Protein AF-A0A0G1AS20-F1 (afdb_monomer)

Sequence (472 aa):
MAKINHISNPEDIERLLVELFAKKEYNSELDFYETILNISKNLETNEKVGSFSQIKYGVIFNEKITGKGGFLLDSRNRSLLKKYVERYKQLIEESKYFNLNFTHTSAEKVVSQMEEAHYFDTQSKKETKAEQNGFQLYNKQSKERDPKEKEELIEEIRKLRSELLNDLEFSAHLAAIDKVLDAKSTKITKKFKEYIFDPDVVDFLSFLGKSDLSFAKRELIYSYLVDSGDSFTIFINQTAAAYKAIEGLVHRVRADESSVWHKAVDEFNSRFRVPFIVSVSNEEKDKVLLNGLKLQSLEYWFCSICGADANRICEHKKEEMVQVSERNLTGGNENSILSQGERRAFYLLNIIFEIKYRKENKIPTIFVIDDIADSFDYQNKYAIAEYLKEISDTSFFRSIILTHNFDFFRTLKQRLEIKAPEEEGDWYFLAEKRGDQICLVSQKDTNIIDPFEFRGQDSCFFIYQNCNRDLS

Foldseek 3Di:
DVLAPPDPDPVVVLQVQLCLQVVDGCPDVLSSLLSLLVLVVVVVVDPDQPQLQPDRCPLQPDCQQCNDVHQLVDLVSLLLLLLLLVVLCVLQVPDQWFDLLAFLVCLVVVLVCCVVVVVLPPPDPDPDDCVVNGTDCDGPPDDDDDSVCPVVVNVSSVVSSCVCCVPPSNVVSLVVNCVSLVVVDDPSSVSSNVVSRGSSCSVLSNVSSVDDPSVSSVSNVSSNLVVCPPVNVVVSVVSVVVLVVVVVVLVCCVPPVPVLLQVLQVLLQVQDQFQKHKDWDPDQDDDQHPPSRDHTDIKMWGQPVCLVDVPDRPPPDVVRIDTDDPCQCLPPPPHHSDDPQNNLSVVVSVVSSVVSVCLVVVPQEEEEAAASCPPHDPSVLVSVLVVVLVQLPRQSYWYKHKHPDPVSLLVNCVSNVDDDDPPRDAFKWKWWDDPPDTDTHGDNDNDPPDPVVPPPTPIMIIGTDDRPPDPD

Radius of gyration: 39.51 Å; Cα contacts (8 Å, |Δi|>4): 502; chains: 1; bounding box: 95×47×106 Å

Mean predicted aligned error: 16.85 Å

pLDDT: mean 72.6, std 14.42, range [29.77, 92.94]

Structure (mmCIF, N/CA/C/O backbone):
data_AF-A0A0G1AS20-F1
#
_entry.id   AF-A0A0G1AS20-F1
#
loop_
_atom_site.group_PDB
_atom_site.id
_atom_site.type_symbol
_atom_site.label_atom_id
_atom_site.label_alt_id
_atom_site.label_comp_id
_atom_site.label_asym_id
_atom_site.label_entity_id
_atom_site.label_seq_id
_atom_site.pdbx_PDB_ins_code
_atom_site.Cartn_x
_atom_site.Cartn_y
_atom_site.Cartn_z
_atom_site.occupancy
_atom_site.B_iso_or_equiv
_atom_site.auth_seq_id
_atom_site.auth_comp_id
_atom_site.auth_asym_id
_atom_site.auth_atom_id
_atom_site.pdbx_PDB_model_num
ATOM 1 N N . MET A 1 1 ? -18.184 1.866 9.083 1.00 49.81 1 MET A N 1
ATOM 2 C CA . MET A 1 1 ? -18.041 3.332 9.274 1.00 49.81 1 MET A CA 1
ATOM 3 C C . MET A 1 1 ? -19.113 3.938 10.184 1.00 49.81 1 MET A C 1
ATOM 5 O O . MET A 1 1 ? -18.740 4.615 11.127 1.00 49.81 1 MET A O 1
ATOM 9 N N . ALA A 1 2 ? -20.412 3.660 9.997 1.00 53.44 2 ALA A N 1
ATOM 10 C CA . ALA A 1 2 ? -21.498 4.293 10.775 1.00 53.44 2 ALA A CA 1
ATOM 11 C C . ALA A 1 2 ? -21.398 4.173 12.317 1.00 53.44 2 ALA A C 1
ATOM 13 O O . ALA A 1 2 ? -21.903 5.031 13.034 1.00 53.44 2 ALA A O 1
ATOM 14 N N . LYS A 1 3 ? -20.739 3.128 12.839 1.00 64.56 3 LYS A N 1
ATOM 15 C CA . LYS A 1 3 ? -20.592 2.879 14.287 1.00 64.56 3 LYS A CA 1
ATOM 16 C C . LYS A 1 3 ? -19.409 3.618 14.936 1.00 64.56 3 LYS A C 1
ATOM 18 O O . LYS A 1 3 ? -19.367 3.772 16.158 1.00 64.56 3 LYS A O 1
ATOM 23 N N . ILE A 1 4 ? -18.469 4.126 14.133 1.00 66.38 4 ILE A N 1
ATOM 24 C CA . ILE A 1 4 ? -17.298 4.881 14.594 1.00 66.38 4 ILE A CA 1
ATOM 25 C C . ILE A 1 4 ? -17.503 6.353 14.227 1.00 66.38 4 ILE A C 1
ATOM 27 O O . ILE A 1 4 ? -16.985 6.856 13.234 1.00 66.38 4 ILE A O 1
ATOM 31 N N . ASN A 1 5 ? -18.328 7.042 15.020 1.00 58.12 5 ASN A N 1
ATOM 32 C CA . ASN A 1 5 ? -18.563 8.477 14.854 1.00 58.12 5 ASN A CA 1
ATOM 33 C C . ASN A 1 5 ? -17.229 9.244 14.880 1.00 58.12 5 ASN A C 1
ATOM 35 O O . ASN A 1 5 ? -16.426 9.017 15.784 1.00 58.12 5 ASN A O 1
ATOM 39 N N . HIS A 1 6 ? -17.064 10.186 13.944 1.00 56.47 6 HIS A N 1
ATOM 40 C CA . HIS A 1 6 ? -15.891 11.058 13.744 1.00 56.47 6 HIS A CA 1
ATOM 41 C C . HIS A 1 6 ? -14.709 10.494 12.942 1.00 56.47 6 HIS A C 1
ATOM 43 O O . HIS A 1 6 ? -13.699 11.185 12.846 1.00 56.47 6 HIS A O 1
ATOM 49 N N . ILE A 1 7 ? -14.832 9.321 12.313 1.00 60.12 7 ILE A N 1
ATOM 50 C CA . ILE A 1 7 ? -13.884 8.912 11.269 1.00 60.12 7 ILE A CA 1
ATOM 51 C C . ILE A 1 7 ? -14.524 9.109 9.894 1.00 60.12 7 ILE A C 1
ATOM 53 O O . ILE A 1 7 ? -15.484 8.422 9.547 1.00 60.12 7 ILE A O 1
ATOM 57 N N . SER A 1 8 ? -14.004 10.081 9.143 1.00 59.50 8 SER A N 1
ATOM 58 C CA . SER A 1 8 ? -14.497 10.446 7.807 1.00 59.50 8 SER A CA 1
ATOM 59 C C . SER A 1 8 ? -13.632 9.872 6.683 1.00 59.50 8 SER A C 1
ATOM 61 O O . SER A 1 8 ? -14.135 9.671 5.581 1.00 59.50 8 SER A O 1
ATOM 63 N N . ASN A 1 9 ? -12.346 9.623 6.952 1.00 76.25 9 ASN A N 1
ATOM 64 C CA . ASN A 1 9 ? -11.380 9.105 5.988 1.00 76.25 9 ASN A CA 1
ATOM 65 C C . ASN A 1 9 ? -11.167 7.593 6.217 1.00 76.25 9 ASN A C 1
ATOM 67 O O . ASN A 1 9 ? -10.885 7.200 7.353 1.00 76.25 9 ASN A O 1
ATOM 71 N N . PRO A 1 10 ? -11.289 6.740 5.182 1.00 77.88 10 PRO A N 1
ATOM 72 C CA . PRO A 1 10 ? -10.916 5.327 5.257 1.00 77.88 10 PRO A CA 1
ATOM 73 C C . PRO A 1 10 ? -9.537 5.071 5.889 1.00 77.88 10 PRO A C 1
ATOM 75 O O . PRO A 1 10 ? -9.435 4.198 6.749 1.00 77.88 10 PRO A O 1
ATOM 78 N N . GLU A 1 11 ? -8.521 5.883 5.574 1.00 83.50 11 GLU A N 1
ATOM 79 C CA . GLU A 1 11 ? -7.151 5.721 6.101 1.00 83.50 11 GLU A CA 1
ATOM 80 C C . GLU A 1 11 ? -7.072 5.817 7.632 1.00 83.50 11 GLU A C 1
ATOM 82 O O . GLU A 1 11 ? -6.245 5.163 8.267 1.00 83.50 11 GLU A O 1
ATOM 87 N N . ASP A 1 12 ? -7.944 6.604 8.265 1.00 84.38 12 ASP A N 1
ATOM 88 C CA . ASP A 1 12 ? -7.965 6.718 9.726 1.00 84.38 12 ASP A CA 1
ATOM 89 C C . ASP A 1 12 ? -8.469 5.420 10.379 1.00 84.38 12 ASP A C 1
ATOM 91 O O . ASP A 1 12 ? -8.067 5.089 11.497 1.00 84.38 12 ASP A O 1
ATOM 95 N N . ILE A 1 13 ? -9.333 4.664 9.689 1.00 84.31 13 ILE A N 1
ATOM 96 C CA . ILE A 1 13 ? -9.772 3.333 10.131 1.00 84.31 13 ILE A CA 1
ATOM 97 C C . ILE A 1 13 ? -8.631 2.336 9.965 1.00 84.31 13 ILE A C 1
ATOM 99 O O . ILE A 1 13 ? -8.389 1.538 10.870 1.00 84.31 13 ILE A O 1
ATOM 103 N N . GLU A 1 14 ? -7.924 2.391 8.839 1.00 89.00 14 GLU A N 1
ATOM 104 C CA . GLU A 1 14 ? -6.768 1.532 8.589 1.00 89.00 14 GLU A CA 1
ATOM 105 C C . GLU A 1 14 ? -5.696 1.739 9.658 1.00 89.00 14 GLU A C 1
ATOM 107 O O . GLU A 1 14 ? -5.299 0.781 10.326 1.00 89.00 14 GLU A O 1
ATOM 112 N N . ARG A 1 15 ? -5.318 2.998 9.912 1.00 89.44 15 ARG A N 1
ATOM 113 C CA . ARG A 1 15 ? -4.374 3.369 10.971 1.00 89.44 15 ARG A CA 1
ATOM 114 C C . ARG A 1 15 ? -4.844 2.879 12.337 1.00 89.44 15 ARG A C 1
ATOM 116 O O . ARG A 1 15 ? -4.078 2.235 13.050 1.00 89.44 15 ARG A O 1
ATOM 123 N N . LEU A 1 16 ? -6.113 3.118 12.682 1.00 88.50 16 LEU A N 1
ATOM 124 C CA . LEU A 1 16 ? -6.700 2.652 13.940 1.00 88.50 16 LEU A CA 1
ATOM 125 C C . LEU A 1 16 ? -6.576 1.131 14.100 1.00 88.50 16 LEU A C 1
ATOM 127 O O . LEU A 1 16 ? -6.269 0.650 15.190 1.00 88.50 16 LEU A O 1
ATOM 131 N N . LEU A 1 17 ? -6.838 0.368 13.038 1.00 90.06 17 LEU A N 1
ATOM 132 C CA . LEU A 1 17 ? -6.756 -1.088 13.069 1.00 90.06 17 LEU A CA 1
ATOM 133 C C . LEU A 1 17 ? -5.309 -1.561 13.232 1.00 90.06 17 LEU A C 1
ATOM 135 O O . LEU A 1 17 ? -5.053 -2.402 14.095 1.00 90.06 17 LEU A O 1
ATOM 139 N N . VAL A 1 18 ? -4.364 -0.989 12.482 1.00 90.56 18 VAL A N 1
ATOM 140 C CA . VAL A 1 18 ? -2.933 -1.319 12.594 1.00 90.56 18 VAL A CA 1
ATOM 141 C C . VAL A 1 18 ? -2.398 -1.021 13.994 1.00 90.56 18 VAL A C 1
ATOM 143 O O . VAL A 1 18 ? -1.814 -1.901 14.632 1.00 90.56 18 VAL A O 1
ATOM 146 N N . GLU A 1 19 ? -2.669 0.168 14.528 1.00 89.62 19 GLU A N 1
ATOM 147 C CA . GLU A 1 19 ? -2.231 0.556 15.871 1.00 89.62 19 GLU A CA 1
ATOM 148 C C . GLU A 1 19 ? -2.792 -0.381 16.952 1.00 89.62 19 GLU A C 1
ATOM 150 O O . GLU A 1 19 ? -2.080 -0.774 17.878 1.00 89.62 19 GLU A O 1
ATOM 155 N N . LEU A 1 20 ? -4.068 -0.770 16.843 1.00 88.50 20 LEU A N 1
ATOM 156 C CA . LEU A 1 20 ? -4.730 -1.592 17.858 1.00 88.50 20 LEU A CA 1
ATOM 157 C C . LEU A 1 20 ? -4.343 -3.068 17.808 1.00 88.50 20 LEU A C 1
ATOM 159 O O . LEU A 1 20 ? -4.189 -3.694 18.860 1.00 88.50 20 LEU A O 1
ATOM 163 N N . PHE A 1 21 ? -4.247 -3.642 16.611 1.00 88.69 21 PHE A N 1
ATOM 164 C CA . PHE A 1 21 ? -4.095 -5.085 16.440 1.00 88.69 21 PHE A CA 1
ATOM 165 C C . PHE A 1 21 ? -2.655 -5.504 16.154 1.00 88.69 21 PHE A C 1
ATOM 167 O O . PHE A 1 21 ? -2.241 -6.552 16.647 1.00 88.69 21 PHE A O 1
ATOM 174 N N . ALA A 1 22 ? -1.883 -4.691 15.430 1.00 86.69 22 ALA A N 1
ATOM 175 C CA . ALA A 1 22 ? -0.478 -4.968 15.139 1.00 86.69 22 ALA A CA 1
ATOM 176 C C . ALA A 1 22 ? 0.497 -4.219 16.061 1.00 86.69 22 ALA A C 1
ATOM 178 O O . ALA A 1 22 ? 1.666 -4.595 16.124 1.00 86.69 22 ALA A O 1
ATOM 179 N N . LYS A 1 23 ? 0.031 -3.207 16.812 1.00 86.00 23 LYS A N 1
ATOM 180 C CA . LYS A 1 23 ? 0.854 -2.410 17.745 1.00 86.00 23 LYS A CA 1
ATOM 181 C C . LYS A 1 23 ? 2.088 -1.784 17.073 1.00 86.00 23 LYS A C 1
ATOM 183 O O . LYS A 1 23 ? 3.141 -1.673 17.699 1.00 86.00 23 LYS A O 1
ATOM 188 N N . LYS A 1 24 ? 1.949 -1.390 15.805 1.00 83.81 24 LYS A N 1
ATOM 189 C CA . LYS A 1 24 ? 2.963 -0.683 15.009 1.00 83.81 24 LYS A CA 1
ATOM 190 C C . LYS A 1 24 ? 2.379 0.602 14.422 1.00 83.81 24 LYS A C 1
ATOM 192 O O . LYS A 1 24 ? 1.160 0.756 14.375 1.00 83.81 24 LYS A O 1
ATOM 197 N N . GLU A 1 25 ? 3.251 1.513 14.000 1.00 82.81 25 GLU A N 1
ATOM 198 C CA . GLU A 1 25 ? 2.842 2.674 13.207 1.00 82.81 25 GLU A CA 1
ATOM 199 C C . GLU A 1 25 ? 2.359 2.220 11.823 1.00 82.81 25 GLU A C 1
ATOM 201 O O . GLU A 1 25 ? 2.883 1.262 11.251 1.00 82.81 25 GLU A O 1
ATOM 206 N N . TYR A 1 26 ? 1.338 2.901 11.303 1.00 82.00 26 TYR A N 1
ATOM 207 C CA . TYR A 1 26 ? 0.857 2.700 9.940 1.00 82.00 26 TYR A CA 1
ATOM 208 C C . TYR A 1 26 ? 1.809 3.403 8.972 1.00 82.00 26 TYR A C 1
ATOM 210 O O . TYR A 1 26 ? 1.800 4.632 8.886 1.00 82.00 26 TYR A O 1
ATOM 218 N N . ASN A 1 27 ? 2.628 2.628 8.261 1.00 78.06 27 ASN A N 1
ATOM 219 C CA . ASN A 1 27 ? 3.582 3.152 7.284 1.00 78.06 27 ASN A CA 1
ATOM 220 C C . ASN A 1 27 ? 3.103 2.938 5.849 1.00 78.06 27 ASN A C 1
ATOM 222 O O . ASN A 1 27 ? 3.470 3.694 4.951 1.00 78.06 27 ASN A O 1
ATOM 226 N N . SER A 1 28 ? 2.304 1.895 5.619 1.00 78.88 28 SER A N 1
ATOM 227 C CA . SER A 1 28 ? 1.805 1.543 4.294 1.00 78.88 28 SER A CA 1
ATOM 228 C C . SER A 1 28 ? 0.510 0.734 4.354 1.00 78.88 28 SER A C 1
ATOM 230 O O . SER A 1 28 ? 0.203 0.105 5.366 1.00 78.88 28 SER A O 1
ATOM 232 N N . GLU A 1 29 ? -0.195 0.658 3.225 1.00 79.69 29 GLU A N 1
ATOM 233 C CA . GLU A 1 29 ? -1.365 -0.216 3.056 1.00 79.69 29 GLU A CA 1
ATOM 234 C C . GLU A 1 29 ? -1.048 -1.688 3.391 1.00 79.69 29 GLU A C 1
ATOM 236 O O . GLU A 1 29 ? -1.899 -2.409 3.912 1.00 79.69 29 GLU A O 1
ATOM 241 N N . LEU A 1 30 ? 0.200 -2.136 3.170 1.00 76.44 30 LEU A N 1
ATOM 242 C CA . LEU A 1 30 ? 0.648 -3.492 3.514 1.00 76.44 30 LEU A CA 1
ATOM 243 C C . LEU A 1 30 ? 0.487 -3.791 5.010 1.00 76.44 30 LEU A C 1
ATOM 245 O O . LEU A 1 30 ? 0.071 -4.893 5.367 1.00 76.44 30 LEU A O 1
ATOM 249 N N . ASP A 1 31 ? 0.759 -2.810 5.877 1.00 80.75 31 ASP A N 1
ATOM 250 C CA . ASP A 1 31 ? 0.597 -2.961 7.325 1.00 80.75 31 ASP A CA 1
ATOM 251 C C . ASP A 1 31 ? -0.864 -3.232 7.693 1.00 80.75 31 ASP A C 1
ATOM 253 O O . ASP A 1 31 ? -1.158 -4.048 8.575 1.00 80.75 31 ASP A O 1
ATOM 257 N N . PHE A 1 32 ? -1.787 -2.556 7.010 1.00 86.25 32 PHE A N 1
ATOM 258 C CA . PHE A 1 32 ? -3.219 -2.720 7.214 1.00 86.25 32 PHE A CA 1
ATOM 259 C C . PHE A 1 32 ? -3.702 -4.086 6.758 1.00 86.25 32 PHE A C 1
ATOM 261 O O . PHE A 1 32 ? -4.345 -4.799 7.531 1.00 86.25 32 PHE A O 1
ATOM 268 N N . TYR A 1 33 ? -3.345 -4.493 5.550 1.00 83.31 33 TYR A N 1
ATOM 269 C CA . TYR A 1 33 ? -3.759 -5.787 5.036 1.00 83.31 33 TYR A CA 1
ATOM 270 C C . TYR A 1 33 ? -3.205 -6.963 5.857 1.00 83.31 33 TYR A C 1
ATOM 272 O O . TYR A 1 33 ? -3.946 -7.898 6.163 1.00 83.31 33 TYR A O 1
ATOM 280 N N . GLU A 1 34 ? -1.936 -6.905 6.282 1.00 81.94 34 GLU A N 1
ATOM 281 C CA . GLU A 1 34 ? -1.353 -7.861 7.237 1.00 81.94 34 GLU A CA 1
ATOM 282 C C . GLU A 1 34 ? -2.186 -7.970 8.507 1.00 81.94 34 GLU A C 1
ATOM 284 O O . GLU A 1 34 ? -2.511 -9.062 8.982 1.00 81.94 34 GLU A O 1
ATOM 289 N N . THR A 1 35 ? -2.541 -6.813 9.055 1.00 88.81 35 THR A N 1
ATOM 290 C CA . THR A 1 35 ? -3.325 -6.719 10.279 1.00 88.81 35 THR A CA 1
ATOM 291 C C . THR A 1 35 ? -4.694 -7.366 10.098 1.00 88.81 35 THR A C 1
ATOM 293 O O . THR A 1 35 ? -5.111 -8.171 10.929 1.00 88.81 35 THR A O 1
ATOM 296 N N . ILE A 1 36 ? -5.368 -7.071 8.991 1.00 88.44 36 ILE A N 1
ATOM 297 C CA . ILE A 1 36 ? -6.686 -7.600 8.640 1.00 88.44 36 ILE A CA 1
ATOM 298 C C . ILE A 1 36 ? -6.674 -9.126 8.466 1.00 88.44 36 ILE A C 1
ATOM 300 O O . ILE A 1 36 ? -7.534 -9.808 9.025 1.00 88.44 36 ILE A O 1
ATOM 304 N N . LEU A 1 37 ? -5.680 -9.682 7.769 1.00 85.88 37 LEU A N 1
ATOM 305 C CA . LEU A 1 37 ? -5.540 -11.135 7.603 1.00 85.88 37 LEU A CA 1
ATOM 306 C C . LEU A 1 37 ? -5.208 -11.842 8.927 1.00 85.88 37 LEU A C 1
ATOM 308 O O . LEU A 1 37 ? -5.645 -12.964 9.178 1.00 85.88 37 LEU A O 1
ATOM 312 N N . ASN A 1 38 ? -4.455 -11.193 9.815 1.00 86.00 38 ASN A N 1
ATOM 313 C CA . ASN A 1 38 ? -4.215 -11.724 11.156 1.00 86.00 38 ASN A CA 1
ATOM 314 C C . ASN A 1 38 ? -5.475 -11.664 12.029 1.00 86.00 38 ASN A C 1
ATOM 316 O O . ASN A 1 38 ? -5.720 -12.573 12.824 1.00 86.00 38 ASN A O 1
ATOM 320 N N . ILE A 1 39 ? -6.296 -10.621 11.887 1.00 86.81 39 ILE A N 1
ATOM 321 C CA . ILE A 1 39 ? -7.601 -10.535 12.550 1.00 86.81 39 ILE A CA 1
ATOM 322 C C . ILE A 1 39 ? -8.507 -11.681 12.088 1.00 86.81 39 ILE A C 1
ATOM 324 O O . ILE A 1 39 ? -9.098 -12.339 12.941 1.00 86.81 39 ILE A O 1
ATOM 328 N N . SER A 1 40 ? -8.576 -11.972 10.783 1.00 84.56 40 SER A N 1
ATOM 329 C CA . SER A 1 40 ? -9.424 -13.057 10.269 1.00 84.56 40 SER A CA 1
ATOM 330 C C . SER A 1 40 ? -9.009 -14.430 10.802 1.00 84.56 40 SER A C 1
ATOM 332 O O . SER A 1 40 ? -9.860 -15.177 11.273 1.00 84.56 40 SER A O 1
ATOM 334 N N . LYS A 1 41 ? -7.704 -14.733 10.850 1.00 82.75 41 LYS A N 1
ATOM 335 C CA . LYS A 1 41 ? -7.200 -15.977 11.463 1.00 82.75 41 LYS A CA 1
ATOM 336 C C . LYS A 1 41 ? -7.612 -16.103 12.929 1.00 82.75 41 LYS A C 1
ATOM 338 O O . LYS A 1 41 ? -8.028 -17.166 13.373 1.00 82.75 41 LYS A O 1
ATOM 343 N N . ASN A 1 42 ? -7.526 -15.008 13.684 1.00 78.75 42 ASN A N 1
ATOM 344 C CA . ASN A 1 42 ? -7.939 -15.006 15.086 1.00 78.75 42 ASN A CA 1
ATOM 345 C C . ASN A 1 42 ? -9.457 -15.204 15.245 1.00 78.75 42 ASN A C 1
ATOM 347 O O . ASN A 1 42 ? -9.881 -15.802 16.235 1.00 78.75 42 ASN A O 1
ATOM 351 N N . LEU A 1 43 ? -10.265 -14.720 14.294 1.00 76.62 43 LEU A N 1
ATOM 352 C CA . LEU A 1 43 ? -11.724 -14.884 14.286 1.00 76.62 43 LEU A CA 1
ATOM 353 C C . LEU A 1 43 ? -12.133 -16.337 14.063 1.00 76.62 43 LEU A C 1
ATOM 355 O O . LEU A 1 43 ? -13.042 -16.811 14.732 1.00 76.62 43 LEU A O 1
ATOM 359 N N . GLU A 1 44 ? -11.424 -17.055 13.195 1.00 68.94 44 GLU A N 1
ATOM 360 C CA . GLU A 1 44 ? -11.652 -18.486 12.964 1.00 68.94 44 GLU A CA 1
ATOM 361 C C . GLU A 1 44 ? -11.323 -19.341 14.201 1.00 68.94 44 GLU A C 1
ATOM 363 O O . GLU A 1 44 ? -11.914 -20.399 14.398 1.00 68.94 44 GLU A O 1
ATOM 368 N N . THR A 1 45 ? -10.399 -18.883 15.056 1.00 64.56 45 THR A N 1
ATOM 369 C CA . THR A 1 45 ? -9.912 -19.649 16.221 1.00 64.56 45 THR A CA 1
ATOM 370 C C . THR A 1 45 ? -10.588 -19.331 17.561 1.00 64.56 45 THR A C 1
ATOM 372 O O . THR A 1 45 ? -10.453 -20.116 18.497 1.00 64.56 45 THR A O 1
ATOM 375 N N . ASN A 1 46 ? -11.287 -18.196 17.698 1.00 59.81 46 ASN A N 1
ATOM 376 C CA . ASN A 1 46 ? -11.873 -17.757 18.973 1.00 59.81 46 ASN A CA 1
ATOM 377 C C . ASN A 1 46 ? -13.405 -17.857 18.969 1.00 59.81 46 ASN A C 1
ATOM 379 O O . ASN A 1 46 ? -14.087 -17.038 18.363 1.00 59.81 46 ASN A O 1
ATOM 383 N N . GLU A 1 47 ? -13.951 -18.795 19.747 1.00 54.78 47 GLU A N 1
ATOM 384 C CA . GLU A 1 47 ? -15.401 -19.043 19.853 1.00 54.78 47 GLU A CA 1
ATOM 385 C C . GLU A 1 47 ? -16.184 -18.007 20.688 1.00 54.78 47 GLU A C 1
ATOM 387 O O . GLU A 1 47 ? -17.410 -18.070 20.755 1.00 54.78 47 GLU A O 1
ATOM 392 N N . LYS A 1 48 ? -15.523 -17.052 21.358 1.00 58.03 48 LYS A N 1
ATOM 393 C CA . LYS A 1 48 ? -16.200 -16.087 22.246 1.00 58.03 48 LYS A CA 1
ATOM 394 C C . LYS A 1 48 ? -15.755 -14.656 21.993 1.00 58.03 48 LYS A C 1
ATOM 396 O O . LYS A 1 48 ? -14.872 -14.143 22.671 1.00 58.03 48 LYS A O 1
ATOM 401 N N . VAL A 1 49 ? -16.425 -14.004 21.051 1.00 61.25 49 VAL A N 1
ATOM 402 C CA . VAL A 1 49 ? -16.381 -12.546 20.908 1.00 61.25 49 VAL A CA 1
ATOM 403 C C . VAL A 1 49 ? -17.493 -11.942 21.755 1.00 61.25 49 VAL A C 1
ATOM 405 O O . VAL A 1 49 ? -18.637 -12.391 21.689 1.00 61.25 49 VAL A O 1
ATOM 408 N N . GLY A 1 50 ? -17.172 -10.930 22.563 1.00 65.38 50 GLY A N 1
ATOM 409 C CA . GLY A 1 50 ? -18.201 -10.167 23.268 1.00 65.38 50 GLY A CA 1
ATOM 410 C C . GLY A 1 50 ? -19.141 -9.480 22.272 1.00 65.38 50 GLY A C 1
ATOM 411 O O . GLY A 1 50 ? -18.685 -8.820 21.341 1.00 65.38 50 GLY A O 1
ATOM 412 N N . SER A 1 51 ? -20.456 -9.626 22.453 1.00 77.69 51 SER A N 1
ATOM 413 C CA . SER A 1 51 ? -21.453 -8.955 21.611 1.00 77.69 51 SER A CA 1
ATOM 414 C C . SER A 1 51 ? -21.617 -7.499 22.051 1.00 77.69 51 SER A C 1
ATOM 416 O O . SER A 1 51 ? -22.507 -7.167 22.833 1.00 77.69 51 SER A O 1
ATOM 418 N N . PHE A 1 52 ? -20.723 -6.633 21.575 1.00 86.81 52 PHE A N 1
ATOM 419 C CA . PHE A 1 52 ? -20.691 -5.199 21.879 1.00 86.81 52 PHE A CA 1
ATOM 420 C C . PHE A 1 52 ? -20.987 -4.328 20.650 1.00 86.81 52 PHE A C 1
ATOM 422 O O . PHE A 1 52 ? -20.714 -3.128 20.655 1.00 86.81 52 PHE A O 1
ATOM 429 N N . SER A 1 53 ? -21.533 -4.901 19.576 1.00 84.94 53 SER A N 1
ATOM 430 C CA . SER A 1 53 ? -21.666 -4.214 18.290 1.00 84.94 53 SER A CA 1
ATOM 431 C C . SER A 1 53 ? -22.665 -3.053 18.330 1.00 84.94 53 SER A C 1
ATOM 433 O O . SER A 1 53 ? -22.616 -2.168 17.474 1.00 84.94 53 SER A O 1
ATOM 435 N N . GLN A 1 54 ? -23.553 -3.041 19.321 1.00 84.19 54 GLN A N 1
ATOM 436 C CA . GLN A 1 54 ? -24.516 -1.982 19.605 1.00 84.19 54 GLN A CA 1
ATOM 437 C C . GLN A 1 54 ? -23.896 -0.753 20.292 1.00 84.19 54 GLN A C 1
ATOM 439 O O . GLN A 1 54 ? -24.483 0.332 20.276 1.00 84.19 54 GLN A O 1
ATOM 444 N N . ILE A 1 55 ? -22.687 -0.880 20.851 1.00 87.62 55 ILE A N 1
ATOM 445 C CA . ILE A 1 55 ? -22.017 0.227 21.531 1.00 87.62 55 ILE A CA 1
ATOM 446 C C . ILE A 1 55 ? -21.634 1.320 20.519 1.00 87.62 55 ILE A C 1
ATOM 448 O O . ILE A 1 55 ? -21.217 1.052 19.399 1.00 87.62 55 ILE A O 1
ATOM 452 N N . LYS A 1 56 ? -21.750 2.591 20.908 1.00 88.19 56 LYS A N 1
ATOM 453 C CA . LYS A 1 56 ? -21.348 3.762 20.124 1.00 88.19 56 LYS A CA 1
ATOM 454 C C . LYS A 1 56 ? -19.922 4.157 20.479 1.00 88.19 56 LYS A C 1
ATOM 456 O O . LYS A 1 56 ? -19.688 4.841 21.478 1.00 88.19 56 LYS A O 1
ATOM 461 N N . TYR A 1 57 ? -18.974 3.797 19.615 1.00 88.12 57 TYR A N 1
ATOM 462 C CA . TYR A 1 57 ? -17.540 4.017 19.838 1.00 88.12 57 TYR A CA 1
ATOM 463 C C . TYR A 1 57 ? -17.204 5.445 20.297 1.00 88.12 57 TYR A C 1
ATOM 465 O O . TYR A 1 57 ? -16.586 5.623 21.343 1.00 88.12 57 TYR A O 1
ATOM 473 N N . GLY A 1 58 ? -17.650 6.469 19.559 1.00 85.56 58 GLY A N 1
ATOM 474 C CA . GLY A 1 58 ? -17.265 7.865 19.815 1.00 85.56 58 GLY A CA 1
ATOM 475 C C . GLY A 1 58 ? -17.793 8.447 21.134 1.00 85.56 58 GLY A C 1
ATOM 476 O O . GLY A 1 58 ? -17.289 9.468 21.603 1.00 85.56 58 GLY A O 1
ATOM 477 N N . VAL A 1 59 ? -18.783 7.805 21.765 1.00 86.50 59 VAL A N 1
ATOM 478 C CA . VAL A 1 59 ? -19.294 8.232 23.077 1.00 86.50 59 VAL A CA 1
ATOM 479 C C . VAL A 1 59 ? -18.336 7.821 24.197 1.00 86.50 59 VAL A C 1
ATOM 481 O O . VAL A 1 59 ? -18.159 8.576 25.152 1.00 86.50 59 VAL A O 1
ATOM 484 N N . ILE A 1 60 ? -17.671 6.671 24.050 1.00 87.75 60 ILE A N 1
ATOM 485 C CA . ILE A 1 60 ? -16.733 6.127 25.040 1.00 87.75 60 ILE A CA 1
ATOM 486 C C . ILE A 1 60 ? -15.290 6.504 24.696 1.00 87.75 60 ILE A C 1
ATOM 488 O O . ILE A 1 60 ? -14.584 7.068 25.527 1.00 87.75 60 ILE A O 1
ATOM 492 N N . PHE A 1 61 ? -14.843 6.217 23.475 1.00 87.81 61 PHE A N 1
ATOM 493 C CA . PHE A 1 61 ? -13.456 6.393 23.051 1.00 87.81 61 PHE A CA 1
ATOM 494 C C . PHE A 1 61 ? -13.250 7.764 22.410 1.00 87.81 61 PHE A C 1
ATOM 496 O O . PHE A 1 61 ? -13.195 7.909 21.191 1.00 87.81 61 PHE A O 1
ATOM 503 N N . ASN A 1 62 ? -13.143 8.786 23.258 1.00 86.56 62 ASN A N 1
ATOM 504 C CA . ASN A 1 62 ? -12.840 10.160 22.862 1.00 86.56 62 ASN A CA 1
ATOM 505 C C . ASN A 1 62 ? -11.873 10.826 23.849 1.00 86.56 62 ASN A C 1
ATOM 507 O O . ASN A 1 62 ? -11.633 10.332 24.951 1.00 86.56 62 ASN A O 1
ATOM 511 N N . GLU A 1 63 ? -11.341 11.987 23.472 1.00 84.75 63 GLU A N 1
ATOM 512 C CA . GLU A 1 63 ? -10.308 12.685 24.242 1.00 84.75 63 GLU A CA 1
ATOM 513 C C . GLU A 1 63 ? -10.731 13.008 25.691 1.00 84.75 63 GLU A C 1
ATOM 515 O O . GLU A 1 63 ? -9.931 12.893 26.617 1.00 84.75 63 GLU A O 1
ATOM 520 N N . LYS A 1 64 ? -12.003 13.361 25.926 1.00 85.31 64 LYS A N 1
ATOM 521 C CA . LYS A 1 64 ? -12.493 13.756 27.261 1.00 85.31 64 LYS A CA 1
ATOM 522 C C . LYS A 1 64 ? -12.789 12.567 28.173 1.00 85.31 64 LYS A C 1
ATOM 524 O O . LYS A 1 64 ? -12.743 12.719 29.401 1.00 85.31 64 LYS A O 1
ATOM 529 N N . ILE A 1 65 ? -13.083 11.404 27.595 1.00 86.50 65 ILE A N 1
ATOM 530 C CA . ILE A 1 65 ? -13.424 10.188 28.333 1.00 86.50 65 ILE A CA 1
ATOM 531 C C . ILE A 1 65 ? -12.211 9.260 28.467 1.00 86.50 65 ILE A C 1
ATOM 533 O O . ILE A 1 65 ? -11.870 8.910 29.592 1.00 86.50 65 ILE A O 1
ATOM 537 N N . THR A 1 66 ? -11.505 8.928 27.387 1.00 85.81 66 THR A N 1
ATOM 538 C CA . THR A 1 66 ? -10.356 7.996 27.397 1.00 85.81 66 THR A CA 1
ATOM 539 C C . THR A 1 66 ? -9.011 8.644 27.066 1.00 85.81 66 THR A C 1
ATOM 541 O O . THR A 1 66 ? -7.985 7.987 27.206 1.00 85.81 66 THR A O 1
ATOM 544 N N . GLY A 1 67 ? -8.987 9.903 26.615 1.00 81.94 67 GLY A N 1
ATOM 545 C CA . GLY A 1 67 ? -7.746 10.624 26.303 1.00 81.94 67 GLY A CA 1
ATOM 546 C C . GLY A 1 67 ? -6.956 11.071 27.536 1.00 81.94 67 GLY A C 1
ATOM 547 O O . GLY A 1 67 ? -7.260 10.705 28.674 1.00 81.94 67 GLY A O 1
ATOM 548 N N . LYS A 1 68 ? -5.920 11.891 27.322 1.00 78.62 68 LYS A N 1
ATOM 549 C CA . LYS A 1 68 ? -5.051 12.394 28.398 1.00 78.62 68 LYS A CA 1
ATOM 550 C C . LYS A 1 68 ? -5.862 13.231 29.394 1.00 78.62 68 LYS A C 1
ATOM 552 O O . LYS A 1 68 ? -6.495 14.216 29.029 1.00 78.62 68 LYS A O 1
ATOM 557 N N . GLY A 1 69 ? -5.861 12.820 30.664 1.00 76.12 69 GLY A N 1
ATOM 558 C CA . GLY A 1 69 ? -6.708 13.424 31.700 1.00 76.12 69 GLY A CA 1
ATOM 559 C C . GLY A 1 69 ? -8.198 13.073 31.573 1.00 76.12 69 GLY A C 1
ATOM 560 O O . GLY A 1 69 ? -9.029 13.701 32.230 1.00 76.12 69 GLY A O 1
ATOM 561 N N . GLY A 1 70 ? -8.554 12.095 30.736 1.00 82.56 70 GLY A N 1
ATOM 562 C CA . GLY A 1 70 ? -9.910 11.594 30.527 1.00 82.56 70 GLY A CA 1
ATOM 563 C C . GLY A 1 70 ? -10.496 10.899 31.760 1.00 82.56 70 GLY A C 1
ATOM 564 O O . GLY A 1 70 ? -9.771 10.494 32.664 1.00 82.56 70 GLY A O 1
ATOM 565 N N . PHE A 1 71 ? -11.828 10.806 31.834 1.00 85.81 71 PHE A N 1
ATOM 566 C CA . PHE A 1 71 ? -12.525 10.185 32.971 1.00 85.81 71 PHE A CA 1
ATOM 567 C C . PHE A 1 71 ? -12.091 8.730 33.212 1.00 85.81 71 PHE A C 1
ATOM 569 O O . PHE A 1 71 ? -11.705 8.400 34.329 1.00 85.81 71 PHE A O 1
ATOM 576 N N . LEU A 1 72 ? -12.095 7.891 32.173 1.00 85.94 72 LEU A N 1
ATOM 577 C CA . LEU A 1 72 ? -11.784 6.461 32.256 1.00 85.94 72 LEU A CA 1
ATOM 578 C C . LEU A 1 72 ? -10.281 6.156 32.322 1.00 85.94 72 LEU A C 1
ATOM 580 O O . LEU A 1 72 ? -9.913 5.019 32.607 1.00 85.94 72 LEU A O 1
ATOM 584 N N . LEU A 1 73 ? -9.405 7.138 32.087 1.00 85.00 73 LEU A N 1
ATOM 585 C CA . LEU A 1 73 ? -7.961 6.940 32.242 1.00 85.00 73 LEU A CA 1
ATOM 586 C C . LEU A 1 73 ? -7.584 6.742 33.723 1.00 85.00 73 LEU A C 1
ATOM 588 O O . LEU A 1 73 ? -6.726 5.920 34.044 1.00 85.00 73 LEU A O 1
ATOM 592 N N . ASP A 1 74 ? -8.274 7.440 34.631 1.00 85.75 74 ASP A N 1
ATOM 593 C CA . ASP A 1 74 ? -8.108 7.275 36.078 1.00 85.75 74 ASP A CA 1
ATOM 594 C C . ASP A 1 74 ? -8.697 5.928 36.536 1.00 85.75 74 ASP A C 1
ATOM 596 O O . ASP A 1 74 ? -9.891 5.648 36.380 1.00 85.75 74 ASP A O 1
ATOM 600 N N . SER A 1 75 ? -7.856 5.075 37.124 1.00 83.38 75 SER A N 1
ATOM 601 C CA . SER A 1 75 ? -8.261 3.762 37.638 1.00 83.38 75 SER A CA 1
ATOM 602 C C . SER A 1 75 ? -9.306 3.855 38.754 1.00 83.38 75 SER A C 1
ATOM 604 O O . SER A 1 75 ? -10.137 2.955 38.884 1.00 83.38 75 SER A O 1
ATOM 606 N N . ARG A 1 76 ? -9.334 4.954 39.521 1.00 84.62 76 ARG A N 1
ATOM 607 C CA . ARG A 1 76 ? -10.338 5.187 40.572 1.00 84.62 76 ARG A CA 1
ATOM 608 C C . ARG A 1 76 ? -11.722 5.391 39.972 1.00 84.62 76 ARG A C 1
ATOM 610 O O . ARG A 1 76 ? -12.682 4.809 40.463 1.00 84.62 76 ARG A O 1
ATOM 617 N N . ASN A 1 77 ? -11.814 6.138 38.874 1.00 85.50 77 ASN A N 1
ATOM 618 C CA . ASN A 1 77 ? -13.075 6.357 38.164 1.00 85.50 77 ASN A CA 1
ATOM 619 C C . ASN A 1 77 ? -13.587 5.067 37.515 1.00 85.50 77 ASN A C 1
ATOM 621 O O . ASN A 1 77 ? -14.781 4.789 37.572 1.00 85.50 77 ASN A O 1
ATOM 625 N N . ARG A 1 78 ? -12.691 4.238 36.960 1.00 85.06 78 ARG A N 1
ATOM 626 C CA . ARG A 1 78 ? -13.055 2.896 36.466 1.00 85.06 78 ARG A CA 1
ATOM 627 C C . ARG A 1 78 ? -13.568 1.989 37.583 1.00 85.06 78 ARG A C 1
ATOM 629 O O . ARG A 1 78 ? -14.558 1.293 37.391 1.00 85.06 78 ARG A O 1
ATOM 636 N N . SER A 1 79 ? -12.934 2.029 38.754 1.00 84.31 79 SER A N 1
ATOM 637 C CA . SER A 1 79 ? -13.388 1.288 39.936 1.00 84.31 79 SER A CA 1
ATOM 638 C C . SER A 1 79 ? -14.758 1.771 40.426 1.00 84.31 79 SER A C 1
ATOM 640 O O . SER A 1 79 ? -15.630 0.950 40.694 1.00 84.31 79 SER A O 1
ATOM 642 N N . LEU A 1 80 ? -14.992 3.089 40.463 1.00 83.00 80 LEU A N 1
ATOM 643 C CA . LEU A 1 80 ? -16.302 3.670 40.781 1.00 83.00 80 LEU A CA 1
ATOM 644 C C . LEU A 1 80 ? -17.380 3.213 39.794 1.00 83.00 80 LEU A C 1
ATOM 646 O O . LEU A 1 80 ? -18.444 2.776 40.218 1.00 83.00 80 LEU A O 1
ATOM 650 N N . LEU A 1 81 ? -17.085 3.252 38.493 1.00 82.88 81 LEU A N 1
ATOM 651 C CA . LEU A 1 81 ? -17.999 2.789 37.451 1.00 82.88 81 LEU A CA 1
ATOM 652 C C . LEU A 1 81 ? -18.306 1.292 37.589 1.00 82.88 81 LEU A C 1
ATOM 654 O O . LEU A 1 81 ? -19.457 0.888 37.472 1.00 82.88 81 LEU A O 1
ATOM 658 N N . LYS A 1 82 ? -17.295 0.470 37.891 1.00 83.81 82 LYS A N 1
ATOM 659 C CA . LYS A 1 82 ? -17.475 -0.962 38.146 1.00 83.81 82 LYS A CA 1
ATOM 660 C C . LYS A 1 82 ? -18.409 -1.204 39.332 1.00 83.81 82 LYS A C 1
ATOM 662 O O . LYS A 1 82 ? -19.369 -1.950 39.185 1.00 83.81 82 LYS A O 1
ATOM 667 N N . LYS A 1 83 ? -18.152 -0.556 40.474 1.00 83.56 83 LYS A N 1
ATOM 668 C CA . LYS A 1 83 ? -18.990 -0.676 41.679 1.00 83.56 83 LYS A CA 1
ATOM 669 C C . LYS A 1 83 ? -20.421 -0.216 41.425 1.00 83.56 83 LYS A C 1
ATOM 671 O O . LYS A 1 83 ? -21.359 -0.876 41.853 1.00 83.56 83 LYS A O 1
ATOM 676 N N . TYR A 1 84 ? -20.576 0.886 40.694 1.00 82.44 84 TYR A N 1
ATOM 677 C CA . TYR A 1 84 ? -21.874 1.377 40.248 1.00 82.44 84 TYR A CA 1
ATOM 678 C C . TYR A 1 84 ? -22.619 0.316 39.424 1.00 82.44 84 TYR A C 1
ATOM 680 O O . TYR A 1 84 ? -23.752 -0.021 39.755 1.00 82.44 84 TYR A O 1
ATOM 688 N N . VAL A 1 85 ? -21.973 -0.259 38.402 1.00 80.25 85 VAL A N 1
ATOM 689 C CA . VAL A 1 85 ? -22.573 -1.294 37.544 1.00 80.25 85 VAL A CA 1
ATOM 690 C C . VAL A 1 85 ? -22.897 -2.567 38.330 1.00 80.25 85 VAL A C 1
ATOM 692 O O . VAL A 1 85 ? -23.957 -3.147 38.129 1.00 80.25 85 VAL A O 1
ATOM 695 N N . GLU A 1 86 ? -22.017 -3.009 39.229 1.00 84.06 86 GLU A N 1
ATOM 696 C CA . GLU A 1 86 ? -22.240 -4.202 40.058 1.00 84.06 86 GLU A CA 1
ATOM 697 C C . GLU A 1 86 ? -23.421 -4.009 41.015 1.00 84.06 86 GLU A C 1
ATOM 699 O O . GLU A 1 86 ? -24.302 -4.868 41.067 1.00 84.06 86 GLU A O 1
ATOM 704 N N . ARG A 1 87 ? -23.505 -2.857 41.697 1.00 79.50 87 ARG A N 1
ATOM 705 C CA . ARG A 1 87 ? -24.644 -2.546 42.570 1.00 79.50 87 ARG A CA 1
ATOM 706 C C . ARG A 1 87 ? -25.938 -2.398 41.776 1.00 79.50 87 ARG A C 1
ATOM 708 O O . ARG A 1 87 ? -26.965 -2.916 42.198 1.00 79.50 87 ARG A O 1
ATOM 715 N N . TYR A 1 88 ? -25.887 -1.747 40.615 1.00 77.12 88 TYR A N 1
ATOM 716 C CA . TYR A 1 88 ? -27.031 -1.636 39.714 1.00 77.12 88 TYR A CA 1
ATOM 717 C C . TYR A 1 88 ? -27.554 -3.016 39.292 1.00 77.12 88 TYR A C 1
ATOM 719 O O . TYR A 1 88 ? -28.741 -3.286 39.445 1.00 77.12 88 TYR A O 1
ATOM 727 N N . LYS A 1 89 ? -26.672 -3.920 38.835 1.00 78.00 89 LYS A N 1
ATOM 728 C CA . LYS A 1 89 ? -27.053 -5.295 38.475 1.00 78.00 89 LYS A CA 1
ATOM 729 C C . LYS A 1 89 ? -27.698 -6.031 39.647 1.00 78.00 89 LYS A C 1
ATOM 731 O O . LYS A 1 89 ? -28.756 -6.621 39.463 1.00 78.00 89 LYS A O 1
ATOM 736 N N . GLN A 1 90 ? -27.114 -5.932 40.842 1.00 80.00 90 GLN A N 1
ATOM 737 C CA . GLN A 1 90 ? -27.659 -6.559 42.046 1.00 80.00 90 GLN A CA 1
ATOM 738 C C . GLN A 1 90 ? -29.076 -6.055 42.372 1.00 80.00 90 GLN A C 1
ATOM 740 O O . GLN A 1 90 ? -29.980 -6.859 42.579 1.00 80.00 90 GLN A O 1
ATOM 745 N N . LEU A 1 91 ? -29.297 -4.737 42.363 1.00 73.25 91 LEU A N 1
ATOM 746 C CA . LEU A 1 91 ? -30.611 -4.141 42.646 1.00 73.25 91 LEU A CA 1
ATOM 747 C C . LEU A 1 91 ? -31.679 -4.567 41.624 1.00 73.25 91 LEU A C 1
ATOM 749 O O . LEU A 1 91 ? -32.840 -4.783 41.969 1.00 73.25 91 LEU A O 1
ATOM 753 N N . ILE A 1 92 ? -31.292 -4.707 40.356 1.00 71.69 92 ILE A N 1
ATOM 754 C CA . ILE A 1 92 ? -32.184 -5.170 39.287 1.00 71.69 92 ILE A CA 1
ATOM 755 C C . ILE A 1 92 ? -32.482 -6.674 39.402 1.00 71.69 92 ILE A C 1
ATOM 757 O O . ILE A 1 92 ? -33.607 -7.105 39.132 1.00 71.69 92 ILE A O 1
ATOM 761 N N . GLU A 1 93 ? -31.501 -7.483 39.804 1.00 74.94 93 GLU A N 1
ATOM 762 C CA . GLU A 1 93 ? -31.684 -8.915 40.072 1.00 74.94 93 GLU A CA 1
ATOM 763 C C . GLU A 1 93 ? -32.631 -9.155 41.255 1.00 74.94 93 GLU A C 1
ATOM 765 O O . GLU A 1 93 ? -33.502 -10.020 41.165 1.00 74.94 93 GLU A O 1
ATOM 770 N N . GLU A 1 94 ? -32.521 -8.348 42.314 1.00 74.56 94 GLU A N 1
ATOM 771 C CA . GLU A 1 94 ? -33.395 -8.387 43.497 1.00 74.56 94 GLU A CA 1
ATOM 772 C C . GLU A 1 94 ? -34.830 -7.900 43.199 1.00 74.56 94 GLU A C 1
ATOM 774 O O . GLU A 1 94 ? -35.768 -8.217 43.935 1.00 74.56 94 GLU A O 1
ATOM 779 N N . SER A 1 95 ? -35.040 -7.178 42.092 1.00 69.19 95 SER A N 1
ATOM 780 C CA . SER A 1 95 ? -36.365 -6.710 41.688 1.00 69.19 95 SER A CA 1
ATOM 781 C C . SER A 1 95 ? -37.234 -7.806 41.065 1.00 69.19 95 SER A C 1
ATOM 783 O O . SER A 1 95 ? -36.814 -8.548 40.172 1.00 69.19 95 SER A O 1
ATOM 785 N N . LYS A 1 96 ? -38.515 -7.813 41.446 1.00 63.75 96 LYS A N 1
ATOM 786 C CA . LYS A 1 96 ? -39.550 -8.688 40.876 1.00 63.75 96 LYS A CA 1
ATOM 787 C C . LYS A 1 96 ? -40.016 -8.303 39.464 1.00 63.75 96 LYS A C 1
ATOM 789 O O . LYS A 1 96 ? -40.500 -9.184 38.758 1.00 63.75 96 LYS A O 1
ATOM 794 N N . TYR A 1 97 ? -39.856 -7.040 39.050 1.00 59.19 97 TYR A N 1
ATOM 795 C CA . TYR A 1 97 ? -40.446 -6.502 37.805 1.00 59.19 97 TYR A CA 1
ATOM 796 C C . TYR A 1 97 ? -39.427 -5.905 36.827 1.00 59.19 97 TYR A C 1
ATOM 798 O O . TYR A 1 97 ? -39.711 -5.790 35.633 1.00 59.19 97 TYR A O 1
ATOM 806 N N . PHE A 1 98 ? -38.237 -5.528 37.307 1.00 62.84 98 PHE A N 1
ATOM 807 C CA . PHE A 1 98 ? -37.223 -4.871 36.483 1.00 62.84 98 PHE A CA 1
ATOM 808 C C . PHE A 1 98 ? -36.229 -5.862 35.901 1.00 62.84 98 PHE A C 1
ATOM 810 O O . PHE A 1 98 ? -35.713 -6.723 36.609 1.00 62.84 98 PHE A O 1
ATOM 817 N N . ASN A 1 99 ? -35.922 -5.730 34.615 1.00 63.16 99 ASN A N 1
ATOM 818 C CA . ASN A 1 99 ? -34.770 -6.390 34.007 1.00 63.16 99 ASN A CA 1
ATOM 819 C C . ASN A 1 99 ? -33.632 -5.373 33.788 1.00 63.16 99 ASN A C 1
ATOM 821 O O . ASN A 1 99 ? -33.769 -4.193 34.117 1.00 63.16 99 ASN A O 1
ATOM 825 N N . LEU A 1 100 ? -32.497 -5.831 33.250 1.00 59.50 100 LEU A N 1
ATOM 826 C CA . LEU A 1 100 ? -31.298 -5.006 33.027 1.00 59.50 100 LEU A CA 1
ATOM 827 C C . LEU A 1 100 ? -31.521 -3.810 32.085 1.00 59.50 100 LEU A C 1
ATOM 829 O O . LEU A 1 100 ? -30.632 -2.971 31.971 1.00 59.50 100 LEU A O 1
ATOM 833 N N . ASN A 1 101 ? -32.705 -3.694 31.471 1.00 55.94 101 ASN A N 1
ATOM 834 C CA . ASN A 1 101 ? -33.064 -2.575 30.614 1.00 55.94 101 ASN A CA 1
ATOM 835 C C . ASN A 1 101 ? -33.729 -1.389 31.341 1.00 55.94 101 ASN A C 1
ATOM 837 O O . ASN A 1 101 ? -34.088 -0.403 30.700 1.00 55.94 101 ASN A O 1
ATOM 841 N N . PHE A 1 102 ? -33.887 -1.444 32.669 1.00 58.34 102 PHE A N 1
ATOM 842 C CA . PHE A 1 102 ? -34.568 -0.401 33.443 1.00 58.34 102 PHE A CA 1
ATOM 843 C C . PHE A 1 102 ? -33.654 0.752 33.894 1.00 58.34 102 PHE A C 1
ATOM 845 O O . PHE A 1 102 ? -32.756 0.560 34.710 1.00 58.34 102 PHE A O 1
ATOM 852 N N . THR A 1 103 ? -33.930 1.993 33.483 1.00 56.16 103 THR A N 1
ATOM 853 C CA . THR A 1 103 ? -33.127 3.168 33.889 1.00 56.16 103 THR A CA 1
ATOM 854 C C . THR A 1 103 ? -33.875 4.103 34.851 1.00 56.16 103 THR A C 1
ATOM 856 O O . THR A 1 103 ? -35.093 4.262 34.766 1.00 56.16 103 THR A O 1
ATOM 859 N N . HIS A 1 104 ? -33.150 4.784 35.751 1.00 55.62 104 HIS A N 1
ATOM 860 C CA . HIS A 1 104 ? -33.734 5.695 36.755 1.00 55.62 104 HIS A CA 1
ATOM 861 C C . HIS A 1 104 ? -34.545 6.860 36.144 1.00 55.62 104 HIS A C 1
ATOM 863 O O . HIS A 1 104 ? -35.531 7.306 36.728 1.00 55.62 104 HIS A O 1
ATOM 869 N N . THR A 1 105 ? -34.168 7.328 34.951 1.00 51.31 105 THR A N 1
ATOM 870 C CA . THR A 1 105 ? -34.868 8.366 34.174 1.00 51.31 105 THR A CA 1
ATOM 871 C C . THR A 1 105 ? -36.089 7.842 33.413 1.00 51.31 105 THR A C 1
ATOM 873 O O . THR A 1 105 ? -36.926 8.638 32.984 1.00 51.31 105 THR A O 1
ATOM 876 N N . SER A 1 106 ? -36.219 6.523 33.246 1.00 54.88 106 SER A N 1
ATOM 877 C CA . SER A 1 106 ? -37.332 5.900 32.519 1.00 54.88 106 SER A CA 1
ATOM 878 C C . SER A 1 106 ? -38.579 5.725 33.376 1.00 54.88 106 SER A C 1
ATOM 880 O O . SER A 1 106 ? -39.671 5.720 32.830 1.00 54.88 106 SER A O 1
ATOM 882 N N . ALA A 1 107 ? -38.462 5.637 34.703 1.00 50.47 107 ALA A N 1
ATOM 883 C CA . ALA A 1 107 ? -39.595 5.321 35.578 1.00 50.47 107 ALA A CA 1
ATOM 884 C C . ALA A 1 107 ? -40.771 6.313 35.454 1.00 50.47 107 ALA A C 1
ATOM 886 O O . ALA A 1 107 ? -41.915 5.896 35.308 1.00 50.47 107 ALA A O 1
ATOM 887 N N . GLU A 1 108 ? -40.498 7.621 35.458 1.00 51.28 108 GLU A N 1
ATOM 888 C CA . GLU A 1 108 ? -41.525 8.670 35.313 1.00 51.28 108 GLU A CA 1
ATOM 889 C C . GLU A 1 108 ? -42.165 8.667 33.925 1.00 51.28 108 GLU A C 1
ATOM 891 O O . GLU A 1 108 ? -43.385 8.734 33.804 1.00 51.28 108 GLU A O 1
ATOM 896 N N . LYS A 1 109 ? -41.335 8.525 32.885 1.00 57.25 109 LYS A N 1
ATOM 897 C CA . LYS A 1 109 ? -41.800 8.445 31.497 1.00 57.25 109 LYS A CA 1
ATOM 898 C C . LYS A 1 109 ? -42.608 7.182 31.238 1.00 57.25 109 LYS A C 1
ATOM 900 O O . LYS A 1 109 ? -43.532 7.218 30.441 1.00 57.25 109 LYS A O 1
ATOM 905 N N . VAL A 1 110 ? -42.259 6.070 31.879 1.00 55.62 110 VAL A N 1
ATOM 906 C CA . VAL A 1 110 ? -42.970 4.799 31.732 1.00 55.62 110 VAL A CA 1
ATOM 907 C C . VAL A 1 110 ? -44.332 4.883 32.409 1.00 55.62 110 VAL A C 1
ATOM 909 O O . VAL A 1 110 ? -45.319 4.538 31.773 1.00 55.62 110 VAL A O 1
ATOM 912 N N . VAL A 1 111 ? -44.415 5.412 33.636 1.00 56.12 111 VAL A N 1
ATOM 913 C CA . VAL A 1 111 ? -45.705 5.613 34.319 1.00 56.12 111 VAL A CA 1
ATOM 914 C C . VAL A 1 111 ? -46.611 6.532 33.496 1.00 56.12 111 VAL A C 1
ATOM 916 O O . VAL A 1 111 ? -47.744 6.154 33.207 1.00 56.12 111 VAL A O 1
ATOM 919 N N . SER A 1 112 ? -46.098 7.670 33.015 1.00 60.34 112 SER A N 1
ATOM 920 C CA . SER A 1 112 ? -46.898 8.593 32.203 1.00 60.34 112 SER A CA 1
ATOM 921 C C . SER A 1 112 ? -47.300 7.996 30.847 1.00 60.34 112 SER A C 1
ATOM 923 O O . SER A 1 112 ? -48.437 8.154 30.418 1.00 60.34 112 SER A O 1
ATOM 925 N N . GLN A 1 113 ? -46.413 7.248 30.179 1.00 59.03 113 GLN A N 1
ATOM 926 C CA . GLN A 1 113 ? -46.734 6.562 28.920 1.00 59.03 113 GLN A CA 1
ATOM 927 C C . GLN A 1 113 ? -47.746 5.426 29.102 1.00 59.03 113 GLN A C 1
ATOM 929 O O . GLN A 1 113 ? -48.549 5.185 28.205 1.00 59.03 113 GLN A O 1
ATOM 934 N N . MET A 1 114 ? -47.722 4.713 30.231 1.00 54.84 114 MET A N 1
ATOM 935 C CA . MET A 1 114 ? -48.702 3.665 30.539 1.00 54.84 114 MET A CA 1
ATOM 936 C C . MET A 1 114 ? -50.085 4.255 30.839 1.00 54.84 114 MET A C 1
ATOM 938 O O . MET A 1 114 ? -51.093 3.665 30.443 1.00 54.84 114 MET A O 1
ATOM 942 N N . GLU A 1 115 ? -50.128 5.422 31.489 1.00 59.19 115 GLU A N 1
ATOM 943 C CA . GLU A 1 115 ? -51.351 6.197 31.723 1.00 59.19 115 GLU A CA 1
ATOM 944 C C . GLU A 1 115 ? -51.938 6.751 30.413 1.00 59.19 115 GLU A C 1
ATOM 946 O O . GLU A 1 115 ? -53.133 6.589 30.170 1.00 59.19 115 GLU A O 1
ATOM 951 N N . GLU A 1 116 ? -51.106 7.325 29.535 1.00 58.78 116 GLU A N 1
ATOM 952 C CA . GLU A 1 116 ? -51.523 7.852 28.224 1.00 58.78 116 GLU A CA 1
ATOM 953 C C . GLU A 1 116 ? -51.944 6.754 27.233 1.00 58.78 116 GLU A C 1
ATOM 955 O O . GLU A 1 116 ? -52.805 6.974 26.382 1.00 58.78 116 GLU A O 1
ATOM 960 N N . ALA A 1 117 ? -51.352 5.559 27.320 1.00 53.62 117 ALA A N 1
ATOM 961 C CA . ALA A 1 117 ? -51.598 4.471 26.374 1.00 53.62 117 ALA A CA 1
ATOM 962 C C . ALA A 1 117 ? -52.861 3.636 26.666 1.00 53.62 117 ALA A C 1
ATOM 964 O O . ALA A 1 117 ? -53.056 2.617 26.001 1.00 53.62 117 ALA A O 1
ATOM 965 N N . HIS A 1 118 ? -53.699 4.013 27.644 1.00 53.09 118 HIS A N 1
ATOM 966 C CA . HIS A 1 118 ? -54.884 3.241 28.068 1.00 53.09 118 HIS A CA 1
ATOM 967 C C . HIS A 1 118 ? -54.575 1.748 28.310 1.00 53.09 118 HIS A C 1
ATOM 969 O O . HIS A 1 118 ? -55.366 0.854 28.010 1.00 53.09 118 HIS A O 1
ATOM 975 N N . TYR A 1 119 ? -53.382 1.459 28.836 1.00 52.47 119 TYR A N 1
ATOM 976 C CA . TYR A 1 119 ? -52.819 0.105 28.866 1.00 52.47 119 TYR A CA 1
ATOM 977 C C . TYR A 1 119 ? -53.608 -0.863 29.768 1.00 52.47 119 TYR A C 1
ATOM 979 O O . TYR A 1 119 ? -53.597 -2.073 29.551 1.00 52.47 119 TYR A O 1
ATOM 987 N N . PHE A 1 120 ? -54.310 -0.322 30.766 1.00 52.50 120 PHE A N 1
ATOM 988 C CA . PHE A 1 120 ? -55.113 -1.070 31.737 1.00 52.50 120 PHE A CA 1
ATOM 989 C C . PHE A 1 120 ? -56.589 -1.215 31.334 1.00 52.50 120 PHE A C 1
ATOM 991 O O . PHE A 1 120 ? -57.356 -1.834 32.071 1.00 52.50 120 PHE A O 1
ATOM 998 N N . ASP A 1 121 ? -57.001 -0.685 30.175 1.00 54.47 121 ASP A N 1
ATOM 999 C CA . ASP A 1 121 ? -58.333 -0.971 29.647 1.00 54.47 121 ASP A CA 1
ATOM 1000 C C . ASP A 1 121 ? -58.397 -2.427 29.165 1.00 54.47 121 ASP A C 1
ATOM 1002 O O . ASP A 1 121 ? -57.576 -2.902 28.374 1.00 54.47 121 ASP A O 1
ATOM 1006 N N . THR A 1 122 ? -59.406 -3.143 29.661 1.00 42.53 122 THR A N 1
ATOM 1007 C CA . THR A 1 122 ? -59.582 -4.611 29.650 1.00 42.53 122 THR A CA 1
ATOM 1008 C C . THR A 1 122 ? -59.648 -5.286 28.266 1.00 42.53 122 THR A C 1
ATOM 1010 O O . THR A 1 122 ? -59.884 -6.489 28.176 1.00 42.53 122 THR A O 1
ATOM 1013 N N . GLN A 1 123 ? -59.405 -4.564 27.171 1.00 42.38 123 GLN A N 1
ATOM 1014 C CA . GLN A 1 123 ? -59.528 -5.051 25.790 1.00 42.38 123 GLN A CA 1
ATOM 1015 C C . GLN A 1 123 ? -58.192 -5.116 25.021 1.00 42.38 123 GLN A C 1
ATOM 1017 O O . GLN A 1 123 ? -58.136 -5.658 23.915 1.00 42.38 123 GLN A O 1
ATOM 1022 N N . SER A 1 124 ? -57.082 -4.640 25.588 1.00 41.28 124 SER A N 1
ATOM 1023 C CA . SER A 1 124 ? -55.804 -4.531 24.868 1.00 41.28 124 SER A CA 1
ATOM 1024 C C . SER A 1 124 ? -54.933 -5.793 24.991 1.00 41.28 124 SER A C 1
ATOM 1026 O O . SER A 1 124 ? -53.913 -5.809 25.676 1.00 41.28 124 SER A O 1
ATOM 1028 N N . LYS A 1 125 ? -55.279 -6.868 24.267 1.00 43.78 125 LYS A N 1
ATOM 1029 C CA . LYS A 1 125 ? -54.358 -7.993 23.962 1.00 43.78 125 LYS A CA 1
ATOM 1030 C C . LYS A 1 125 ? -53.339 -7.615 22.873 1.00 43.78 125 LYS A C 1
ATOM 1032 O O . LYS A 1 125 ? -53.140 -8.353 21.912 1.00 43.78 125 LYS A O 1
ATOM 1037 N N . LYS A 1 126 ? -52.717 -6.443 22.971 1.00 42.06 126 LYS A N 1
ATOM 1038 C CA . LYS A 1 126 ? -51.574 -6.105 22.120 1.00 42.06 126 LYS A CA 1
ATOM 1039 C C . LYS A 1 126 ? -50.327 -6.133 22.986 1.00 42.06 126 LYS A C 1
ATOM 1041 O O . LYS A 1 126 ? -50.308 -5.566 24.070 1.00 42.06 126 LYS A O 1
ATOM 1046 N N . GLU A 1 127 ? -49.319 -6.857 22.525 1.00 43.28 127 GLU A N 1
ATOM 1047 C CA . GLU A 1 127 ? -47.959 -6.854 23.061 1.00 43.28 127 GLU A CA 1
ATOM 1048 C C . GLU A 1 127 ? -47.382 -5.447 22.848 1.00 43.28 127 GLU A C 1
ATOM 1050 O O . GLU A 1 127 ? -46.774 -5.133 21.829 1.00 43.28 127 GLU A O 1
ATOM 1055 N N . THR A 1 128 ? -47.710 -4.514 23.738 1.00 42.47 128 THR A N 1
ATOM 1056 C CA . THR A 1 128 ? -47.350 -3.102 23.584 1.00 42.47 128 THR A CA 1
ATOM 1057 C C . THR A 1 128 ? -46.102 -2.795 24.393 1.00 42.47 128 THR A C 1
ATOM 1059 O O . THR A 1 128 ? -46.138 -3.028 25.594 1.00 42.47 128 THR A O 1
ATOM 1062 N N . LYS A 1 129 ? -45.072 -2.235 23.730 1.00 40.41 129 LYS A N 1
ATOM 1063 C CA . LYS A 1 129 ? -43.967 -1.318 24.138 1.00 40.41 129 LYS A CA 1
ATOM 1064 C C . LYS A 1 129 ? -43.332 -1.375 25.550 1.00 40.41 129 LYS A C 1
ATOM 1066 O O . LYS A 1 129 ? -42.186 -0.968 25.679 1.00 40.41 129 LYS A O 1
ATOM 1071 N N . ALA A 1 130 ? -44.003 -1.853 26.591 1.00 45.25 130 ALA A N 1
ATOM 1072 C CA . ALA A 1 130 ? -43.504 -1.980 27.959 1.00 45.25 130 ALA A CA 1
ATOM 1073 C C . ALA A 1 130 ? -42.304 -2.940 28.062 1.00 45.25 130 ALA A C 1
ATOM 1075 O O . ALA A 1 130 ? -41.331 -2.619 28.741 1.00 45.25 130 ALA A O 1
ATOM 1076 N N . GLU A 1 131 ? -42.306 -4.043 27.301 1.00 47.06 131 GLU A N 1
ATOM 1077 C CA . GLU A 1 131 ? -41.150 -4.953 27.222 1.00 47.06 131 GLU A CA 1
ATOM 1078 C C . GLU A 1 131 ? -39.910 -4.273 26.614 1.00 47.06 131 GLU A C 1
ATOM 1080 O O . GLU A 1 131 ? -38.784 -4.579 27.003 1.00 47.06 131 GLU A O 1
ATOM 1085 N N . GLN A 1 132 ? -40.098 -3.297 25.715 1.00 43.16 132 GLN A N 1
ATOM 1086 C CA . GLN A 1 132 ? -38.995 -2.572 25.068 1.00 43.16 132 GLN A CA 1
ATOM 1087 C C . GLN A 1 132 ? -38.278 -1.596 26.014 1.00 43.16 132 GLN A C 1
ATOM 1089 O O . GLN A 1 132 ? -37.129 -1.252 25.761 1.00 43.16 132 GLN A O 1
ATOM 1094 N N . ASN A 1 133 ? -38.916 -1.192 27.118 1.00 48.62 133 ASN A N 1
ATOM 1095 C CA . ASN A 1 133 ? -38.355 -0.262 28.108 1.00 48.62 133 ASN A CA 1
ATOM 1096 C C . ASN A 1 133 ? -37.838 -0.968 29.379 1.00 48.62 133 ASN A C 1
ATOM 1098 O O . ASN A 1 133 ? -37.637 -0.326 30.409 1.00 48.62 133 ASN A O 1
ATOM 1102 N N . GLY A 1 134 ? -37.665 -2.292 29.335 1.00 52.56 134 GLY A N 1
ATOM 1103 C CA . GLY A 1 134 ? -37.109 -3.065 30.448 1.00 52.56 134 GLY A CA 1
ATOM 1104 C C . GLY A 1 134 ? -38.067 -3.412 31.583 1.00 52.56 134 GLY A C 1
ATOM 1105 O O . GLY A 1 134 ? -37.635 -3.791 32.675 1.00 52.56 134 GLY A O 1
ATOM 1106 N N . PHE A 1 135 ? -39.367 -3.308 31.322 1.00 52.53 135 PHE A N 1
ATOM 1107 C CA . PHE A 1 135 ? -40.423 -3.675 32.254 1.00 52.53 135 PHE A CA 1
ATOM 1108 C C . PHE A 1 135 ? -41.022 -5.032 31.897 1.00 52.53 135 PHE A C 1
ATOM 1110 O O . PHE A 1 135 ? -41.452 -5.244 30.762 1.00 52.53 135 PHE A O 1
ATOM 1117 N N . GLN A 1 136 ? -41.113 -5.933 32.876 1.00 51.25 136 GLN A N 1
ATOM 1118 C CA . GLN A 1 136 ? -41.968 -7.112 32.766 1.00 51.25 136 GLN A CA 1
ATOM 1119 C C . GLN A 1 136 ? -43.294 -6.836 33.476 1.00 51.25 136 GLN A C 1
ATOM 1121 O O . GLN A 1 136 ? -43.331 -6.502 34.655 1.00 51.25 136 GLN A O 1
ATOM 1126 N N . LEU A 1 137 ? -44.392 -6.970 32.728 1.00 49.75 137 LEU A N 1
ATOM 1127 C CA . LEU A 1 137 ? -45.771 -6.826 33.225 1.00 49.75 137 LEU A CA 1
ATOM 1128 C C . LEU A 1 137 ? -46.212 -7.978 34.130 1.00 49.75 137 LEU A C 1
ATOM 1130 O O . LEU A 1 137 ? -47.293 -7.942 34.700 1.00 49.75 137 LEU A O 1
ATOM 1134 N N . TYR A 1 138 ? -45.387 -9.010 34.205 1.00 50.44 138 TYR A N 1
ATOM 1135 C CA . TYR A 1 138 ? -45.588 -10.189 35.013 1.00 50.44 138 TYR A CA 1
ATOM 1136 C C . TYR A 1 138 ? -44.496 -10.207 36.069 1.00 50.44 138 TYR A C 1
ATOM 1138 O O . TYR A 1 138 ? -43.354 -9.830 35.784 1.00 50.44 138 TYR A O 1
ATOM 1146 N N . ASN A 1 139 ? -44.819 -10.695 37.263 1.00 50.75 139 ASN A N 1
ATOM 1147 C CA . ASN A 1 139 ? -43.786 -11.130 38.188 1.00 50.75 139 ASN A CA 1
ATOM 1148 C C . ASN A 1 139 ? -42.856 -12.089 37.424 1.00 50.75 139 ASN A C 1
ATOM 1150 O O . ASN A 1 139 ? -43.330 -13.033 36.789 1.00 50.75 139 ASN A O 1
ATOM 1154 N N . LYS A 1 140 ? -41.535 -11.889 37.506 1.00 54.69 140 LYS A N 1
ATOM 1155 C CA . LYS A 1 140 ? -40.539 -12.826 36.945 1.00 54.69 140 LYS A CA 1
ATOM 1156 C C . LYS A 1 140 ? -40.834 -14.300 37.294 1.00 54.69 140 LYS A C 1
ATOM 1158 O O . LYS A 1 140 ? -40.390 -15.197 36.582 1.00 54.69 140 LYS A O 1
ATOM 1163 N N . GLN A 1 141 ? -41.569 -14.549 38.383 1.00 49.91 141 GLN A N 1
ATOM 1164 C CA . GLN A 1 141 ? -41.949 -15.865 38.902 1.00 49.91 141 GLN A CA 1
ATOM 1165 C C . GLN A 1 141 ? -43.375 -16.344 38.540 1.00 49.91 141 GLN A C 1
ATOM 1167 O O . GLN A 1 141 ? -43.646 -17.531 38.716 1.00 49.91 141 GLN A O 1
ATOM 1172 N N . SER A 1 142 ? -44.288 -15.507 38.024 1.00 45.62 142 SER A N 1
ATOM 1173 C CA . SER A 1 142 ? -45.652 -15.933 37.640 1.00 45.62 142 SER A CA 1
ATOM 1174 C C . SER A 1 142 ? -46.114 -15.297 36.324 1.00 45.62 142 SER A C 1
ATOM 1176 O O . SER A 1 142 ? -45.980 -14.102 36.123 1.00 45.62 142 SER A O 1
ATOM 1178 N N . LYS A 1 143 ? -46.679 -16.098 35.407 1.00 49.09 143 LYS A N 1
ATOM 1179 C CA . LYS A 1 143 ? -47.117 -15.669 34.057 1.00 49.09 143 LYS A CA 1
ATOM 1180 C C . LYS A 1 143 ? -48.586 -15.202 33.972 1.00 49.09 143 LYS A C 1
ATOM 1182 O O . LYS A 1 143 ? -49.138 -15.155 32.874 1.00 49.09 143 LYS A O 1
ATOM 1187 N N . GLU A 1 144 ? -49.245 -14.890 35.086 1.00 44.47 144 GLU A N 1
ATOM 1188 C CA . GLU A 1 144 ? -50.668 -14.498 35.098 1.00 44.47 144 GLU A CA 1
ATOM 1189 C C . GLU A 1 144 ? -50.851 -12.998 35.366 1.00 44.47 144 GLU A C 1
ATOM 1191 O O . GLU A 1 144 ? -50.073 -12.407 36.107 1.00 44.47 144 GLU A O 1
ATOM 1196 N N . ARG A 1 145 ? -51.866 -12.387 34.732 1.00 46.34 145 ARG A N 1
ATOM 1197 C CA . ARG A 1 145 ? -52.284 -10.991 34.968 1.00 46.34 145 ARG A CA 1
ATOM 1198 C C . ARG A 1 145 ? -53.414 -10.986 35.999 1.00 46.34 145 ARG A C 1
ATOM 1200 O O . ARG A 1 145 ? -54.472 -11.534 35.682 1.00 46.34 145 ARG A O 1
ATOM 1207 N N . ASP A 1 146 ? -53.241 -10.350 37.159 1.00 46.62 146 ASP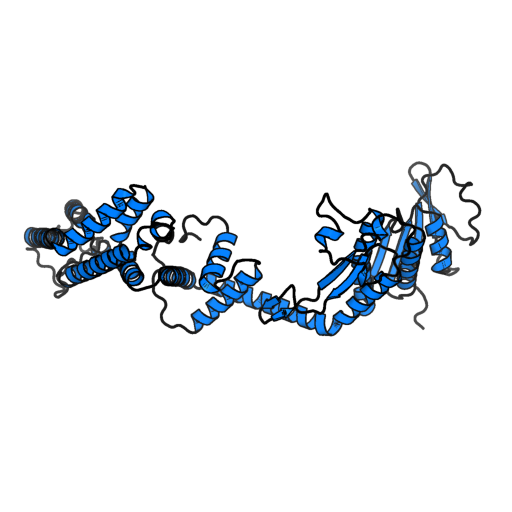 A N 1
ATOM 1208 C CA . ASP A 1 146 ? -54.353 -10.082 38.085 1.00 46.62 146 ASP A CA 1
ATOM 1209 C C . ASP A 1 146 ? -54.892 -8.643 37.869 1.00 46.62 146 ASP A C 1
ATOM 1211 O O . ASP A 1 146 ? -54.144 -7.669 37.965 1.00 46.62 146 ASP A O 1
ATOM 1215 N N . PRO A 1 147 ? -56.188 -8.453 37.551 1.00 44.16 147 PRO A N 1
ATOM 1216 C CA . PRO A 1 147 ? -56.793 -7.138 37.313 1.00 44.16 147 PRO A CA 1
ATOM 1217 C C . PRO A 1 147 ? -56.839 -6.167 38.511 1.00 44.16 147 PRO A C 1
ATOM 1219 O O . PRO A 1 147 ? -57.311 -5.042 38.334 1.00 44.16 147 PRO A O 1
ATOM 1222 N N . LYS A 1 148 ? -56.406 -6.554 39.720 1.00 51.41 148 LYS A N 1
ATOM 1223 C CA . LYS A 1 148 ? -56.362 -5.662 40.903 1.00 51.41 148 LYS A CA 1
ATOM 1224 C C . LYS A 1 148 ? -55.128 -4.743 40.982 1.00 51.41 148 LYS A C 1
ATOM 1226 O O . LYS A 1 148 ? -55.073 -3.876 41.850 1.00 51.41 148 LYS A O 1
ATOM 1231 N N . GLU A 1 149 ? -54.181 -4.862 40.055 1.00 53.06 149 GLU A N 1
ATOM 1232 C CA . GLU A 1 149 ? -52.799 -4.373 40.194 1.00 53.06 149 GLU A CA 1
ATOM 1233 C C . GLU A 1 149 ? -52.484 -3.035 39.477 1.00 53.06 149 GLU A C 1
ATOM 1235 O O . GLU A 1 149 ? -51.415 -2.887 38.891 1.00 53.06 149 GLU A O 1
ATOM 1240 N N . LYS A 1 150 ? -53.367 -2.021 39.482 1.00 49.62 150 LYS A N 1
ATOM 1241 C CA . LYS A 1 150 ? -52.974 -0.677 38.985 1.00 49.62 150 LYS A CA 1
ATOM 1242 C C . LYS A 1 150 ? -52.242 0.119 40.066 1.00 49.62 150 LYS A C 1
ATOM 1244 O O . LYS A 1 150 ? -51.087 0.495 39.879 1.00 49.62 150 LYS A O 1
ATOM 1249 N N . GLU A 1 151 ? -52.900 0.365 41.197 1.00 54.19 151 GLU A N 1
ATOM 1250 C CA . GLU A 1 151 ? -52.291 1.065 42.331 1.00 54.19 151 GLU A CA 1
ATOM 1251 C C . GLU A 1 151 ? -51.127 0.267 42.933 1.00 54.19 151 GLU A C 1
ATOM 1253 O O . GLU A 1 151 ? -50.087 0.859 43.191 1.00 54.19 151 GLU A O 1
ATOM 1258 N N . GLU A 1 152 ? -51.250 -1.056 43.100 1.00 57.12 152 GLU A N 1
ATOM 1259 C CA . GLU A 1 152 ? -50.189 -1.882 43.704 1.00 57.12 152 GLU A CA 1
ATOM 1260 C C . GLU A 1 152 ? -48.922 -1.940 42.840 1.00 57.12 152 GLU A C 1
ATOM 1262 O O . GLU A 1 152 ? -47.830 -1.742 43.366 1.00 57.12 152 GLU A O 1
ATOM 1267 N N . LEU A 1 153 ? -49.044 -2.103 41.515 1.00 56.44 153 LEU A N 1
ATOM 1268 C CA . LEU A 1 153 ? -47.894 -2.097 40.604 1.00 56.44 153 LEU A CA 1
ATOM 1269 C C . LEU A 1 153 ? -47.227 -0.716 40.554 1.00 56.44 153 LEU A C 1
ATOM 1271 O O . LEU A 1 153 ? -46.004 -0.618 40.614 1.00 56.44 153 LEU A O 1
ATOM 1275 N N . ILE A 1 154 ? -48.007 0.367 40.470 1.00 59.06 154 ILE A N 1
ATOM 1276 C CA . ILE A 1 154 ? -47.466 1.735 40.472 1.00 59.06 154 ILE A CA 1
ATOM 1277 C C . ILE A 1 154 ? -46.786 2.045 41.814 1.00 59.06 154 ILE A C 1
ATOM 1279 O O . ILE A 1 154 ? -45.722 2.669 41.833 1.00 59.06 154 ILE A O 1
ATOM 1283 N N . GLU A 1 155 ? -47.359 1.599 42.930 1.00 63.84 155 GLU A N 1
ATOM 1284 C CA . GLU A 1 155 ? -46.782 1.785 44.260 1.00 63.84 155 GLU A CA 1
ATOM 1285 C C . GLU A 1 155 ? -45.510 0.948 44.442 1.00 63.84 155 GLU A C 1
ATOM 1287 O O . GLU A 1 155 ? -44.526 1.443 44.987 1.00 63.84 155 GLU A O 1
ATOM 1292 N N . GLU A 1 156 ? -45.459 -0.274 43.905 1.00 61.50 156 GLU A N 1
ATOM 1293 C CA . GLU A 1 156 ? -44.266 -1.125 43.931 1.00 61.50 156 GLU A CA 1
ATOM 1294 C C . GLU A 1 156 ? -43.159 -0.579 43.004 1.00 61.50 156 GLU A C 1
ATOM 1296 O O . GLU A 1 156 ? -41.988 -0.576 43.385 1.00 61.50 156 GLU A O 1
ATOM 1301 N N . ILE A 1 157 ? -43.512 0.019 41.856 1.00 59.59 157 ILE A N 1
ATOM 1302 C CA . ILE A 1 157 ? -42.593 0.780 40.984 1.00 59.59 157 ILE A CA 1
ATOM 1303 C C . ILE A 1 157 ? -42.027 2.003 41.713 1.00 59.59 157 ILE A C 1
ATOM 1305 O O . ILE A 1 157 ? -40.820 2.259 41.658 1.00 59.59 157 ILE A O 1
ATOM 1309 N N . ARG A 1 158 ? -42.874 2.773 42.409 1.00 63.28 158 ARG A N 1
ATOM 1310 C CA . ARG A 1 158 ? -42.436 3.925 43.216 1.00 63.28 158 ARG A CA 1
ATOM 1311 C C . ARG A 1 158 ? -41.569 3.487 44.390 1.00 63.28 158 ARG A C 1
ATOM 1313 O O . ARG A 1 158 ? -40.564 4.142 44.662 1.00 63.28 158 ARG A O 1
ATOM 1320 N N . LYS A 1 159 ? -41.909 2.372 45.039 1.00 66.06 159 LYS A N 1
ATOM 1321 C CA . LYS A 1 159 ? -41.148 1.788 46.144 1.00 66.06 159 LYS A CA 1
ATOM 1322 C C . LYS A 1 159 ? -39.769 1.335 45.684 1.00 66.06 159 LYS A C 1
ATOM 1324 O O . LYS A 1 159 ? -38.790 1.790 46.257 1.00 66.06 159 LYS A O 1
ATOM 1329 N N . LEU A 1 160 ? -39.663 0.564 44.607 1.00 61.84 160 LEU A N 1
ATOM 1330 C CA . LEU A 1 160 ? -38.376 0.156 44.037 1.00 61.84 160 LEU A CA 1
ATOM 1331 C C . LEU A 1 160 ? -37.555 1.351 43.537 1.00 61.84 160 LEU A C 1
ATOM 1333 O O . LEU A 1 160 ? -36.346 1.389 43.739 1.00 61.84 160 LEU A O 1
ATOM 1337 N N . ARG A 1 161 ? -38.186 2.374 42.943 1.00 60.78 161 ARG A N 1
ATOM 1338 C CA . ARG A 1 161 ? -37.505 3.644 42.634 1.00 60.78 161 ARG A CA 1
ATOM 1339 C C . ARG A 1 161 ? -36.959 4.298 43.901 1.00 60.78 161 ARG A C 1
ATOM 1341 O O . ARG A 1 161 ? -35.841 4.805 43.883 1.00 60.78 161 ARG A O 1
ATOM 1348 N N . SER A 1 162 ? -37.741 4.312 44.977 1.00 62.75 162 SER A N 1
ATOM 1349 C CA . SER A 1 162 ? -37.294 4.844 46.260 1.00 62.75 162 SER A CA 1
ATOM 1350 C C . SER A 1 162 ? -36.165 3.999 46.845 1.00 62.75 162 SER A C 1
ATOM 1352 O O . SER A 1 162 ? -35.202 4.570 47.320 1.00 62.75 162 SER A O 1
ATOM 1354 N N . GLU A 1 163 ? -36.200 2.673 46.729 1.00 64.69 163 GLU A N 1
ATOM 1355 C CA . GLU A 1 163 ? -35.119 1.779 47.160 1.00 64.69 163 GLU A CA 1
ATOM 1356 C C . GLU A 1 163 ? -33.844 2.019 46.337 1.00 64.69 163 GLU A C 1
ATOM 1358 O O . GLU A 1 163 ? -32.761 2.097 46.904 1.00 64.69 163 GLU A O 1
ATOM 1363 N N . LEU A 1 164 ? -33.970 2.260 45.028 1.00 61.22 164 LEU A N 1
ATOM 1364 C CA . LEU A 1 164 ? -32.849 2.547 44.129 1.00 61.22 164 LEU A CA 1
ATOM 1365 C C . LEU A 1 164 ? -32.241 3.946 44.354 1.00 61.22 164 LEU A C 1
ATOM 1367 O O . LEU A 1 164 ? -31.032 4.119 44.238 1.00 61.22 164 LEU A O 1
ATOM 1371 N N . LEU A 1 165 ? -33.065 4.949 44.682 1.00 56.31 165 LEU A N 1
ATOM 1372 C CA . LEU A 1 165 ? -32.621 6.318 44.996 1.00 56.31 165 LEU A CA 1
ATOM 1373 C C . LEU A 1 165 ? -32.139 6.479 46.448 1.00 56.31 165 LEU A C 1
ATOM 1375 O O . LEU A 1 165 ? -31.270 7.313 46.704 1.00 56.31 165 LEU A O 1
ATOM 1379 N N . ASN A 1 166 ? -32.692 5.701 47.384 1.00 60.22 166 ASN A N 1
ATOM 1380 C CA . ASN A 1 166 ? -32.347 5.724 48.810 1.00 60.22 166 ASN A CA 1
ATOM 1381 C C . ASN A 1 166 ? -31.224 4.744 49.166 1.00 60.22 166 ASN A C 1
ATOM 1383 O O . ASN A 1 166 ? -30.749 4.762 50.303 1.00 60.22 166 ASN A O 1
ATOM 1387 N N . ASP A 1 167 ? -30.782 3.907 48.225 1.00 69.06 167 ASP A N 1
ATOM 1388 C CA . ASP A 1 167 ? -29.549 3.153 48.377 1.00 69.06 167 ASP A CA 1
ATOM 1389 C C . ASP A 1 167 ? -28.376 4.136 48.508 1.00 69.06 167 ASP A C 1
ATOM 1391 O O . ASP A 1 167 ? -27.923 4.768 47.547 1.00 69.06 167 ASP A O 1
ATOM 1395 N N . LEU A 1 168 ? -27.920 4.291 49.752 1.00 66.00 168 LEU A N 1
ATOM 1396 C CA . LEU A 1 168 ? -26.866 5.222 50.142 1.00 66.00 168 LEU A CA 1
ATOM 1397 C C . LEU A 1 168 ? -25.567 4.970 49.369 1.00 66.00 168 LEU A C 1
ATOM 1399 O O . LEU A 1 168 ? -24.846 5.920 49.072 1.00 66.00 168 LEU A O 1
ATOM 1403 N N . GLU A 1 169 ? -25.268 3.716 49.028 1.00 69.94 169 GLU A N 1
ATOM 1404 C CA . GLU A 1 169 ? -24.039 3.341 48.335 1.00 69.94 169 GLU A CA 1
ATOM 1405 C C . GLU A 1 169 ? -24.135 3.625 46.828 1.00 69.94 169 GLU A C 1
ATOM 1407 O O . GLU A 1 169 ? -23.222 4.215 46.244 1.00 69.94 169 GLU A O 1
ATOM 1412 N N . PHE A 1 170 ? -25.261 3.286 46.199 1.00 70.81 170 PHE A N 1
ATOM 1413 C CA . PHE A 1 170 ? -25.554 3.584 44.798 1.00 70.81 170 PHE A CA 1
ATOM 1414 C C . PHE A 1 170 ? -25.595 5.094 44.545 1.00 70.81 170 PHE A C 1
ATOM 1416 O O . PHE A 1 170 ? -24.918 5.589 43.639 1.00 70.81 170 PHE A O 1
ATOM 1423 N N . SER A 1 171 ? -26.325 5.836 45.382 1.00 70.56 171 SER A N 1
ATOM 1424 C CA . SER A 1 171 ? -26.437 7.294 45.301 1.00 70.56 171 SER A CA 1
ATOM 1425 C C . SER A 1 171 ? -25.081 7.976 45.517 1.00 70.56 171 SER A C 1
ATOM 1427 O O . SER A 1 171 ? -24.715 8.884 44.769 1.00 70.56 171 SER A O 1
ATOM 1429 N N . ALA A 1 172 ? -24.262 7.482 46.457 1.00 75.31 172 ALA A N 1
ATOM 1430 C CA . ALA A 1 172 ? -22.909 7.995 46.670 1.00 75.31 172 ALA A CA 1
ATOM 1431 C C . ALA A 1 172 ? -21.973 7.733 45.476 1.00 75.31 172 ALA A C 1
ATOM 1433 O O . ALA A 1 172 ? -21.244 8.640 45.063 1.00 75.31 172 ALA A O 1
ATOM 1434 N N . HIS A 1 173 ? -21.990 6.526 44.897 1.00 78.19 173 HIS A N 1
ATOM 1435 C CA . HIS A 1 173 ? -21.198 6.213 43.703 1.00 78.19 173 HIS A CA 1
ATOM 1436 C C . HIS A 1 173 ? -21.630 7.059 42.502 1.00 78.19 173 HIS A C 1
ATOM 1438 O O . HIS A 1 173 ? -20.773 7.602 41.800 1.00 78.19 173 HIS A O 1
ATOM 1444 N N . LEU A 1 174 ? -22.938 7.225 42.297 1.00 76.06 174 LEU A N 1
ATOM 1445 C CA . LEU A 1 174 ? -23.479 8.042 41.218 1.00 76.06 174 LEU A CA 1
ATOM 1446 C C . LEU A 1 174 ? -23.098 9.520 41.386 1.00 76.06 174 LEU A C 1
ATOM 1448 O O . LEU A 1 174 ? -22.543 10.114 40.464 1.00 76.06 174 LEU A O 1
ATOM 1452 N N . ALA A 1 175 ? -23.276 10.083 42.583 1.00 77.94 175 ALA A N 1
ATOM 1453 C CA . ALA A 1 175 ? -22.886 11.458 42.887 1.00 77.94 175 ALA A CA 1
ATOM 1454 C C . ALA A 1 175 ? -21.375 11.691 42.702 1.00 77.94 175 ALA A C 1
ATOM 1456 O O . ALA A 1 175 ? -20.954 12.756 42.243 1.00 77.94 175 ALA A O 1
ATOM 1457 N N . ALA A 1 176 ? -20.539 10.697 43.024 1.00 80.31 176 ALA A N 1
ATOM 1458 C CA . ALA A 1 176 ? -19.101 10.765 42.781 1.00 80.31 176 ALA A CA 1
ATOM 1459 C C . ALA A 1 176 ? -18.772 10.789 41.278 1.00 80.31 176 ALA A C 1
ATOM 1461 O O . ALA A 1 176 ? -17.953 11.606 40.851 1.00 80.31 176 ALA A O 1
ATOM 1462 N N . ILE A 1 177 ? -19.426 9.943 40.473 1.00 81.25 177 ILE A N 1
ATOM 1463 C CA . ILE A 1 177 ? -19.293 9.942 39.007 1.00 81.25 177 ILE A CA 1
ATOM 1464 C C . ILE A 1 177 ? -19.741 11.295 38.438 1.00 81.25 177 ILE A C 1
ATOM 1466 O O . ILE A 1 177 ? -19.011 11.913 37.653 1.00 81.25 177 ILE A O 1
ATOM 1470 N N . ASP A 1 178 ? -20.895 11.793 38.883 1.00 80.06 178 ASP A N 1
ATOM 1471 C CA . ASP A 1 178 ? -21.457 13.061 38.435 1.00 80.06 178 ASP A CA 1
ATOM 1472 C C . ASP A 1 178 ? -20.539 14.233 38.743 1.00 80.06 178 ASP A C 1
ATOM 1474 O O . ASP A 1 178 ? -20.247 15.016 37.839 1.00 80.06 178 ASP A O 1
ATOM 1478 N N . LYS A 1 179 ? -19.999 14.300 39.964 1.00 82.81 179 LYS A N 1
ATOM 1479 C CA . LYS A 1 179 ? -19.065 15.347 40.388 1.00 82.81 179 LYS A CA 1
ATOM 1480 C C . LYS A 1 179 ? -17.839 15.429 39.478 1.00 82.81 179 LYS A C 1
ATOM 1482 O O . LYS A 1 179 ? -17.425 16.526 39.102 1.00 82.81 179 LYS A O 1
ATOM 1487 N N . VAL A 1 180 ? -17.253 14.290 39.104 1.00 80.38 180 VAL A N 1
ATOM 1488 C CA . VAL A 1 180 ? -16.064 14.262 38.233 1.00 80.38 180 VAL A CA 1
ATOM 1489 C C . VAL A 1 180 ? -16.415 14.665 36.798 1.00 80.38 180 VAL A C 1
ATOM 1491 O O . VAL A 1 180 ? -15.650 15.380 36.145 1.00 80.38 180 VAL A O 1
ATOM 1494 N N . LEU A 1 181 ? -17.564 14.219 36.290 1.00 81.12 181 LEU A N 1
ATOM 1495 C CA . LEU A 1 181 ? -18.003 14.518 34.926 1.00 81.12 181 LEU A CA 1
ATOM 1496 C C . LEU A 1 181 ? -18.524 15.962 34.768 1.00 81.12 181 LEU A C 1
ATOM 1498 O O . LEU A 1 181 ? -18.309 16.563 33.710 1.00 81.12 181 LEU A O 1
ATOM 1502 N N . ASP A 1 182 ? -19.140 16.538 35.806 1.00 80.19 182 ASP A N 1
ATOM 1503 C CA . ASP A 1 182 ? -19.601 17.934 35.845 1.00 80.19 182 ASP A CA 1
ATOM 1504 C C . ASP A 1 182 ? -18.456 18.919 36.030 1.00 80.19 182 ASP A C 1
ATOM 1506 O O . ASP A 1 182 ? -18.477 19.978 35.411 1.00 80.19 182 ASP A O 1
ATOM 1510 N N . ALA A 1 183 ? -17.403 18.559 36.772 1.00 74.56 183 ALA A N 1
ATOM 1511 C CA . ALA A 1 183 ? -16.199 19.389 36.876 1.00 74.56 183 ALA A CA 1
ATOM 1512 C C . ALA A 1 183 ? -15.567 19.695 35.503 1.00 74.56 183 ALA A C 1
ATOM 1514 O O . ALA A 1 183 ? -14.894 20.708 35.336 1.00 74.56 183 ALA A O 1
ATOM 1515 N N . LYS A 1 184 ? -15.802 18.833 34.503 1.00 71.38 184 LYS A N 1
ATOM 1516 C CA . LYS A 1 184 ? -15.355 19.030 33.117 1.00 71.38 184 LYS A CA 1
ATOM 1517 C C . LYS A 1 184 ? -16.390 19.732 32.224 1.00 71.38 184 LYS A C 1
ATOM 1519 O O . LYS A 1 184 ? -16.001 20.224 31.173 1.00 71.38 184 LYS A O 1
ATOM 1524 N N . SER A 1 185 ? -17.675 19.726 32.603 1.00 66.50 185 SER A N 1
ATOM 1525 C CA . SER A 1 185 ? -18.857 20.318 31.937 1.00 66.50 185 SER A CA 1
ATOM 1526 C C . SER A 1 185 ? -18.745 20.550 30.418 1.00 66.50 185 SER A C 1
ATOM 1528 O O . SER A 1 185 ? -18.685 21.680 29.935 1.00 66.50 185 SER A O 1
ATOM 1530 N N . THR A 1 186 ? -18.763 19.474 29.626 1.00 75.25 186 THR A N 1
ATOM 1531 C CA . THR A 1 186 ? -18.805 19.559 28.154 1.00 75.25 186 THR A CA 1
ATOM 1532 C C . THR A 1 186 ? -20.028 18.841 27.588 1.00 75.25 186 THR A C 1
ATOM 1534 O O . THR A 1 186 ? -20.595 17.948 28.216 1.00 75.25 186 THR A O 1
ATOM 1537 N N . LYS A 1 187 ? -20.412 19.163 26.345 1.00 78.75 187 LYS A N 1
ATOM 1538 C CA . LYS A 1 187 ? -21.449 18.412 25.608 1.00 78.75 187 LYS A CA 1
ATOM 1539 C C . LYS A 1 187 ? -21.114 16.913 25.501 1.00 78.75 187 LYS A C 1
ATOM 1541 O O . LYS A 1 187 ? -22.020 16.088 25.492 1.00 78.75 187 LYS A O 1
ATOM 1546 N N . ILE A 1 188 ? -19.824 16.566 25.452 1.00 77.94 188 ILE A N 1
ATOM 1547 C CA . ILE A 1 188 ? -19.327 15.183 25.389 1.00 77.94 188 ILE A CA 1
ATOM 1548 C C . ILE A 1 188 ? -19.551 14.462 26.723 1.00 77.94 188 ILE A C 1
ATOM 1550 O O . ILE A 1 188 ? -20.098 13.364 26.728 1.00 77.94 188 ILE A O 1
ATOM 1554 N N . THR A 1 189 ? -19.188 15.079 27.854 1.00 79.19 189 THR A N 1
ATOM 1555 C CA . THR A 1 189 ? -19.373 14.452 29.174 1.00 79.19 189 THR A CA 1
ATOM 1556 C C . THR A 1 189 ? -20.848 14.306 29.537 1.00 79.19 189 THR A C 1
ATOM 1558 O O . THR A 1 189 ? -21.212 13.284 30.104 1.00 79.19 189 THR A O 1
ATOM 1561 N N . LYS A 1 190 ? -21.712 15.245 29.127 1.00 79.81 190 LYS A N 1
ATOM 1562 C CA . LYS A 1 190 ? -23.175 15.111 29.268 1.00 79.81 190 LYS A CA 1
ATOM 1563 C C . LYS A 1 190 ? -23.737 13.924 28.477 1.00 79.81 190 LYS A C 1
ATOM 1565 O O . LYS A 1 190 ? -24.465 13.117 29.038 1.00 79.81 190 LYS A O 1
ATOM 1570 N N . LYS A 1 191 ? -23.330 13.758 27.211 1.00 82.44 191 LYS A N 1
ATOM 1571 C CA . LYS A 1 191 ? -23.715 12.583 26.408 1.00 82.44 191 LYS A CA 1
ATOM 1572 C C . LYS A 1 191 ? -23.220 11.272 27.016 1.00 82.44 191 LYS A C 1
ATOM 1574 O O . LYS A 1 191 ? -23.949 10.293 27.009 1.00 82.44 191 LYS A O 1
ATOM 1579 N N . PHE A 1 192 ? -21.991 11.245 27.532 1.00 83.69 192 PHE A N 1
ATOM 1580 C CA . PHE A 1 192 ? -21.459 10.057 28.200 1.00 83.69 192 PHE A CA 1
ATOM 1581 C C . PHE A 1 192 ? -22.249 9.721 29.471 1.00 83.69 192 PHE A C 1
ATOM 1583 O O . PHE A 1 192 ? -22.545 8.553 29.680 1.00 83.69 192 PHE A O 1
ATOM 1590 N N . LYS A 1 193 ? -22.662 10.720 30.268 1.00 78.88 193 LYS A N 1
ATOM 1591 C CA . LYS A 1 193 ? -23.545 10.507 31.428 1.00 78.88 193 LYS A CA 1
ATOM 1592 C C . LYS A 1 193 ? -24.834 9.799 31.033 1.00 78.88 193 LYS A C 1
ATOM 1594 O O . LYS A 1 193 ? -25.145 8.768 31.606 1.00 78.88 193 LYS A O 1
ATOM 1599 N N . GLU A 1 194 ? -25.543 10.315 30.032 1.00 77.06 194 GLU A N 1
ATOM 1600 C CA . GLU A 1 194 ? -26.772 9.689 29.521 1.00 77.06 194 GLU A CA 1
ATOM 1601 C C . GLU A 1 194 ? -26.518 8.251 29.043 1.00 77.06 194 GLU A C 1
ATOM 1603 O O . GLU A 1 194 ? -27.330 7.364 29.280 1.00 77.06 194 GLU A O 1
ATOM 1608 N N . TYR A 1 195 ? -25.357 8.017 28.428 1.00 80.31 195 TYR A N 1
ATOM 1609 C CA . TYR A 1 195 ? -24.969 6.733 27.856 1.00 80.31 195 TYR A CA 1
ATOM 1610 C C . TYR A 1 195 ? -24.566 5.669 28.886 1.00 80.31 195 TYR A C 1
ATOM 1612 O O . TYR A 1 195 ? -24.687 4.483 28.601 1.00 80.31 195 TYR A O 1
ATOM 1620 N N . ILE A 1 196 ? -24.118 6.059 30.087 1.00 77.50 196 ILE A N 1
ATOM 1621 C CA . ILE A 1 196 ? -23.814 5.108 31.175 1.00 77.50 196 ILE A CA 1
ATOM 1622 C C . ILE A 1 196 ? -25.070 4.339 31.607 1.00 77.50 196 ILE A C 1
ATOM 1624 O O . ILE A 1 196 ? -24.970 3.205 32.068 1.00 77.50 196 ILE A O 1
ATOM 1628 N N . PHE A 1 197 ? -26.240 4.957 31.451 1.00 70.00 197 PHE A N 1
ATOM 1629 C CA . PHE A 1 197 ? -27.519 4.360 31.815 1.00 70.00 197 PHE A CA 1
ATOM 1630 C C . PHE A 1 197 ? -28.141 3.533 30.691 1.00 70.00 197 PHE A C 1
ATOM 1632 O O . PHE A 1 197 ? -29.216 2.987 30.894 1.00 70.00 197 PHE A O 1
ATOM 1639 N N . ASP A 1 198 ? -27.524 3.466 29.514 1.00 72.62 198 ASP A N 1
ATOM 1640 C CA . ASP A 1 198 ? -28.056 2.688 28.402 1.00 72.62 198 ASP A CA 1
ATOM 1641 C C . ASP A 1 198 ? -27.872 1.179 28.696 1.00 72.62 198 ASP A C 1
ATOM 1643 O O . ASP A 1 198 ? -26.742 0.742 28.953 1.00 72.62 198 ASP A O 1
ATOM 1647 N N . PRO A 1 199 ? -28.953 0.378 28.699 1.00 67.81 199 PRO A N 1
ATOM 1648 C CA . PRO A 1 199 ? -28.906 -1.053 29.002 1.00 67.81 199 PRO A CA 1
ATOM 1649 C C . PRO A 1 199 ? -27.896 -1.838 28.178 1.00 67.81 199 PRO A C 1
ATOM 1651 O O . PRO A 1 199 ? -27.162 -2.679 28.700 1.00 67.81 199 PRO A O 1
ATOM 1654 N N . ASP A 1 200 ? -27.807 -1.483 26.898 1.00 72.38 200 ASP A N 1
ATOM 1655 C CA . ASP A 1 200 ? -26.937 -2.119 25.918 1.00 72.38 200 ASP A CA 1
ATOM 1656 C C . ASP A 1 200 ? -25.449 -1.915 26.247 1.00 72.38 200 ASP A C 1
ATOM 1658 O O . ASP A 1 200 ? -24.575 -2.580 25.684 1.00 72.38 200 ASP A O 1
ATOM 1662 N N . VAL A 1 201 ? -25.155 -0.990 27.167 1.00 78.19 201 VAL A N 1
ATOM 1663 C CA . VAL A 1 201 ? -23.820 -0.524 27.539 1.00 78.19 201 VAL A CA 1
ATOM 1664 C C . VAL A 1 201 ? -23.365 -1.095 28.876 1.00 78.19 201 VAL A C 1
ATOM 1666 O O . VAL A 1 201 ? -22.161 -1.187 29.109 1.00 78.19 201 VAL A O 1
ATOM 1669 N N . VAL A 1 202 ? -24.284 -1.556 29.727 1.00 76.38 202 VAL A N 1
ATOM 1670 C CA . VAL A 1 202 ? -23.999 -2.036 31.091 1.00 76.38 202 VAL A CA 1
ATOM 1671 C C . VAL A 1 202 ? -22.952 -3.157 31.098 1.00 76.38 202 VAL A C 1
ATOM 1673 O O . VAL A 1 202 ? -21.996 -3.118 31.881 1.00 76.38 202 VAL A O 1
ATOM 1676 N N . ASP A 1 203 ? -23.079 -4.135 30.200 1.00 79.69 203 ASP A N 1
ATOM 1677 C CA . ASP A 1 203 ? -22.117 -5.236 30.086 1.00 79.69 203 ASP A CA 1
ATOM 1678 C C . ASP A 1 203 ? -20.747 -4.762 29.603 1.00 79.69 203 ASP A C 1
ATOM 1680 O O . ASP A 1 203 ? -19.718 -5.172 30.151 1.00 79.69 203 ASP A O 1
ATOM 1684 N N . PHE A 1 204 ? -20.720 -3.827 28.651 1.00 84.31 204 PHE A N 1
ATOM 1685 C CA . PHE A 1 204 ? -19.478 -3.231 28.172 1.00 84.31 204 PHE A CA 1
ATOM 1686 C C . PHE A 1 204 ? -18.795 -2.365 29.243 1.00 84.31 204 PHE A C 1
ATOM 1688 O O . PHE A 1 204 ? -17.571 -2.381 29.361 1.00 84.31 204 PHE A O 1
ATOM 1695 N N . LEU A 1 205 ? -19.550 -1.648 30.083 1.00 82.00 205 LEU A N 1
ATOM 1696 C CA . LEU A 1 205 ? -18.998 -0.884 31.211 1.00 82.00 205 LEU A CA 1
ATOM 1697 C C . LEU A 1 205 ? -18.450 -1.807 32.301 1.00 82.00 205 LEU A C 1
ATOM 1699 O O . LEU A 1 205 ? -17.387 -1.531 32.860 1.00 82.00 205 LEU A O 1
ATOM 1703 N N . SER A 1 206 ? -19.137 -2.920 32.581 1.00 80.56 206 SER A N 1
ATOM 1704 C CA . SER A 1 206 ? -18.629 -3.953 33.492 1.00 80.56 206 SER A CA 1
ATOM 1705 C C . SER A 1 206 ? -17.308 -4.531 32.981 1.00 80.56 206 SER A C 1
ATOM 1707 O O . SER A 1 206 ? -16.356 -4.685 33.751 1.00 80.56 206 SER A O 1
ATOM 1709 N N . PHE A 1 207 ? -17.233 -4.795 31.674 1.00 82.94 207 PHE A N 1
ATOM 1710 C CA . PHE A 1 207 ? -16.024 -5.245 30.999 1.00 82.94 207 PHE A CA 1
ATOM 1711 C C . PHE A 1 207 ? -14.896 -4.201 31.096 1.00 82.94 207 PHE A C 1
ATOM 1713 O O . PHE A 1 207 ? -13.813 -4.519 31.586 1.00 82.94 207 PHE A O 1
ATOM 1720 N N . LEU A 1 208 ? -15.171 -2.935 30.757 1.00 83.50 208 LEU A N 1
ATOM 1721 C CA . LEU A 1 208 ? -14.238 -1.803 30.880 1.00 83.50 208 LEU A CA 1
ATOM 1722 C C . LEU A 1 208 ? -13.674 -1.636 32.297 1.00 83.50 208 LEU A C 1
ATOM 1724 O O . LEU A 1 208 ? -12.514 -1.261 32.465 1.00 83.50 208 LEU A O 1
ATOM 1728 N N . GLY A 1 209 ? -14.488 -1.896 33.323 1.00 75.81 209 GLY A N 1
ATOM 1729 C CA . GLY A 1 209 ? -14.071 -1.838 34.723 1.00 75.81 209 GLY A CA 1
ATOM 1730 C C . GLY A 1 209 ? -13.101 -2.954 35.134 1.00 75.81 209 GLY A C 1
ATOM 1731 O O . GLY A 1 209 ? -12.441 -2.834 36.167 1.00 75.81 209 GLY A O 1
ATOM 1732 N N . LYS A 1 210 ? -13.012 -4.036 34.351 1.00 76.25 210 LYS A N 1
ATOM 1733 C CA . LYS A 1 210 ? -12.186 -5.226 34.623 1.00 76.25 210 LYS A CA 1
ATOM 1734 C C . LYS A 1 210 ? -10.983 -5.355 33.684 1.00 76.25 210 LYS A C 1
ATOM 1736 O O . LYS A 1 210 ? -10.103 -6.164 33.964 1.00 76.25 210 LYS A O 1
ATOM 1741 N N . SER A 1 211 ? -10.929 -4.579 32.602 1.00 76.88 211 SER A N 1
ATOM 1742 C CA . SER A 1 211 ? -9.916 -4.708 31.557 1.00 76.88 211 SER A CA 1
ATOM 1743 C C . SER A 1 211 ? -9.052 -3.458 31.362 1.00 76.88 211 SER A C 1
ATOM 1745 O O . SER A 1 211 ? -9.365 -2.353 31.814 1.00 76.88 211 SER A O 1
ATOM 1747 N N . ASP A 1 212 ? -7.960 -3.620 30.612 1.00 84.94 212 ASP A N 1
ATOM 1748 C CA . ASP A 1 212 ? -7.239 -2.484 30.040 1.00 84.94 212 ASP A CA 1
ATOM 1749 C C . ASP A 1 212 ? -8.113 -1.744 29.006 1.00 84.94 212 ASP A C 1
ATOM 1751 O O . ASP A 1 212 ? -8.925 -2.364 28.310 1.00 84.94 212 ASP A O 1
ATOM 1755 N N . LEU A 1 213 ? -7.954 -0.420 28.893 1.00 85.75 213 LEU A N 1
ATOM 1756 C CA . LEU A 1 213 ? -8.719 0.395 27.939 1.00 85.75 213 LEU A CA 1
ATOM 1757 C C . LEU A 1 213 ? -8.417 0.013 26.490 1.00 85.75 213 LEU A C 1
ATOM 1759 O O . LEU A 1 213 ? -9.324 -0.008 25.662 1.00 85.75 213 LEU A O 1
ATOM 1763 N N . SER A 1 214 ? -7.160 -0.310 26.188 1.00 85.38 214 SER A N 1
ATOM 1764 C CA . SER A 1 214 ? -6.726 -0.744 24.859 1.00 85.38 214 SER A CA 1
ATOM 1765 C C . SER A 1 214 ? -7.350 -2.091 24.514 1.00 85.38 214 SER A C 1
ATOM 1767 O O . SER A 1 214 ? -7.797 -2.292 23.388 1.00 85.38 214 SER A O 1
ATOM 1769 N N . PHE A 1 215 ? -7.452 -2.989 25.499 1.00 86.19 215 PHE A N 1
ATOM 1770 C CA . PHE A 1 215 ? -8.120 -4.277 25.327 1.00 86.19 215 PHE A CA 1
ATOM 1771 C C . PHE A 1 215 ? -9.624 -4.108 25.079 1.00 86.19 215 PHE A C 1
ATOM 1773 O O . PHE A 1 215 ? -10.137 -4.650 24.110 1.00 86.19 215 PHE A O 1
ATOM 1780 N N . ALA A 1 216 ? -10.322 -3.276 25.858 1.00 88.12 216 ALA A N 1
ATOM 1781 C CA . ALA A 1 216 ? -11.740 -2.985 25.616 1.00 88.12 216 ALA A CA 1
ATOM 1782 C C . ALA A 1 216 ? -12.012 -2.305 24.282 1.00 88.12 216 ALA A C 1
ATOM 1784 O O . ALA A 1 216 ? -13.001 -2.607 23.618 1.00 88.12 216 ALA A O 1
ATOM 1785 N N . LYS A 1 217 ? -11.115 -1.411 23.868 1.00 89.50 217 LYS A N 1
ATOM 1786 C CA . LYS A 1 217 ? -11.173 -0.793 22.549 1.00 89.50 217 LYS A CA 1
ATOM 1787 C C . LYS A 1 217 ? -11.047 -1.846 21.451 1.00 89.50 217 LYS A C 1
ATOM 1789 O O . LYS A 1 217 ? -11.833 -1.833 20.509 1.00 89.50 217 LYS A O 1
ATOM 1794 N N . ARG A 1 218 ? -10.096 -2.772 21.596 1.00 88.25 218 ARG A N 1
ATOM 1795 C CA . ARG A 1 218 ? -9.884 -3.882 20.664 1.00 88.25 218 ARG A CA 1
ATOM 1796 C C . ARG A 1 218 ? -11.109 -4.795 20.584 1.00 88.25 218 ARG A C 1
ATOM 1798 O O . ARG A 1 218 ? -11.578 -5.027 19.478 1.00 88.25 218 ARG A O 1
ATOM 1805 N N . GLU A 1 219 ? -11.655 -5.237 21.717 1.00 87.31 219 GLU A N 1
ATOM 1806 C CA . GLU A 1 219 ? -12.848 -6.101 21.763 1.00 87.31 219 GLU A CA 1
ATOM 1807 C C . GLU A 1 219 ? -14.074 -5.443 21.126 1.00 87.31 219 GLU A C 1
ATOM 1809 O O . GLU A 1 219 ? -14.822 -6.087 20.392 1.00 87.31 219 GLU A O 1
ATOM 1814 N N . LEU A 1 220 ? -14.254 -4.137 21.335 1.00 89.62 220 LEU A N 1
ATOM 1815 C CA . LEU A 1 220 ? -15.342 -3.405 20.701 1.00 89.62 220 LEU A CA 1
ATOM 1816 C C . LEU A 1 220 ? -15.205 -3.375 19.172 1.00 89.62 220 LEU A C 1
ATOM 1818 O O . LEU A 1 220 ? -16.162 -3.659 18.454 1.00 89.62 220 LEU A O 1
ATOM 1822 N N . ILE A 1 221 ? -14.012 -3.044 18.668 1.00 89.56 221 ILE A N 1
ATOM 1823 C CA . ILE A 1 221 ? -13.748 -3.048 17.223 1.00 89.56 221 ILE A CA 1
ATOM 1824 C C . ILE A 1 221 ? -13.921 -4.456 16.650 1.00 89.56 221 ILE A C 1
ATOM 1826 O O . ILE A 1 221 ? -14.524 -4.611 15.592 1.00 89.56 221 ILE A O 1
ATOM 1830 N N . TYR A 1 222 ? -13.461 -5.479 17.368 1.00 87.62 222 TYR A N 1
ATOM 1831 C CA . TYR A 1 222 ? -13.630 -6.875 16.979 1.00 87.62 222 TYR A CA 1
ATOM 1832 C C . TYR A 1 222 ? -15.111 -7.244 16.837 1.00 87.62 222 TYR A C 1
ATOM 1834 O O . TYR A 1 222 ? -15.509 -7.821 15.828 1.00 87.62 222 TYR A O 1
ATOM 1842 N N . SER A 1 223 ? -15.953 -6.815 17.783 1.00 88.50 223 SER A N 1
ATOM 1843 C CA . SER A 1 223 ? -17.402 -7.011 17.704 1.00 88.50 223 SER A CA 1
ATOM 1844 C C . SER A 1 223 ? -18.037 -6.310 16.498 1.00 88.50 223 SER A C 1
ATOM 1846 O O . SER A 1 223 ? -18.920 -6.887 15.868 1.00 88.50 223 SER A O 1
ATOM 1848 N N . TYR A 1 224 ? -17.571 -5.116 16.108 1.00 88.50 224 TYR A N 1
ATOM 1849 C CA . TYR A 1 224 ? -18.041 -4.477 14.871 1.00 88.50 224 TYR A CA 1
ATOM 1850 C C . TYR A 1 224 ? -17.659 -5.256 13.610 1.00 88.50 224 TYR A C 1
ATOM 1852 O O . TYR A 1 224 ? -18.447 -5.295 12.665 1.00 88.50 224 TYR A O 1
ATOM 1860 N N . LEU A 1 225 ? -16.460 -5.845 13.570 1.00 86.62 225 LEU A N 1
ATOM 1861 C CA . LEU A 1 225 ? -16.015 -6.642 12.424 1.00 86.62 225 LEU A CA 1
ATOM 1862 C C . LEU A 1 225 ? -16.852 -7.919 12.291 1.00 86.62 225 LEU A C 1
ATOM 1864 O O . LEU A 1 225 ? -17.306 -8.226 11.194 1.00 86.62 225 LEU A O 1
ATOM 1868 N N . VAL A 1 226 ? -17.134 -8.597 13.408 1.00 85.12 226 VAL A N 1
ATOM 1869 C CA . VAL A 1 226 ? -18.020 -9.775 13.444 1.00 85.12 226 VAL A CA 1
ATOM 1870 C C . VAL A 1 226 ? -19.439 -9.426 12.998 1.00 85.12 226 VAL A C 1
ATOM 1872 O O . VAL A 1 226 ? -20.007 -10.106 12.152 1.00 85.12 226 VAL A O 1
ATOM 1875 N N . ASP A 1 227 ? -19.999 -8.341 13.529 1.00 87.00 227 ASP A N 1
ATOM 1876 C CA . ASP A 1 227 ? -21.349 -7.864 13.200 1.00 87.00 227 ASP A CA 1
ATOM 1877 C C . ASP A 1 227 ? -21.499 -7.441 11.731 1.00 87.00 227 ASP A C 1
ATOM 1879 O O . ASP A 1 227 ? -22.593 -7.481 11.176 1.00 87.00 227 ASP A O 1
ATOM 1883 N N . SER A 1 228 ? -20.389 -7.091 11.073 1.00 83.62 228 SER A N 1
ATOM 1884 C CA . SER A 1 228 ? -20.369 -6.805 9.634 1.00 83.62 228 SER A CA 1
ATOM 1885 C C . SER A 1 228 ? -20.562 -8.061 8.768 1.00 83.62 228 SER A C 1
ATOM 1887 O O . SER A 1 228 ? -20.788 -7.931 7.561 1.00 83.62 228 SER A O 1
ATOM 1889 N N . GLY A 1 229 ? -20.484 -9.258 9.365 1.00 82.75 229 GLY A N 1
ATOM 1890 C CA . GLY A 1 229 ? -20.838 -10.539 8.755 1.00 82.75 229 GLY A CA 1
ATOM 1891 C C . GLY A 1 229 ? -20.191 -10.761 7.389 1.00 82.75 229 GLY A C 1
ATOM 1892 O O . GLY A 1 229 ? -18.977 -10.624 7.222 1.00 82.75 229 GLY A O 1
ATOM 1893 N N . ASP A 1 230 ? -21.025 -11.057 6.391 1.00 85.31 230 ASP A N 1
ATOM 1894 C CA . ASP A 1 230 ? -20.597 -11.392 5.029 1.00 85.31 230 ASP A CA 1
ATOM 1895 C C . ASP A 1 230 ? -19.751 -10.302 4.369 1.00 85.31 230 ASP A C 1
ATOM 1897 O O . ASP 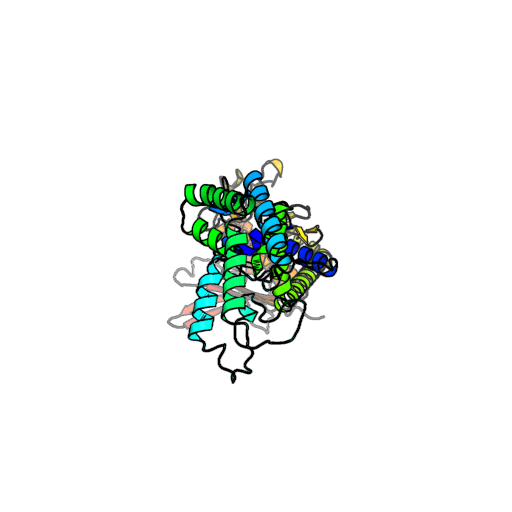A 1 230 ? -18.827 -10.613 3.621 1.00 85.31 230 ASP A O 1
ATOM 1901 N N . SER A 1 231 ? -20.016 -9.024 4.662 1.00 86.00 231 SER A N 1
ATOM 1902 C CA . SER A 1 231 ? -19.249 -7.920 4.067 1.00 86.00 231 SER A CA 1
ATOM 1903 C C . SER A 1 231 ? -17.782 -7.970 4.487 1.00 86.00 231 SER A C 1
ATOM 1905 O O . SER A 1 231 ? -16.891 -7.735 3.671 1.00 86.00 231 SER A O 1
ATOM 1907 N N . PHE A 1 232 ? -17.526 -8.316 5.751 1.00 85.69 232 PHE A N 1
ATOM 1908 C CA . PHE A 1 232 ? -16.167 -8.481 6.247 1.00 85.69 232 PHE A CA 1
ATOM 1909 C C . PHE A 1 232 ? -15.514 -9.726 5.638 1.00 85.69 232 PHE A C 1
ATOM 1911 O O . PHE A 1 232 ? -14.399 -9.642 5.130 1.00 85.69 232 PHE A O 1
ATOM 1918 N N . THR A 1 233 ? -16.231 -10.850 5.580 1.00 86.06 233 THR A N 1
ATOM 1919 C CA . THR A 1 233 ? -15.739 -12.089 4.956 1.00 86.06 233 THR A CA 1
ATOM 1920 C C . THR A 1 233 ? -15.374 -11.902 3.479 1.00 86.06 233 THR A C 1
ATOM 1922 O O . THR A 1 233 ? -14.315 -12.353 3.041 1.00 86.06 233 THR A O 1
ATOM 1925 N N . ILE A 1 234 ? -16.205 -11.199 2.702 1.00 89.19 234 ILE A N 1
ATOM 1926 C CA . ILE A 1 234 ? -15.928 -10.874 1.293 1.00 89.19 234 ILE A CA 1
ATOM 1927 C C . ILE A 1 234 ? -14.645 -10.050 1.179 1.00 89.19 234 ILE A C 1
ATOM 1929 O O . ILE A 1 234 ? -13.778 -10.380 0.369 1.00 89.19 234 ILE A O 1
ATOM 1933 N N . PHE A 1 235 ? -14.500 -9.018 2.011 1.00 88.19 235 PHE A N 1
ATOM 1934 C CA . PHE A 1 235 ? -13.312 -8.170 2.033 1.00 88.19 235 PHE A CA 1
ATOM 1935 C C . PHE A 1 235 ? -12.036 -8.964 2.363 1.00 88.19 235 PHE A C 1
ATOM 1937 O O . PHE A 1 235 ? -11.032 -8.830 1.660 1.00 88.19 235 PHE A O 1
ATOM 1944 N N . ILE A 1 236 ? -12.082 -9.845 3.371 1.00 88.75 236 ILE A N 1
ATOM 1945 C CA . ILE A 1 236 ? -10.965 -10.737 3.718 1.00 88.75 236 ILE A CA 1
ATOM 1946 C C . ILE A 1 236 ? -10.585 -11.628 2.539 1.00 88.75 236 ILE A C 1
ATOM 1948 O O . ILE A 1 236 ? -9.411 -11.705 2.180 1.00 88.75 236 ILE A O 1
ATOM 1952 N N . ASN A 1 237 ? -11.567 -12.273 1.911 1.00 88.81 237 ASN A N 1
ATOM 1953 C CA . ASN A 1 237 ? -11.320 -13.199 0.811 1.00 88.81 237 ASN A CA 1
ATOM 1954 C C . ASN A 1 237 ? -10.727 -12.494 -0.413 1.00 88.81 237 ASN A C 1
ATOM 1956 O O . ASN A 1 237 ? -9.790 -13.008 -1.025 1.00 88.81 237 ASN A O 1
ATOM 1960 N N . GLN A 1 238 ? -11.230 -11.305 -0.754 1.00 90.00 238 GLN A N 1
ATOM 1961 C CA . GLN A 1 238 ? -10.680 -10.489 -1.838 1.00 90.00 238 GLN A CA 1
ATOM 1962 C C . GLN A 1 238 ? -9.247 -10.049 -1.539 1.00 90.00 238 GLN A C 1
ATOM 1964 O O . GLN A 1 238 ? -8.376 -10.177 -2.400 1.00 90.00 238 GLN A O 1
ATOM 1969 N N . THR A 1 239 ? -8.988 -9.608 -0.307 1.00 85.31 239 THR A N 1
ATOM 1970 C CA . THR A 1 239 ? -7.645 -9.228 0.147 1.00 85.31 239 THR A CA 1
ATOM 1971 C C . THR A 1 239 ? -6.694 -10.420 0.040 1.00 85.31 239 THR A C 1
ATOM 1973 O O . THR A 1 239 ? -5.667 -10.338 -0.628 1.00 85.31 239 THR A O 1
ATOM 1976 N N . ALA A 1 240 ? -7.061 -11.571 0.606 1.00 85.12 240 ALA A N 1
ATOM 1977 C CA . ALA A 1 240 ? -6.252 -12.787 0.559 1.00 85.12 240 ALA A CA 1
ATOM 1978 C C . ALA A 1 240 ? -5.967 -13.253 -0.883 1.00 85.12 240 ALA A C 1
ATOM 1980 O O . ALA A 1 240 ? -4.842 -13.648 -1.197 1.00 85.12 240 ALA A O 1
ATOM 1981 N N . ALA A 1 241 ? -6.959 -13.179 -1.776 1.00 87.19 241 ALA A N 1
ATOM 1982 C CA . ALA A 1 241 ? -6.796 -13.532 -3.184 1.00 87.19 241 ALA A CA 1
ATOM 1983 C C . ALA A 1 241 ? -5.834 -12.583 -3.917 1.00 87.19 241 ALA A C 1
ATOM 1985 O O . ALA A 1 241 ? -4.952 -13.053 -4.639 1.00 87.19 241 ALA A O 1
ATOM 1986 N N . ALA A 1 242 ? -5.963 -11.269 -3.704 1.00 83.25 242 ALA A N 1
ATOM 1987 C CA . ALA A 1 242 ? -5.055 -10.273 -4.271 1.00 83.25 242 ALA A CA 1
ATOM 1988 C C . ALA A 1 242 ? -3.611 -10.508 -3.804 1.00 83.25 242 ALA A C 1
ATOM 1990 O O . ALA A 1 242 ? -2.692 -10.530 -4.622 1.00 83.25 242 ALA A O 1
ATOM 1991 N N . TYR A 1 243 ? -3.416 -10.797 -2.515 1.00 77.75 243 TYR A N 1
ATOM 1992 C CA . TYR A 1 243 ? -2.102 -11.142 -1.974 1.00 77.75 243 TYR A CA 1
ATOM 1993 C C . TYR A 1 243 ? -1.499 -12.378 -2.613 1.00 77.75 243 TYR A C 1
ATOM 1995 O O . TYR A 1 243 ? -0.347 -12.344 -3.037 1.00 77.75 243 TYR A O 1
ATOM 2003 N N . LYS A 1 244 ? -2.277 -13.454 -2.733 1.00 81.50 244 LYS A N 1
ATOM 2004 C CA . LYS A 1 244 ? -1.815 -14.688 -3.371 1.00 81.50 244 LYS A CA 1
ATOM 2005 C C . LYS A 1 244 ? -1.445 -14.467 -4.842 1.00 81.50 244 LYS A C 1
ATOM 2007 O O . LYS A 1 244 ? -0.495 -15.069 -5.340 1.00 81.50 244 LYS A O 1
ATOM 2012 N N . ALA A 1 245 ? -2.171 -13.596 -5.544 1.00 83.50 245 ALA A N 1
ATOM 2013 C CA . ALA A 1 245 ? -1.844 -13.218 -6.915 1.00 83.50 245 ALA A CA 1
ATOM 2014 C C . ALA A 1 245 ? -0.518 -12.442 -6.996 1.00 83.50 245 ALA A C 1
ATOM 2016 O O . ALA A 1 245 ? 0.316 -12.759 -7.848 1.00 83.50 245 ALA A O 1
ATOM 2017 N N . ILE A 1 246 ? -0.299 -11.481 -6.091 1.00 75.62 246 ILE A N 1
ATOM 2018 C CA . ILE A 1 246 ? 0.958 -10.724 -5.983 1.00 75.62 246 ILE A CA 1
ATOM 2019 C C . ILE A 1 246 ? 2.117 -11.660 -5.627 1.00 75.62 246 ILE A C 1
ATOM 2021 O O . ILE A 1 246 ? 3.138 -11.640 -6.302 1.00 75.62 246 ILE A O 1
ATOM 2025 N N . GLU A 1 247 ? 1.958 -12.527 -4.630 1.00 74.94 247 GLU A N 1
ATOM 2026 C CA . GLU A 1 247 ? 2.951 -13.540 -4.253 1.00 74.94 247 GLU A CA 1
ATOM 2027 C C . GLU A 1 247 ? 3.326 -14.425 -5.451 1.00 74.94 247 GLU A C 1
ATOM 2029 O O . GLU A 1 247 ? 4.507 -14.599 -5.756 1.00 74.94 247 GLU A O 1
ATOM 2034 N N . GLY A 1 248 ? 2.330 -14.904 -6.202 1.00 76.50 248 GLY A N 1
ATOM 2035 C CA . GLY A 1 248 ? 2.558 -15.663 -7.429 1.00 76.50 248 GLY A CA 1
ATOM 2036 C C . GLY A 1 248 ? 3.318 -14.878 -8.505 1.00 76.50 248 GLY A C 1
ATOM 2037 O O . GLY A 1 248 ? 4.165 -15.453 -9.187 1.00 76.50 248 GLY A O 1
ATOM 2038 N N . LEU A 1 249 ? 3.048 -13.577 -8.662 1.00 74.06 249 LEU A N 1
ATOM 2039 C CA . LEU A 1 249 ? 3.800 -12.694 -9.564 1.00 74.06 249 LEU A CA 1
ATOM 2040 C C . LEU A 1 249 ? 5.254 -12.542 -9.107 1.00 74.06 249 LEU A C 1
ATOM 2042 O O . LEU A 1 249 ? 6.162 -12.731 -9.910 1.00 74.06 249 LEU A O 1
ATOM 2046 N N . VAL A 1 250 ? 5.485 -12.275 -7.820 1.00 70.31 250 VAL A N 1
ATOM 2047 C CA . VAL A 1 250 ? 6.835 -12.113 -7.258 1.00 70.31 250 VAL A CA 1
ATOM 2048 C C . VAL A 1 250 ? 7.668 -13.379 -7.425 1.00 70.31 250 VAL A C 1
ATOM 2050 O O . VAL A 1 250 ? 8.844 -13.294 -7.779 1.00 70.31 250 VAL A O 1
ATOM 2053 N N . HIS A 1 251 ? 7.075 -14.555 -7.216 1.00 70.81 251 HIS A N 1
ATOM 2054 C CA . HIS A 1 251 ? 7.767 -15.821 -7.444 1.00 70.81 251 HIS A CA 1
ATOM 2055 C C . HIS A 1 251 ? 8.184 -16.013 -8.906 1.00 70.81 251 HIS A C 1
ATOM 2057 O O . HIS A 1 251 ? 9.314 -16.436 -9.143 1.00 70.81 251 HIS A O 1
ATOM 2063 N N . ARG A 1 252 ? 7.326 -15.654 -9.872 1.00 67.56 252 ARG A N 1
ATOM 2064 C CA . ARG A 1 252 ? 7.679 -15.700 -11.303 1.00 67.56 252 ARG A CA 1
ATOM 2065 C C . ARG A 1 252 ? 8.805 -14.728 -11.647 1.00 67.56 252 ARG A C 1
ATOM 2067 O O . ARG A 1 252 ? 9.798 -15.141 -12.233 1.00 67.56 252 ARG A O 1
ATOM 2074 N N . VAL A 1 253 ? 8.704 -13.474 -11.201 1.00 64.56 253 VAL A N 1
ATOM 2075 C CA . VAL A 1 253 ? 9.735 -12.448 -11.447 1.00 64.56 253 VAL A CA 1
ATOM 2076 C C . VAL A 1 253 ? 11.098 -12.886 -10.896 1.00 64.56 253 VAL A C 1
ATOM 2078 O O . VAL A 1 253 ? 12.124 -12.738 -11.558 1.00 64.56 253 VAL A O 1
ATOM 2081 N N . ARG A 1 254 ? 11.122 -13.481 -9.696 1.00 65.38 254 ARG A N 1
ATOM 2082 C CA . ARG A 1 254 ? 12.358 -13.982 -9.078 1.00 65.38 254 ARG A CA 1
ATOM 2083 C C . ARG A 1 254 ? 12.962 -15.183 -9.809 1.00 65.38 254 ARG A C 1
ATOM 2085 O O . ARG A 1 254 ? 14.184 -15.283 -9.842 1.00 65.38 254 ARG A O 1
ATOM 2092 N N . ALA A 1 255 ? 12.137 -16.089 -10.331 1.00 63.78 255 ALA A N 1
ATOM 2093 C CA . ALA A 1 255 ? 12.600 -17.307 -10.991 1.00 63.78 255 ALA A CA 1
ATOM 2094 C C . ALA A 1 255 ? 13.071 -17.059 -12.434 1.00 63.78 255 ALA A C 1
ATOM 2096 O O . ALA A 1 255 ? 14.124 -17.567 -12.814 1.00 63.78 255 ALA A O 1
ATOM 2097 N N . ASP A 1 256 ? 12.335 -16.245 -13.199 1.00 60.69 256 ASP A N 1
ATOM 2098 C CA . ASP A 1 256 ? 12.495 -16.172 -14.658 1.00 60.69 256 ASP A CA 1
ATOM 2099 C C . ASP A 1 256 ? 13.057 -14.822 -15.145 1.00 60.69 256 ASP A C 1
ATOM 2101 O O . ASP A 1 256 ? 13.833 -14.779 -16.098 1.00 60.69 256 ASP A O 1
ATOM 2105 N N . GLU A 1 257 ? 12.738 -13.705 -14.476 1.00 61.06 257 GLU A N 1
ATOM 2106 C CA . GLU A 1 257 ? 12.988 -12.357 -15.023 1.00 61.06 257 GLU A CA 1
ATOM 2107 C C . GLU A 1 257 ? 14.153 -11.607 -14.362 1.00 61.06 257 GLU A C 1
ATOM 2109 O O . GLU A 1 257 ? 14.639 -10.607 -14.895 1.00 61.06 257 GLU A O 1
ATOM 2114 N N . SER A 1 258 ? 14.672 -12.109 -13.238 1.00 65.31 258 SER A N 1
ATOM 2115 C CA . SER A 1 258 ? 15.779 -11.462 -12.526 1.00 65.31 258 SER A CA 1
ATOM 2116 C C . SER A 1 258 ? 17.021 -11.291 -13.407 1.00 65.31 258 SER A C 1
ATOM 2118 O O . SER A 1 258 ? 17.685 -10.256 -13.349 1.00 65.31 258 SER A O 1
ATOM 2120 N N . SER A 1 259 ? 17.316 -12.250 -14.293 1.00 70.56 259 SER A N 1
ATOM 2121 C CA . SER A 1 259 ? 18.455 -12.122 -15.213 1.00 70.56 259 SER A CA 1
ATOM 2122 C C . SER A 1 259 ? 18.277 -11.003 -16.244 1.00 70.56 259 SER A C 1
ATOM 2124 O O . SER A 1 259 ? 19.263 -10.387 -16.641 1.00 70.56 259 SER A O 1
ATOM 2126 N N . VAL A 1 260 ? 17.039 -10.704 -16.651 1.00 77.19 260 VAL A N 1
ATOM 2127 C CA . VAL A 1 260 ? 16.737 -9.657 -17.642 1.00 77.19 260 VAL A CA 1
ATOM 2128 C C . VAL A 1 260 ? 17.065 -8.303 -17.057 1.00 77.19 260 VAL A C 1
ATOM 2130 O O . VAL A 1 260 ? 17.647 -7.456 -17.731 1.00 77.19 260 VAL A O 1
ATOM 2133 N N . TRP A 1 261 ? 16.742 -8.132 -15.775 1.00 79.62 261 TRP A N 1
ATOM 2134 C CA . TRP A 1 261 ? 16.972 -6.881 -15.086 1.00 79.62 261 TRP A CA 1
ATOM 2135 C C . TRP A 1 261 ? 18.452 -6.587 -14.905 1.00 79.62 261 TRP A C 1
ATOM 2137 O O . TRP A 1 261 ? 18.896 -5.485 -15.215 1.00 79.62 261 TRP A O 1
ATOM 2147 N N . HIS A 1 262 ? 19.221 -7.587 -14.471 1.00 81.62 262 HIS A N 1
ATOM 2148 C CA . HIS A 1 262 ? 20.669 -7.446 -14.340 1.00 81.62 262 HIS A CA 1
ATOM 2149 C C . HIS A 1 262 ? 21.309 -7.129 -15.699 1.00 81.62 262 HIS A C 1
ATOM 2151 O O . HIS A 1 262 ? 22.034 -6.147 -15.804 1.00 81.62 262 HIS A O 1
ATOM 2157 N N . LYS A 1 263 ? 20.947 -7.858 -16.768 1.00 82.81 263 LYS A N 1
ATOM 2158 C CA . LYS A 1 263 ? 21.443 -7.571 -18.127 1.00 82.81 263 LYS A CA 1
ATOM 2159 C C . LYS A 1 263 ? 21.106 -6.149 -18.585 1.00 82.81 263 LYS A C 1
ATOM 2161 O O . LYS A 1 263 ? 21.974 -5.469 -19.119 1.00 82.81 263 LYS A O 1
ATOM 2166 N N . ALA A 1 264 ? 19.863 -5.702 -18.395 1.00 85.19 264 ALA A N 1
ATOM 2167 C CA . ALA A 1 264 ? 19.426 -4.369 -18.809 1.00 85.19 264 ALA A CA 1
ATOM 2168 C C . ALA A 1 264 ? 20.189 -3.263 -18.063 1.00 85.19 264 ALA A C 1
ATOM 2170 O O . ALA A 1 264 ? 20.631 -2.294 -18.678 1.00 85.19 264 ALA A O 1
ATOM 2171 N N . VAL A 1 265 ? 20.388 -3.435 -16.754 1.00 87.19 265 VAL A N 1
ATOM 2172 C CA . VAL A 1 265 ? 21.145 -2.501 -15.914 1.00 87.19 265 VAL A CA 1
ATOM 2173 C C . VAL A 1 265 ? 22.631 -2.482 -16.287 1.00 87.19 265 VAL A C 1
ATOM 2175 O O . VAL A 1 265 ? 23.196 -1.403 -16.465 1.00 87.19 265 VAL A O 1
ATOM 2178 N N . ASP A 1 266 ? 23.258 -3.644 -16.472 1.00 85.75 266 ASP A N 1
ATOM 2179 C CA . ASP A 1 266 ? 24.671 -3.754 -16.862 1.00 85.75 266 ASP A CA 1
ATOM 2180 C C . ASP A 1 266 ? 24.930 -3.113 -18.235 1.00 85.75 266 ASP A C 1
ATOM 2182 O O . ASP A 1 266 ? 25.914 -2.395 -18.449 1.00 85.75 266 ASP A O 1
ATOM 2186 N N . GLU A 1 267 ? 24.020 -3.323 -19.183 1.00 84.50 267 GLU A N 1
ATOM 2187 C CA . GLU A 1 267 ? 24.102 -2.737 -20.518 1.00 84.50 267 GLU A CA 1
ATOM 2188 C C . GLU A 1 267 ? 23.874 -1.223 -20.500 1.00 84.50 267 GLU A C 1
ATOM 2190 O O . GLU A 1 267 ? 24.568 -0.479 -21.197 1.00 84.50 267 GLU A O 1
ATOM 2195 N N . PHE A 1 268 ? 22.947 -0.739 -19.671 1.00 87.44 268 PHE A N 1
ATOM 2196 C CA . PHE A 1 268 ? 22.750 0.691 -19.469 1.00 87.44 268 PHE A CA 1
ATOM 2197 C C . PHE A 1 268 ? 24.008 1.345 -18.888 1.00 87.44 268 PHE A C 1
ATOM 2199 O O . PHE A 1 268 ? 24.543 2.276 -19.492 1.00 87.44 268 PHE A O 1
ATOM 2206 N N . ASN A 1 269 ? 24.523 0.814 -17.774 1.00 86.81 269 ASN A N 1
ATOM 2207 C CA . ASN A 1 269 ? 25.695 1.353 -17.081 1.00 86.81 269 ASN A CA 1
ATOM 2208 C C . ASN A 1 269 ? 26.965 1.309 -17.949 1.00 86.81 269 ASN A C 1
ATOM 2210 O O . ASN A 1 269 ? 27.814 2.193 -17.856 1.00 86.81 269 ASN A O 1
ATOM 2214 N N . SER A 1 270 ? 27.112 0.295 -18.809 1.00 85.12 270 SER A N 1
ATOM 2215 C CA . SER A 1 270 ? 28.282 0.176 -19.690 1.00 85.12 270 SER A CA 1
ATOM 2216 C C . SER A 1 270 ? 28.240 1.129 -20.888 1.00 85.12 270 SER A C 1
ATOM 2218 O O . SER A 1 270 ? 29.293 1.640 -21.291 1.00 85.12 270 SER A O 1
ATOM 2220 N N . ARG A 1 271 ? 27.052 1.396 -21.450 1.00 83.62 271 ARG A N 1
ATOM 2221 C CA . ARG A 1 271 ? 26.884 2.196 -22.676 1.00 83.62 271 ARG A CA 1
ATOM 2222 C C . ARG A 1 271 ? 26.670 3.677 -22.418 1.00 83.62 271 ARG A C 1
ATOM 2224 O O . ARG A 1 271 ? 27.263 4.493 -23.120 1.00 83.62 271 ARG A O 1
ATOM 2231 N N . PHE A 1 272 ? 25.831 4.027 -21.448 1.00 82.62 272 PHE A N 1
ATOM 2232 C CA . PHE A 1 272 ? 25.539 5.424 -21.152 1.00 82.62 272 PHE A CA 1
ATOM 2233 C C . PHE A 1 272 ? 26.640 6.041 -20.293 1.00 82.62 272 PHE A C 1
ATOM 2235 O O . PHE A 1 272 ? 27.287 5.393 -19.468 1.00 82.62 272 PHE A O 1
ATOM 2242 N N . ARG A 1 273 ? 26.873 7.330 -20.514 1.00 82.25 273 ARG A N 1
ATOM 2243 C CA . ARG A 1 273 ? 27.790 8.151 -19.729 1.00 82.25 273 ARG A CA 1
ATOM 2244 C C . ARG A 1 273 ? 26.948 9.204 -19.031 1.00 82.25 273 ARG A C 1
ATOM 2246 O O . ARG A 1 273 ? 26.597 10.224 -19.613 1.00 82.25 273 ARG A O 1
ATOM 2253 N N . VAL A 1 274 ? 26.556 8.879 -17.803 1.00 81.38 274 VAL A N 1
ATOM 2254 C CA . VAL A 1 274 ? 25.687 9.681 -16.936 1.00 81.38 274 VAL A CA 1
ATOM 2255 C C . VAL A 1 274 ? 26.262 9.699 -15.513 1.00 81.38 274 VAL A C 1
ATOM 2257 O O . VAL A 1 274 ? 26.978 8.764 -15.137 1.00 81.38 274 VAL A O 1
ATOM 2260 N N . PRO A 1 275 ? 25.969 10.726 -14.693 1.00 79.88 275 PRO A N 1
ATOM 2261 C CA . PRO A 1 275 ? 26.542 10.875 -13.352 1.00 79.88 275 PRO A CA 1
ATOM 2262 C C . PRO A 1 275 ? 25.913 9.931 -12.313 1.00 79.88 275 PRO A C 1
ATOM 2264 O O . PRO A 1 275 ? 26.071 10.146 -11.112 1.00 79.88 275 PRO A O 1
ATOM 2267 N N . PHE A 1 276 ? 25.192 8.894 -12.742 1.00 84.31 276 PHE A N 1
ATOM 2268 C CA . PHE A 1 276 ? 24.575 7.909 -11.865 1.00 84.31 276 PHE A CA 1
ATOM 2269 C C . PHE A 1 276 ? 24.799 6.480 -12.357 1.00 84.31 276 PHE A C 1
ATOM 2271 O O . PHE A 1 276 ? 25.022 6.239 -13.539 1.00 84.31 276 PHE A O 1
ATOM 2278 N N . ILE A 1 277 ? 24.715 5.538 -11.424 1.00 85.00 277 ILE A N 1
ATOM 2279 C CA . ILE A 1 277 ? 24.711 4.098 -11.668 1.00 85.00 277 ILE A CA 1
ATOM 2280 C C . ILE A 1 277 ? 23.420 3.539 -11.099 1.00 85.00 277 ILE A C 1
ATOM 2282 O O . ILE A 1 277 ? 22.953 3.965 -10.038 1.00 85.00 277 ILE A O 1
ATOM 2286 N N . VAL A 1 278 ? 22.869 2.561 -11.805 1.00 85.50 278 VAL A N 1
ATOM 2287 C CA . VAL A 1 278 ? 21.736 1.775 -11.327 1.00 85.50 278 VAL A CA 1
ATOM 2288 C C . VAL A 1 278 ? 22.227 0.382 -10.957 1.00 85.50 278 VAL A C 1
ATOM 2290 O O . VAL A 1 278 ? 23.077 -0.176 -11.642 1.00 85.50 278 VAL A O 1
ATOM 2293 N N . SER A 1 279 ? 21.714 -0.198 -9.881 1.00 83.88 279 SER A N 1
ATOM 2294 C CA . SER A 1 279 ? 21.948 -1.603 -9.540 1.00 83.88 279 SER A CA 1
ATOM 2295 C C . SER A 1 279 ? 20.637 -2.279 -9.175 1.00 83.88 279 SER A C 1
ATOM 2297 O O . SER A 1 279 ? 19.768 -1.664 -8.563 1.00 83.88 279 SER A O 1
ATOM 2299 N N . VAL A 1 280 ? 20.488 -3.554 -9.531 1.00 79.62 280 VAL A N 1
ATOM 2300 C CA . VAL A 1 280 ? 19.362 -4.360 -9.048 1.00 79.62 280 VAL A CA 1
ATOM 2301 C C . VAL A 1 280 ? 19.642 -4.718 -7.593 1.00 79.62 280 VAL A C 1
ATOM 2303 O O . VAL A 1 280 ? 20.633 -5.387 -7.296 1.00 79.62 280 VAL A O 1
ATOM 2306 N N . SER A 1 281 ? 18.798 -4.259 -6.672 1.00 72.25 281 SER A N 1
ATOM 2307 C CA . SER A 1 281 ? 18.910 -4.649 -5.275 1.00 72.25 281 SER A CA 1
ATOM 2308 C C . SER A 1 281 ? 18.247 -6.002 -5.052 1.00 72.25 281 SER A C 1
ATOM 2310 O O . SER A 1 281 ? 17.040 -6.193 -5.217 1.00 72.25 281 SER A O 1
ATOM 2312 N N . ASN A 1 282 ? 19.087 -6.964 -4.674 1.00 57.19 282 ASN A N 1
ATOM 2313 C CA . ASN A 1 282 ? 18.666 -8.269 -4.167 1.00 57.19 282 ASN A CA 1
ATOM 2314 C C . ASN A 1 282 ? 18.613 -8.277 -2.628 1.00 57.19 282 ASN A C 1
ATOM 2316 O O . ASN A 1 282 ? 18.157 -9.251 -2.025 1.00 57.19 282 ASN A O 1
ATOM 2320 N N . GLU A 1 283 ? 19.083 -7.206 -1.978 1.00 47.22 283 GLU A N 1
ATOM 2321 C CA . GLU A 1 283 ? 19.060 -7.069 -0.528 1.00 47.22 283 GLU A CA 1
ATOM 2322 C C . GLU A 1 283 ? 17.651 -6.734 -0.050 1.00 47.22 283 GLU A C 1
ATOM 2324 O O . GLU A 1 283 ? 17.181 -5.611 -0.143 1.00 47.22 283 GLU A O 1
ATOM 2329 N N . GLU A 1 284 ? 16.976 -7.762 0.446 1.00 48.81 284 GLU A N 1
ATOM 2330 C CA . GLU A 1 284 ? 16.366 -7.878 1.770 1.00 48.81 284 GLU A CA 1
ATOM 2331 C C . GLU A 1 284 ? 15.709 -6.705 2.529 1.00 48.81 284 GLU A C 1
ATOM 2333 O O . GLU A 1 284 ? 15.089 -7.001 3.552 1.00 48.81 284 GLU A O 1
ATOM 2338 N N . LYS A 1 285 ? 15.791 -5.439 2.126 1.00 44.56 285 LYS A N 1
ATOM 2339 C CA . LYS A 1 285 ? 15.561 -4.329 3.054 1.00 44.56 285 LYS A CA 1
ATOM 2340 C C . LYS A 1 285 ? 14.276 -3.537 2.842 1.00 44.56 285 LYS A C 1
ATOM 2342 O O . LYS A 1 285 ? 13.608 -3.311 3.842 1.00 44.56 285 LYS A O 1
ATOM 2347 N N . ASP A 1 286 ? 13.822 -3.220 1.627 1.00 46.66 286 ASP A N 1
ATOM 2348 C CA . ASP A 1 286 ? 12.936 -2.035 1.564 1.00 46.66 286 ASP A CA 1
ATOM 2349 C C . ASP A 1 286 ? 11.484 -2.233 1.101 1.00 46.66 286 ASP A C 1
ATOM 2351 O O . ASP A 1 286 ? 10.677 -1.317 1.254 1.00 46.66 286 ASP A O 1
ATOM 2355 N N . LYS A 1 287 ? 11.070 -3.426 0.649 1.00 47.31 287 LYS A N 1
ATOM 2356 C CA . LYS A 1 287 ? 9.636 -3.748 0.467 1.00 47.31 287 LYS A CA 1
ATOM 2357 C C . LYS A 1 287 ? 9.329 -5.185 0.857 1.00 47.31 287 LYS A C 1
ATOM 2359 O O . LYS A 1 287 ? 9.340 -6.083 0.016 1.00 47.31 287 LYS A O 1
ATOM 2364 N N . VAL A 1 288 ? 9.074 -5.384 2.147 1.00 52.16 288 VAL A N 1
ATOM 2365 C CA . VAL A 1 288 ? 8.553 -6.639 2.693 1.00 52.16 288 VAL A CA 1
ATOM 2366 C C . VAL A 1 288 ? 7.048 -6.693 2.428 1.00 52.16 288 VAL A C 1
ATOM 2368 O O . VAL A 1 288 ? 6.286 -5.893 2.956 1.00 52.16 288 VAL A O 1
ATOM 2371 N N . LEU A 1 289 ? 6.627 -7.618 1.573 1.00 59.59 289 LEU A N 1
ATOM 2372 C CA . LEU A 1 289 ? 5.242 -8.063 1.454 1.00 59.59 289 LEU A CA 1
ATOM 2373 C C . LEU A 1 289 ? 4.911 -9.043 2.593 1.00 59.59 289 LEU A C 1
ATOM 2375 O O . LEU A 1 289 ? 5.798 -9.497 3.326 1.00 59.59 289 LEU A O 1
ATOM 2379 N N . LEU A 1 290 ? 3.640 -9.454 2.665 1.00 51.81 290 LEU A N 1
ATOM 2380 C CA . LEU A 1 290 ? 3.204 -10.550 3.530 1.00 51.81 290 LEU A CA 1
ATOM 2381 C C . LEU A 1 290 ? 4.135 -11.769 3.400 1.00 51.81 290 LEU A C 1
ATOM 2383 O O . LEU A 1 290 ? 4.557 -12.131 2.302 1.00 51.81 290 LEU A O 1
ATOM 2387 N N . ASN A 1 291 ? 4.438 -12.403 4.535 1.00 54.09 291 ASN A N 1
ATOM 2388 C CA . ASN A 1 291 ? 5.340 -13.558 4.669 1.00 54.09 291 ASN A CA 1
ATOM 2389 C C . ASN A 1 291 ? 6.832 -13.288 4.387 1.00 54.09 291 ASN A C 1
ATOM 2391 O O . ASN A 1 291 ? 7.590 -14.231 4.168 1.00 54.09 291 ASN A O 1
ATOM 2395 N N . GLY A 1 292 ? 7.294 -12.033 4.411 1.00 56.94 292 GLY A N 1
ATOM 2396 C CA . GLY A 1 292 ? 8.724 -11.744 4.231 1.00 56.94 292 GLY A CA 1
ATOM 2397 C C . GLY A 1 292 ? 9.170 -11.711 2.765 1.00 56.94 292 GLY A C 1
ATOM 2398 O O . GLY A 1 292 ? 10.370 -11.657 2.486 1.00 56.94 292 GLY A O 1
ATOM 2399 N N . LEU A 1 293 ? 8.226 -11.749 1.819 1.00 55.38 293 LEU A N 1
ATOM 2400 C CA . LEU A 1 293 ? 8.506 -11.674 0.386 1.00 55.38 293 LEU A CA 1
ATOM 2401 C C . LEU A 1 293 ? 9.042 -10.284 0.032 1.00 55.38 293 LEU A C 1
ATOM 2403 O O . LEU A 1 293 ? 8.354 -9.285 0.193 1.00 55.38 293 LEU A O 1
ATOM 2407 N N . LYS A 1 294 ? 10.279 -10.215 -0.460 1.00 60.09 294 LYS A N 1
ATOM 2408 C CA . LYS A 1 294 ? 10.939 -8.961 -0.848 1.00 60.09 294 LYS A CA 1
ATOM 2409 C C . LYS A 1 294 ? 10.846 -8.731 -2.356 1.00 60.09 294 LYS A C 1
ATOM 2411 O O . LYS A 1 294 ? 11.192 -9.620 -3.139 1.00 60.09 294 LYS A O 1
ATOM 2416 N N . LEU A 1 295 ? 10.392 -7.557 -2.772 1.00 59.59 295 LEU A N 1
ATOM 2417 C CA . LEU A 1 295 ? 10.433 -7.172 -4.184 1.00 59.59 295 LEU A CA 1
ATOM 2418 C C . LEU A 1 295 ? 11.868 -6.831 -4.599 1.00 59.59 295 LEU A C 1
ATOM 2420 O O . LEU A 1 295 ? 12.609 -6.253 -3.808 1.00 59.59 295 LEU A O 1
ATOM 2424 N N . GLN A 1 296 ? 12.243 -7.187 -5.831 1.00 61.94 296 GLN A N 1
ATOM 2425 C CA . GLN A 1 296 ? 13.432 -6.602 -6.454 1.00 61.94 296 GLN A CA 1
ATOM 2426 C C . GLN A 1 296 ? 13.149 -5.120 -6.689 1.00 61.94 296 GLN A C 1
ATOM 2428 O O . GLN A 1 296 ? 12.054 -4.748 -7.119 1.00 61.94 296 GLN A O 1
ATOM 2433 N N . SER A 1 297 ? 14.123 -4.279 -6.378 1.00 69.31 297 SER A N 1
ATOM 2434 C CA . SER A 1 297 ? 14.045 -2.843 -6.626 1.00 69.31 297 SER A CA 1
ATOM 2435 C C . SER A 1 297 ? 15.328 -2.358 -7.276 1.00 69.31 297 SER A C 1
ATOM 2437 O O . SER A 1 297 ? 16.338 -3.057 -7.287 1.00 69.31 297 SER A O 1
ATOM 2439 N N . LEU A 1 298 ? 15.277 -1.166 -7.859 1.00 78.06 298 LEU A N 1
ATOM 2440 C CA . LEU A 1 298 ? 16.470 -0.501 -8.353 1.00 78.06 298 LEU A CA 1
ATOM 2441 C C . LEU A 1 298 ? 17.039 0.376 -7.242 1.00 78.06 298 LEU A C 1
ATOM 2443 O O . LEU A 1 298 ? 16.321 1.142 -6.600 1.00 78.06 298 LEU A O 1
ATOM 2447 N N . GLU A 1 299 ? 18.338 0.250 -7.032 1.00 82.88 299 GLU A N 1
ATOM 2448 C CA . GLU A 1 299 ? 19.128 1.173 -6.237 1.00 82.88 299 GLU A CA 1
ATOM 2449 C C . GLU A 1 299 ? 19.833 2.157 -7.158 1.00 82.88 299 GLU A C 1
ATOM 2451 O O . GLU A 1 299 ? 20.340 1.789 -8.221 1.00 82.88 299 GLU A O 1
ATOM 2456 N N . TYR A 1 300 ? 19.887 3.408 -6.716 1.00 85.31 300 TYR A N 1
ATOM 2457 C CA . TYR A 1 300 ? 20.460 4.499 -7.481 1.00 85.31 300 TYR A CA 1
ATOM 2458 C C . TYR A 1 300 ? 21.624 5.112 -6.717 1.00 85.31 300 TYR A C 1
ATO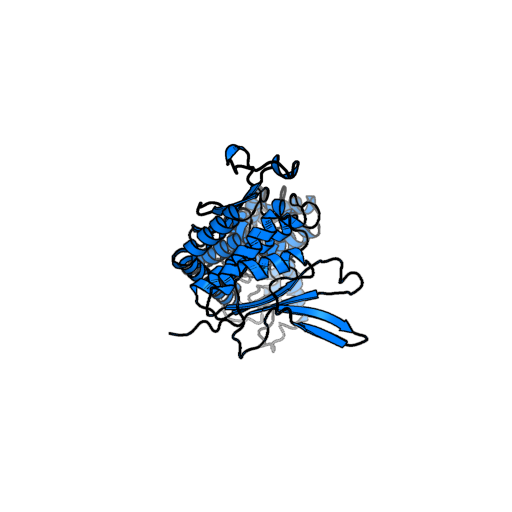M 2460 O O . TYR A 1 300 ? 21.502 5.483 -5.548 1.00 85.31 300 TYR A O 1
ATOM 2468 N N . TRP A 1 301 ? 22.750 5.245 -7.404 1.00 83.75 301 TRP A N 1
ATOM 2469 C CA . TRP A 1 301 ? 23.983 5.805 -6.868 1.00 83.75 301 TRP A CA 1
ATOM 2470 C C . TRP A 1 301 ? 24.372 7.002 -7.724 1.00 83.75 301 TRP A C 1
ATOM 2472 O O . TRP A 1 301 ? 24.463 6.870 -8.940 1.00 83.75 301 TRP A O 1
ATOM 2482 N N . PHE A 1 302 ? 24.592 8.168 -7.120 1.00 83.50 302 PHE A N 1
ATOM 2483 C CA . PHE A 1 302 ? 24.896 9.414 -7.828 1.00 83.50 302 PHE A CA 1
ATOM 2484 C C . PHE A 1 302 ? 26.295 9.931 -7.478 1.00 83.50 302 PHE A C 1
ATOM 2486 O O . PHE A 1 302 ? 26.675 9.967 -6.307 1.00 83.50 302 PHE A O 1
ATOM 2493 N N . CYS A 1 303 ? 27.053 10.361 -8.487 1.00 78.56 303 CYS A N 1
ATOM 2494 C CA . CYS A 1 303 ? 28.341 11.026 -8.323 1.00 78.56 303 CYS A CA 1
ATOM 2495 C C . CYS A 1 303 ? 28.162 12.554 -8.330 1.00 78.56 303 CYS A C 1
ATOM 2497 O O . CYS A 1 303 ? 27.983 13.171 -9.382 1.00 78.56 303 CYS A O 1
ATOM 2499 N N . SER A 1 304 ? 28.291 13.185 -7.161 1.00 63.72 304 SER A N 1
ATOM 2500 C CA . SER A 1 304 ? 28.146 14.643 -7.008 1.00 63.72 304 SER A CA 1
ATOM 2501 C C . SER A 1 304 ? 29.264 15.454 -7.670 1.00 63.72 304 SER A C 1
ATOM 2503 O O . SER A 1 304 ? 29.030 16.572 -8.118 1.00 63.72 304 SER A O 1
ATOM 2505 N N . ILE A 1 305 ? 30.468 14.887 -7.774 1.00 60.81 305 ILE A N 1
ATOM 2506 C CA . ILE A 1 305 ? 31.641 15.534 -8.385 1.00 60.81 305 ILE A CA 1
ATOM 2507 C C . ILE A 1 305 ? 31.479 15.623 -9.911 1.00 60.81 305 ILE A C 1
ATOM 2509 O O . ILE A 1 305 ? 31.963 16.551 -10.552 1.00 60.81 305 ILE A O 1
ATOM 2513 N N . CYS A 1 306 ? 30.773 14.656 -10.485 1.00 57.78 306 CYS A N 1
ATOM 2514 C CA . CYS A 1 306 ? 30.618 14.458 -11.915 1.00 57.78 306 CYS A CA 1
ATOM 2515 C C . CYS A 1 306 ? 29.526 15.350 -12.525 1.00 57.78 306 CYS A C 1
ATOM 2517 O O . CYS A 1 306 ? 29.652 15.792 -13.662 1.00 57.78 306 CYS A O 1
ATOM 2519 N N . GLY A 1 307 ? 28.485 15.672 -11.748 1.00 52.28 307 GLY A N 1
ATOM 2520 C CA . GLY A 1 307 ? 27.425 16.596 -12.168 1.00 52.28 307 GLY A CA 1
ATOM 2521 C C . GLY A 1 307 ? 27.873 18.061 -12.299 1.00 52.28 307 GLY A C 1
ATOM 2522 O O . GLY A 1 307 ? 27.146 18.865 -12.873 1.00 52.28 307 GLY A O 1
ATOM 2523 N N . ALA A 1 308 ? 29.057 18.420 -11.784 1.00 49.94 308 ALA A N 1
ATOM 2524 C CA . ALA A 1 308 ? 29.599 19.781 -11.842 1.00 49.94 308 ALA A CA 1
ATOM 2525 C C . ALA A 1 308 ? 30.574 20.020 -13.014 1.00 49.94 308 ALA A C 1
ATOM 2527 O O . ALA A 1 308 ? 30.781 21.169 -13.396 1.00 49.94 308 ALA A O 1
ATOM 2528 N N . ASP A 1 309 ? 31.160 18.962 -13.586 1.00 47.16 309 ASP A N 1
ATOM 2529 C CA . ASP A 1 309 ? 32.202 19.056 -14.615 1.00 47.16 309 ASP A CA 1
ATOM 2530 C C . ASP A 1 309 ? 31.977 17.984 -15.698 1.00 47.16 309 ASP A C 1
ATOM 2532 O O . ASP A 1 309 ? 32.420 16.839 -15.580 1.00 47.16 309 ASP A O 1
ATOM 2536 N N . ALA A 1 310 ? 31.300 18.362 -16.788 1.00 47.06 310 ALA A N 1
ATOM 2537 C CA . ALA A 1 310 ? 30.888 17.462 -17.878 1.00 47.06 310 ALA A CA 1
ATOM 2538 C C . ALA A 1 310 ? 32.051 16.758 -18.617 1.00 47.06 310 ALA A C 1
ATOM 2540 O O . ALA A 1 310 ? 31.825 15.847 -19.409 1.00 47.06 310 ALA A O 1
ATOM 2541 N N . ASN A 1 311 ? 33.299 17.167 -18.363 1.00 43.84 311 ASN A N 1
ATOM 2542 C CA . ASN A 1 311 ? 34.504 16.587 -18.962 1.00 43.84 311 ASN A CA 1
ATOM 2543 C C . ASN A 1 311 ? 35.221 15.567 -18.065 1.00 43.84 311 ASN A C 1
ATOM 2545 O O . ASN A 1 311 ? 36.227 14.989 -18.488 1.00 43.84 311 ASN A O 1
ATOM 2549 N N . ARG A 1 312 ? 34.754 15.331 -16.832 1.00 50.62 312 ARG A N 1
ATOM 2550 C CA . ARG A 1 312 ? 35.367 14.334 -15.949 1.00 50.62 312 ARG A CA 1
ATOM 2551 C C . ARG A 1 312 ? 34.729 12.970 -16.190 1.00 50.62 312 ARG A C 1
ATOM 2553 O O . ARG A 1 312 ? 33.579 12.733 -15.835 1.00 50.62 312 ARG A O 1
ATOM 2560 N N . ILE A 1 313 ? 35.503 12.059 -16.779 1.00 49.28 313 ILE A N 1
ATOM 2561 C CA . ILE A 1 313 ? 35.130 10.648 -16.902 1.00 49.28 313 ILE A CA 1
ATOM 2562 C C . ILE A 1 313 ? 35.015 10.087 -15.485 1.00 49.28 313 ILE A C 1
ATOM 2564 O O . ILE A 1 313 ? 36.013 9.942 -14.780 1.00 49.28 313 ILE A O 1
ATOM 2568 N N . CYS A 1 314 ? 33.793 9.801 -15.050 1.00 53.12 314 CYS A N 1
ATOM 2569 C CA . CYS A 1 314 ? 33.561 9.080 -13.813 1.00 53.12 314 CYS A CA 1
ATOM 2570 C C . CYS A 1 314 ? 33.995 7.641 -14.071 1.00 53.12 314 CYS A C 1
ATOM 2572 O O . CYS A 1 314 ? 33.335 6.921 -14.813 1.00 53.12 314 CYS A O 1
ATOM 2574 N N . GLU A 1 315 ? 35.069 7.189 -13.434 1.00 54.75 315 GLU A N 1
ATOM 2575 C CA . GLU A 1 315 ? 35.408 5.760 -13.413 1.00 54.75 315 GLU A CA 1
ATOM 2576 C C . GLU A 1 315 ? 34.436 4.953 -12.534 1.00 54.75 315 GLU A C 1
ATOM 2578 O O . GLU A 1 315 ? 34.705 3.792 -12.241 1.00 54.75 315 GLU A O 1
ATOM 2583 N N . HIS A 1 316 ? 33.314 5.558 -12.103 1.00 59.19 316 HIS A N 1
ATOM 2584 C CA . HIS A 1 316 ? 32.250 4.888 -11.354 1.00 59.19 316 HIS A CA 1
ATOM 2585 C C . HIS A 1 316 ? 32.781 4.160 -10.107 1.00 59.19 316 HIS A C 1
ATOM 2587 O O . HIS A 1 316 ? 32.290 3.101 -9.720 1.00 59.19 316 HIS A O 1
ATOM 2593 N N . LYS A 1 317 ? 33.798 4.739 -9.454 1.00 61.72 317 LYS A N 1
ATOM 2594 C CA . LYS A 1 317 ? 34.325 4.228 -8.185 1.00 61.72 317 LYS A CA 1
ATOM 2595 C C . LYS A 1 317 ? 33.259 4.402 -7.116 1.00 61.72 317 LYS A C 1
ATOM 2597 O O . LYS A 1 317 ? 32.842 5.523 -6.823 1.00 61.72 317 LYS A O 1
ATOM 2602 N N . LYS A 1 318 ? 32.794 3.283 -6.560 1.00 60.38 318 LYS A N 1
ATOM 2603 C CA . LYS A 1 318 ? 31.662 3.229 -5.626 1.00 60.38 318 LYS A CA 1
ATOM 2604 C C . LYS A 1 318 ? 31.899 4.095 -4.382 1.00 60.38 318 LYS A C 1
ATOM 2606 O O . LYS A 1 318 ? 30.947 4.610 -3.810 1.00 60.38 318 LYS A O 1
ATOM 2611 N N . GLU A 1 319 ? 33.160 4.301 -4.006 1.00 65.75 319 GLU A N 1
ATOM 2612 C CA . GLU A 1 319 ? 33.598 5.127 -2.878 1.00 65.75 319 GLU A CA 1
ATOM 2613 C C . GLU A 1 319 ? 33.315 6.630 -3.065 1.00 65.75 319 GLU A C 1
ATOM 2615 O O . GLU A 1 319 ? 33.257 7.366 -2.082 1.00 65.75 319 GLU A O 1
ATOM 2620 N N . GLU A 1 320 ? 33.122 7.090 -4.305 1.00 68.25 320 GLU A N 1
ATOM 2621 C CA . GLU A 1 320 ? 32.839 8.493 -4.648 1.00 68.25 320 GLU A CA 1
ATOM 2622 C C . GLU A 1 320 ? 31.345 8.748 -4.931 1.00 68.25 320 GLU A C 1
ATOM 2624 O O . GLU A 1 320 ? 30.958 9.857 -5.312 1.00 68.25 320 GLU A O 1
ATOM 2629 N N . MET A 1 321 ? 30.491 7.733 -4.755 1.00 76.25 321 MET A N 1
ATOM 2630 C CA . MET A 1 321 ? 29.059 7.805 -5.047 1.00 76.25 321 MET A CA 1
ATOM 2631 C C . MET A 1 321 ? 28.210 7.815 -3.779 1.00 76.25 321 MET A C 1
ATOM 2633 O O . MET A 1 321 ? 28.513 7.158 -2.787 1.00 76.25 321 MET A O 1
ATOM 2637 N N . VAL A 1 322 ? 27.092 8.533 -3.837 1.00 81.50 322 VAL A N 1
ATOM 2638 C CA . VAL A 1 322 ? 26.109 8.603 -2.755 1.00 81.50 322 VAL A CA 1
ATOM 2639 C C . VAL A 1 322 ? 24.840 7.889 -3.198 1.00 81.50 322 VAL A C 1
ATOM 2641 O O . VAL A 1 322 ? 24.323 8.158 -4.283 1.00 81.50 322 VAL A O 1
ATOM 2644 N N . GLN A 1 323 ? 24.327 6.984 -2.363 1.00 82.75 323 GLN A N 1
ATOM 2645 C CA . GLN A 1 323 ? 23.029 6.360 -2.604 1.00 82.75 323 GLN A CA 1
ATOM 2646 C C . GLN A 1 323 ? 21.929 7.420 -2.492 1.00 82.75 323 GLN A C 1
ATOM 2648 O O . GLN A 1 323 ? 21.857 8.162 -1.510 1.00 82.75 323 GLN A O 1
ATOM 2653 N N . VAL A 1 324 ? 21.065 7.492 -3.498 1.00 81.75 324 VAL A N 1
ATOM 2654 C CA . VAL A 1 324 ? 19.953 8.442 -3.558 1.00 81.75 324 VAL A CA 1
ATOM 2655 C C . VAL A 1 324 ? 18.651 7.700 -3.835 1.00 81.75 324 VAL A C 1
ATOM 2657 O O . VAL A 1 324 ? 18.638 6.643 -4.461 1.00 81.75 324 VAL A O 1
ATOM 2660 N N . SER A 1 325 ? 17.530 8.246 -3.367 1.00 80.88 325 SER A N 1
ATOM 2661 C CA . SER A 1 325 ? 16.221 7.731 -3.770 1.00 80.88 325 SER A CA 1
ATOM 2662 C C . SER A 1 325 ? 15.927 8.115 -5.222 1.00 80.88 325 SER A C 1
ATOM 2664 O O . SER A 1 325 ? 16.385 9.157 -5.695 1.00 80.88 325 SER A O 1
ATOM 2666 N N . GLU A 1 326 ? 15.100 7.324 -5.910 1.00 79.38 326 GLU A N 1
ATOM 2667 C CA . GLU A 1 326 ? 14.638 7.639 -7.270 1.00 79.38 326 GLU A CA 1
ATOM 2668 C C . GLU A 1 326 ? 14.052 9.055 -7.352 1.00 79.38 326 GLU A C 1
ATOM 2670 O O . GLU A 1 326 ? 14.417 9.838 -8.221 1.00 79.38 326 GLU A O 1
ATOM 2675 N N . ARG A 1 327 ? 13.210 9.427 -6.376 1.00 77.06 327 ARG A N 1
ATOM 2676 C CA . ARG A 1 327 ? 12.580 10.754 -6.300 1.00 77.06 327 ARG A CA 1
ATOM 2677 C C . ARG A 1 327 ? 13.606 11.886 -6.191 1.00 77.06 327 ARG A C 1
ATOM 2679 O O . ARG A 1 327 ? 13.381 12.951 -6.763 1.00 77.06 327 ARG A O 1
ATOM 2686 N N . ASN A 1 328 ? 14.696 11.676 -5.454 1.00 76.69 328 ASN A N 1
ATOM 2687 C CA . ASN A 1 328 ? 15.770 12.664 -5.345 1.00 76.69 328 ASN A CA 1
ATOM 2688 C C . ASN A 1 328 ? 16.591 12.734 -6.640 1.00 76.69 328 ASN A C 1
ATOM 2690 O O . ASN A 1 328 ? 17.047 13.813 -7.008 1.00 76.69 328 ASN A O 1
ATOM 2694 N N . LEU A 1 329 ? 16.746 11.607 -7.341 1.00 75.94 329 LEU A N 1
ATOM 2695 C CA . LEU A 1 329 ? 17.448 11.535 -8.618 1.00 75.94 329 LEU A CA 1
ATOM 2696 C C . LEU A 1 329 ? 16.666 12.251 -9.733 1.00 75.94 329 LEU A C 1
ATOM 2698 O O . LEU A 1 329 ? 17.199 13.132 -10.399 1.00 75.94 329 LEU A O 1
ATOM 2702 N N . THR A 1 330 ? 15.389 11.915 -9.919 1.00 71.31 330 THR A N 1
ATOM 2703 C CA . THR A 1 330 ? 14.573 12.410 -11.042 1.00 71.31 330 THR A CA 1
ATOM 2704 C C . THR A 1 330 ? 13.869 13.736 -10.765 1.00 71.31 330 THR A C 1
ATOM 2706 O O . THR A 1 330 ? 13.349 14.351 -11.699 1.00 71.31 330 THR A O 1
ATOM 2709 N N . GLY A 1 331 ? 13.844 14.165 -9.498 1.00 61.28 331 GLY A N 1
ATOM 2710 C CA . GLY A 1 331 ? 13.176 15.368 -9.020 1.00 61.28 331 GLY A CA 1
ATOM 2711 C C . GLY A 1 331 ? 11.657 15.257 -9.073 1.00 61.28 331 GLY A C 1
ATOM 2712 O O . GLY A 1 331 ? 11.045 15.297 -10.138 1.00 61.28 331 GLY A O 1
ATOM 2713 N N . GLY A 1 332 ? 11.011 15.202 -7.910 1.00 54.47 332 GLY A N 1
ATOM 2714 C CA . GLY A 1 332 ? 9.592 15.544 -7.822 1.00 54.47 332 GLY A CA 1
ATOM 2715 C C . GLY A 1 332 ? 9.405 17.019 -8.188 1.00 54.47 332 GLY A C 1
ATOM 2716 O O . GLY A 1 332 ? 9.739 17.881 -7.384 1.00 54.47 332 GLY A O 1
ATOM 2717 N N . ASN A 1 333 ? 8.929 17.275 -9.406 1.00 48.75 333 ASN A N 1
ATOM 2718 C CA . ASN A 1 333 ? 8.539 18.540 -10.045 1.00 48.75 333 ASN A CA 1
ATOM 2719 C C . ASN A 1 333 ? 9.486 19.763 -10.009 1.00 48.75 333 ASN A C 1
ATOM 2721 O O . ASN A 1 333 ? 9.410 20.525 -10.965 1.00 48.75 333 ASN A O 1
ATOM 2725 N N . GLU A 1 334 ? 10.389 19.969 -9.039 1.00 50.53 334 GLU A N 1
ATOM 2726 C CA . GLU A 1 334 ? 11.187 21.219 -8.975 1.00 50.53 334 GLU A CA 1
ATOM 2727 C C . GLU A 1 334 ? 12.662 21.082 -8.526 1.00 50.53 334 GLU A C 1
ATOM 2729 O O . GLU A 1 334 ? 13.428 22.011 -8.749 1.00 50.53 334 GLU A O 1
ATOM 2734 N N . ASN A 1 335 ? 13.121 19.932 -8.002 1.00 57.94 335 ASN A N 1
ATOM 2735 C CA . ASN A 1 335 ? 14.510 19.746 -7.517 1.00 57.94 335 ASN A CA 1
ATOM 2736 C C . ASN A 1 335 ? 15.174 18.450 -8.038 1.00 57.94 335 ASN A C 1
ATOM 2738 O O . ASN A 1 335 ? 15.616 17.609 -7.256 1.00 57.94 335 ASN A O 1
ATOM 2742 N N . SER A 1 336 ? 15.211 18.249 -9.360 1.00 66.81 336 SER A N 1
ATOM 2743 C CA . SER A 1 336 ? 15.997 17.157 -9.969 1.00 66.81 336 SER A CA 1
ATOM 2744 C C . SER A 1 336 ? 17.487 17.470 -9.879 1.00 66.81 336 SER A C 1
ATOM 2746 O O . SER A 1 336 ? 17.901 18.550 -10.295 1.00 66.81 336 SER A O 1
ATOM 2748 N N . ILE A 1 337 ? 18.295 16.518 -9.405 1.00 75.44 337 ILE A N 1
ATOM 2749 C CA . ILE A 1 337 ? 19.763 16.624 -9.485 1.00 75.44 337 ILE A CA 1
ATOM 2750 C C . ILE A 1 337 ? 20.289 16.324 -10.896 1.00 75.44 337 ILE A C 1
ATOM 2752 O O . ILE A 1 337 ? 21.420 16.684 -11.207 1.00 75.44 337 ILE A O 1
ATOM 2756 N N . LEU A 1 338 ? 19.473 15.682 -11.741 1.00 78.06 338 LEU A N 1
ATOM 2757 C CA . LEU A 1 338 ? 19.808 15.370 -13.128 1.00 78.06 338 LEU A CA 1
ATOM 2758 C C . LEU A 1 338 ? 19.477 16.521 -14.085 1.00 78.06 338 LEU A C 1
ATOM 2760 O O . LEU A 1 338 ? 18.397 17.120 -14.003 1.00 78.06 338 LEU A O 1
ATOM 2764 N N . SER A 1 339 ? 20.367 16.748 -15.053 1.00 78.25 339 SER A N 1
ATOM 2765 C CA . SER A 1 339 ? 20.139 17.609 -16.216 1.00 78.25 339 SER A CA 1
ATOM 2766 C C . SER A 1 339 ? 19.053 17.043 -17.147 1.00 78.25 339 SER A C 1
ATOM 2768 O O . SER A 1 339 ? 18.612 15.900 -17.014 1.00 78.25 339 SER A O 1
ATOM 2770 N N . GLN A 1 340 ? 18.599 17.827 -18.132 1.00 76.62 340 GLN A N 1
ATOM 2771 C CA . GLN A 1 340 ? 17.561 17.374 -19.068 1.00 76.62 340 GLN A CA 1
ATOM 2772 C C . GLN A 1 340 ? 17.993 16.135 -19.875 1.00 76.62 340 GLN A C 1
ATOM 2774 O O . GLN A 1 340 ? 17.199 15.205 -20.024 1.00 76.62 340 GLN A O 1
ATOM 2779 N N . GLY A 1 341 ? 19.240 16.099 -20.358 1.00 75.56 341 GLY A N 1
ATOM 2780 C CA . GLY A 1 341 ? 19.788 14.948 -21.085 1.00 75.56 341 GLY A CA 1
ATOM 2781 C C . GLY A 1 341 ? 19.906 13.704 -20.199 1.00 75.56 341 GLY A C 1
ATOM 2782 O O . GLY A 1 341 ? 19.541 12.606 -20.610 1.00 75.56 341 GLY A O 1
ATOM 2783 N N . GLU A 1 342 ? 20.305 13.874 -18.940 1.00 80.31 342 GLU A N 1
ATOM 2784 C CA . GLU A 1 342 ? 20.406 12.775 -17.973 1.00 80.31 342 GLU A CA 1
ATOM 2785 C C . GLU A 1 342 ? 19.036 12.226 -17.561 1.00 80.31 342 GLU A C 1
ATOM 2787 O O . GLU A 1 342 ? 18.869 11.015 -17.434 1.00 80.31 342 GLU A O 1
ATOM 2792 N N . ARG A 1 343 ? 18.019 13.088 -17.417 1.00 80.06 343 ARG A N 1
ATOM 2793 C CA . ARG A 1 343 ? 16.629 12.651 -17.203 1.00 80.06 343 ARG A CA 1
ATOM 2794 C C . ARG A 1 343 ? 16.099 11.859 -18.396 1.00 80.06 343 ARG A C 1
ATOM 2796 O O . ARG A 1 343 ? 15.404 10.863 -18.201 1.00 80.06 343 ARG A O 1
ATOM 2803 N N . ARG A 1 344 ? 16.433 12.271 -19.626 1.00 79.31 344 ARG A N 1
ATOM 2804 C CA . ARG A 1 344 ? 16.108 11.495 -20.833 1.00 79.31 344 ARG A CA 1
ATOM 2805 C C . ARG A 1 344 ? 16.834 10.143 -20.825 1.00 79.31 344 ARG A C 1
ATOM 2807 O O . ARG A 1 344 ? 16.196 9.136 -21.108 1.00 79.31 344 ARG A O 1
ATOM 2814 N N . ALA A 1 345 ? 18.111 10.087 -20.431 1.00 81.31 345 ALA A N 1
ATOM 2815 C CA . ALA A 1 345 ? 18.841 8.821 -20.270 1.00 81.31 345 ALA A CA 1
ATOM 2816 C C . ALA A 1 345 ? 18.183 7.904 -19.227 1.00 81.31 345 ALA A C 1
ATOM 2818 O O . ALA A 1 345 ? 18.009 6.714 -19.466 1.00 81.31 345 ALA A O 1
ATOM 2819 N N . PHE A 1 346 ? 17.757 8.459 -18.092 1.00 83.25 346 PHE A N 1
ATOM 2820 C CA . PHE A 1 346 ? 17.029 7.711 -17.070 1.00 83.25 346 PHE A CA 1
ATOM 2821 C C . PHE A 1 346 ? 15.720 7.123 -17.613 1.00 83.25 346 PHE A C 1
ATOM 2823 O O . PHE A 1 346 ? 15.404 5.965 -17.366 1.00 83.25 346 PHE A O 1
ATOM 2830 N N . TYR A 1 347 ? 14.969 7.889 -18.405 1.00 82.75 347 TYR A N 1
ATOM 2831 C CA . TYR A 1 347 ? 13.769 7.377 -19.066 1.00 82.75 347 TYR A CA 1
ATOM 2832 C C . TYR A 1 347 ? 14.081 6.251 -20.067 1.00 82.75 347 TYR A C 1
ATOM 2834 O O . TYR A 1 347 ? 13.341 5.267 -20.135 1.00 82.75 347 TYR A O 1
ATOM 2842 N N . LEU A 1 348 ? 15.200 6.347 -20.796 1.00 84.19 348 LEU A N 1
ATOM 2843 C CA . LEU A 1 348 ? 15.646 5.296 -21.715 1.00 84.19 348 LEU A CA 1
ATOM 2844 C C . LEU A 1 348 ? 15.899 3.962 -21.008 1.00 84.19 348 LEU A C 1
ATOM 2846 O O . LEU A 1 348 ? 15.642 2.926 -21.613 1.00 84.19 348 LEU A O 1
ATOM 2850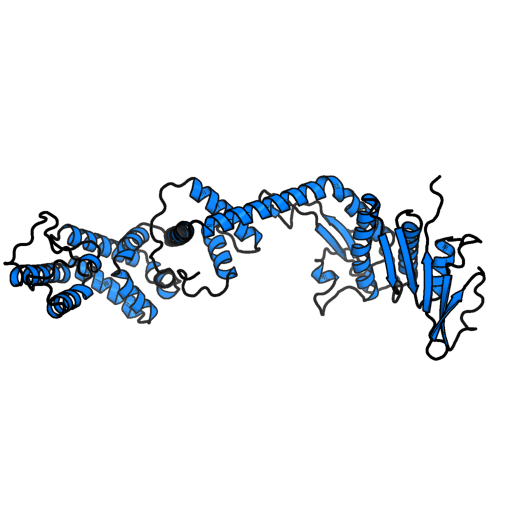 N N . LEU A 1 349 ? 16.322 3.956 -19.740 1.00 86.06 349 LEU A N 1
ATOM 2851 C CA . LEU A 1 349 ? 16.467 2.720 -18.964 1.00 86.06 349 LEU A CA 1
ATOM 2852 C C . LEU A 1 349 ? 15.152 1.920 -18.920 1.00 86.06 349 LEU A C 1
ATOM 2854 O O . LEU A 1 349 ? 15.157 0.723 -19.199 1.00 86.06 349 LEU A O 1
AT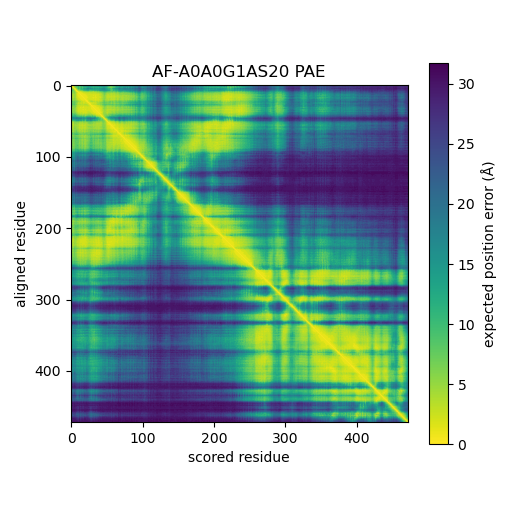OM 2858 N N . ASN A 1 350 ? 14.018 2.580 -18.656 1.00 82.62 350 ASN A N 1
ATOM 2859 C CA . ASN A 1 350 ? 12.701 1.927 -18.651 1.00 82.62 350 ASN A CA 1
ATOM 2860 C C . ASN A 1 350 ? 12.339 1.351 -20.028 1.00 82.62 350 ASN A C 1
ATOM 2862 O O . ASN A 1 350 ? 11.798 0.251 -20.122 1.00 82.62 350 ASN A O 1
ATOM 2866 N N . ILE A 1 351 ? 12.678 2.066 -21.104 1.00 84.62 351 ILE A N 1
ATOM 2867 C CA . ILE A 1 351 ? 12.481 1.578 -22.476 1.00 84.62 351 ILE A CA 1
ATOM 2868 C C . ILE A 1 351 ? 13.366 0.354 -22.754 1.00 84.62 351 ILE A C 1
ATOM 2870 O O . ILE A 1 351 ? 12.914 -0.602 -23.382 1.00 84.62 351 ILE A O 1
ATOM 2874 N N . ILE A 1 352 ? 14.610 0.352 -22.272 1.00 87.00 352 ILE A N 1
ATOM 2875 C CA . ILE A 1 352 ? 15.544 -0.767 -22.442 1.00 87.00 352 ILE A CA 1
ATOM 2876 C C . ILE A 1 352 ? 15.006 -2.027 -21.758 1.00 87.00 352 ILE A C 1
ATOM 2878 O O . ILE A 1 352 ? 15.018 -3.090 -22.382 1.00 87.00 352 ILE A O 1
ATOM 2882 N N . PHE A 1 353 ? 14.472 -1.921 -20.534 1.00 85.69 353 PHE A N 1
ATOM 2883 C CA . PHE A 1 353 ? 13.811 -3.049 -19.863 1.00 85.69 353 PHE A CA 1
ATOM 2884 C C . PHE A 1 353 ? 12.687 -3.642 -20.723 1.00 85.69 353 PHE A C 1
ATOM 2886 O O . PHE A 1 353 ? 12.656 -4.853 -20.946 1.00 85.69 353 PHE A O 1
ATOM 2893 N N . GLU A 1 354 ? 11.813 -2.793 -21.264 1.00 85.56 354 GLU A N 1
ATOM 2894 C CA . GLU A 1 354 ? 10.689 -3.219 -22.105 1.00 85.56 354 GLU A CA 1
ATOM 2895 C C . GLU A 1 354 ? 11.160 -3.904 -23.400 1.00 85.56 354 GLU A C 1
ATOM 2897 O O . GLU A 1 354 ? 10.639 -4.954 -23.788 1.00 85.56 354 GLU A O 1
ATOM 2902 N N . ILE A 1 355 ? 12.186 -3.358 -24.063 1.00 88.50 355 ILE A N 1
ATOM 2903 C CA . ILE A 1 355 ? 12.773 -3.960 -25.269 1.00 88.50 355 ILE A CA 1
ATOM 2904 C C . ILE A 1 355 ? 13.345 -5.346 -24.954 1.00 88.50 355 ILE A C 1
ATOM 2906 O O . ILE A 1 355 ? 13.098 -6.294 -25.705 1.00 88.50 355 ILE A O 1
ATOM 2910 N N . LYS A 1 356 ? 14.096 -5.490 -23.853 1.00 86.25 356 LYS A N 1
ATOM 2911 C CA . LYS A 1 356 ? 14.688 -6.779 -23.460 1.00 86.25 356 LYS A CA 1
ATOM 2912 C C . LYS A 1 356 ? 13.610 -7.795 -23.100 1.00 86.25 356 LYS A C 1
ATOM 2914 O O . LYS A 1 356 ? 13.673 -8.917 -23.599 1.00 86.25 356 LYS A O 1
ATOM 2919 N N . TYR A 1 357 ? 12.587 -7.393 -22.347 1.00 86.00 357 TYR A N 1
ATOM 2920 C CA . TYR A 1 357 ? 11.440 -8.246 -22.033 1.00 86.00 357 TYR A CA 1
ATOM 2921 C C . TYR A 1 357 ? 10.764 -8.776 -23.305 1.00 86.00 357 TYR A C 1
ATOM 2923 O O . TYR A 1 357 ? 10.567 -9.984 -23.458 1.00 86.00 357 TYR A O 1
ATOM 2931 N N . ARG A 1 358 ? 10.475 -7.894 -24.270 1.00 89.75 358 ARG A N 1
ATOM 2932 C CA . ARG A 1 358 ? 9.886 -8.281 -25.562 1.00 89.75 358 ARG A CA 1
ATOM 2933 C C . ARG A 1 358 ? 10.794 -9.202 -26.366 1.00 89.75 358 ARG A C 1
ATOM 2935 O O . ARG A 1 358 ? 10.299 -10.116 -27.021 1.00 89.75 358 ARG A O 1
ATOM 2942 N N . LYS A 1 359 ? 12.109 -8.976 -26.317 1.00 88.69 359 LYS A N 1
ATOM 2943 C CA . LYS A 1 359 ? 13.100 -9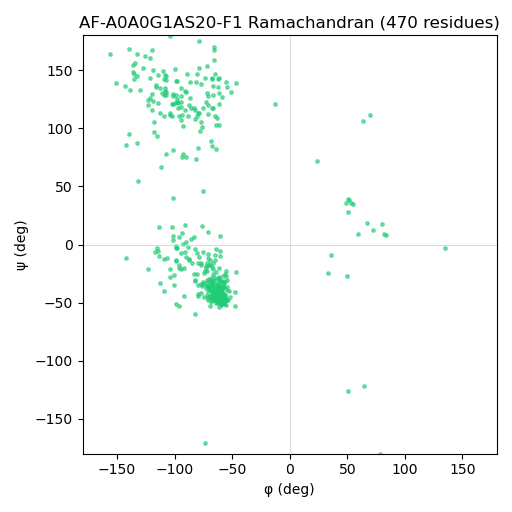.783 -27.035 1.00 88.69 359 LYS A CA 1
ATOM 2944 C C . LYS A 1 359 ? 13.185 -11.195 -26.467 1.00 88.69 359 LYS A C 1
ATOM 2946 O O . LYS A 1 359 ? 13.125 -12.153 -27.234 1.00 88.69 359 LYS A O 1
ATOM 2951 N N . GLU A 1 360 ? 13.282 -11.334 -25.147 1.00 86.06 360 GLU A N 1
ATOM 2952 C CA . GLU A 1 360 ? 13.357 -12.645 -24.494 1.00 86.06 360 GLU A CA 1
ATOM 2953 C C . GLU A 1 360 ? 12.065 -13.455 -24.674 1.00 86.06 360 GLU A C 1
ATOM 2955 O O . GLU A 1 360 ? 12.121 -14.651 -24.958 1.00 86.06 360 GLU A O 1
ATOM 2960 N N . ASN A 1 361 ? 10.909 -12.788 -24.646 1.00 86.19 361 ASN A N 1
ATOM 2961 C CA . ASN A 1 361 ? 9.604 -13.416 -24.865 1.00 86.19 361 ASN A CA 1
ATOM 2962 C C . ASN A 1 361 ? 9.204 -13.530 -26.350 1.00 86.19 361 ASN A C 1
ATOM 2964 O O . ASN A 1 361 ? 8.089 -13.952 -26.654 1.00 86.19 361 ASN A O 1
ATOM 2968 N N . LYS A 1 362 ? 10.095 -13.159 -27.283 1.00 90.38 362 LYS A N 1
ATOM 2969 C CA . LYS A 1 362 ? 9.871 -13.187 -28.742 1.00 90.38 362 LYS A CA 1
ATOM 2970 C C . LYS A 1 362 ? 8.568 -12.505 -29.182 1.00 90.38 362 LYS A C 1
ATOM 2972 O O . LYS A 1 362 ? 7.884 -12.989 -30.081 1.00 90.38 362 LYS A O 1
ATOM 2977 N N . ILE A 1 363 ? 8.217 -11.389 -28.544 1.00 92.69 363 ILE A N 1
ATOM 2978 C CA . ILE A 1 363 ? 6.983 -10.642 -28.809 1.00 92.69 363 ILE A CA 1
ATOM 2979 C C . ILE A 1 363 ? 7.184 -9.786 -30.067 1.00 92.69 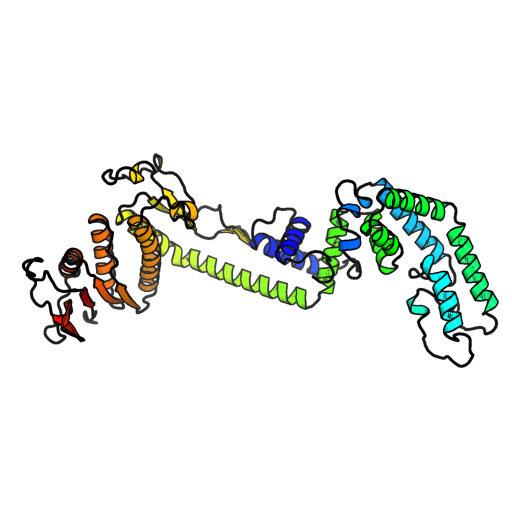363 ILE A C 1
ATOM 2981 O O . ILE A 1 363 ? 7.957 -8.822 -30.015 1.00 92.69 363 ILE A O 1
ATOM 2985 N N . PRO A 1 364 ? 6.490 -10.062 -31.189 1.00 92.94 364 PRO A N 1
ATOM 2986 C CA . PRO A 1 364 ? 6.606 -9.239 -32.388 1.00 92.94 364 PRO A CA 1
ATOM 2987 C C . PRO A 1 364 ? 6.211 -7.792 -32.084 1.00 92.94 364 PRO A C 1
ATOM 2989 O O . PRO A 1 364 ? 5.152 -7.547 -31.507 1.00 92.94 364 PRO A O 1
ATOM 2992 N N . THR A 1 365 ? 7.075 -6.833 -32.418 1.00 92.62 365 THR A N 1
ATOM 2993 C CA . THR A 1 365 ? 6.903 -5.432 -31.994 1.00 92.62 365 THR A CA 1
ATOM 2994 C C . THR A 1 365 ? 7.335 -4.461 -33.090 1.00 92.62 365 THR A C 1
ATOM 2996 O O . THR A 1 365 ? 8.390 -4.631 -33.699 1.00 92.62 365 THR A O 1
ATOM 2999 N N . ILE A 1 366 ? 6.527 -3.419 -33.308 1.00 92.31 366 ILE A N 1
ATOM 3000 C CA . ILE A 1 366 ? 6.873 -2.263 -34.140 1.00 92.31 366 ILE A CA 1
ATOM 3001 C C . ILE A 1 366 ? 7.239 -1.104 -33.208 1.00 92.31 366 ILE A C 1
ATOM 3003 O O . ILE A 1 366 ? 6.421 -0.682 -32.393 1.00 92.31 366 ILE A O 1
ATOM 3007 N N . PHE A 1 367 ? 8.459 -0.595 -33.336 1.00 90.56 367 PHE A N 1
ATOM 3008 C CA . PHE A 1 367 ? 8.963 0.567 -32.617 1.00 90.56 367 PHE A CA 1
ATOM 3009 C C . PHE A 1 367 ? 8.776 1.822 -33.465 1.00 90.56 367 PHE A C 1
ATOM 3011 O O . PHE A 1 367 ? 9.214 1.865 -34.612 1.00 90.56 367 PHE A O 1
ATOM 3018 N N . VAL A 1 368 ? 8.161 2.853 -32.892 1.00 91.12 368 VAL A N 1
ATOM 3019 C CA . VAL A 1 368 ? 8.114 4.197 -33.476 1.00 91.12 368 VAL A CA 1
ATOM 3020 C C . VAL A 1 368 ? 8.940 5.098 -32.575 1.00 91.12 368 VAL A C 1
ATOM 3022 O O . VAL A 1 368 ? 8.614 5.276 -31.404 1.00 91.12 368 VAL A O 1
ATOM 3025 N N . ILE A 1 369 ? 10.053 5.585 -33.105 1.00 88.44 369 ILE A N 1
ATOM 3026 C CA . ILE A 1 369 ? 11.089 6.285 -32.356 1.00 88.44 369 ILE A CA 1
ATOM 3027 C C . ILE A 1 369 ? 11.170 7.692 -32.920 1.00 88.44 369 ILE A C 1
ATOM 3029 O O . ILE A 1 369 ? 11.681 7.885 -34.019 1.00 88.44 369 ILE A O 1
ATOM 3033 N N . ASP A 1 370 ? 10.649 8.655 -32.170 1.00 88.69 370 ASP A N 1
ATOM 3034 C CA . ASP A 1 370 ? 10.625 10.056 -32.569 1.00 88.69 370 ASP A CA 1
ATOM 3035 C C . ASP A 1 370 ? 11.700 10.835 -31.812 1.00 88.69 370 ASP A C 1
ATOM 3037 O O . ASP A 1 370 ? 11.670 10.936 -30.586 1.00 88.69 370 ASP A O 1
ATOM 3041 N N . ASP A 1 371 ? 12.695 11.303 -32.556 1.00 84.88 371 ASP A N 1
ATOM 3042 C CA . ASP A 1 371 ? 13.724 12.251 -32.138 1.00 84.88 371 ASP A CA 1
ATOM 3043 C C . ASP A 1 371 ? 14.471 11.905 -30.838 1.00 84.88 371 ASP A C 1
ATOM 3045 O O . ASP A 1 371 ? 14.850 12.749 -30.025 1.00 84.88 371 ASP A O 1
ATOM 3049 N N . ILE A 1 372 ? 14.732 10.612 -30.658 1.00 80.94 372 ILE A N 1
ATOM 3050 C CA . ILE A 1 372 ? 15.263 10.031 -29.418 1.00 80.94 372 ILE A CA 1
ATOM 3051 C C . ILE A 1 372 ? 16.651 10.551 -29.012 1.00 80.94 372 ILE A C 1
ATOM 3053 O O . ILE A 1 372 ? 17.056 10.418 -27.861 1.00 80.94 372 ILE A O 1
ATOM 3057 N N . ALA A 1 373 ? 17.395 11.117 -29.961 1.00 76.00 373 ALA A N 1
ATOM 3058 C CA . ALA A 1 373 ? 18.763 11.591 -29.784 1.00 76.00 373 ALA A CA 1
ATOM 3059 C C . ALA A 1 373 ? 18.856 13.105 -29.551 1.00 76.00 373 ALA A C 1
ATOM 3061 O O . ALA A 1 373 ? 19.964 13.630 -29.382 1.00 76.00 373 ALA A O 1
ATOM 3062 N N . ASP A 1 374 ? 17.731 13.820 -29.560 1.00 73.62 374 ASP A N 1
ATOM 3063 C CA . ASP A 1 374 ? 17.736 15.251 -29.308 1.00 73.62 374 ASP A CA 1
ATOM 3064 C C . ASP A 1 374 ? 18.281 15.557 -27.902 1.00 73.62 374 ASP A C 1
ATOM 3066 O O . ASP A 1 374 ? 18.058 14.815 -26.941 1.00 73.62 374 ASP A O 1
ATOM 3070 N N . SER A 1 375 ? 19.021 16.659 -27.776 1.00 70.19 375 SER A N 1
ATOM 3071 C CA . SER A 1 375 ? 19.633 17.122 -26.521 1.00 70.19 375 SER A CA 1
ATOM 3072 C C . SER A 1 375 ? 20.634 16.160 -25.839 1.00 70.19 375 SER A C 1
ATOM 3074 O O . SER A 1 375 ? 21.076 16.445 -24.727 1.00 70.19 375 SER A O 1
ATOM 3076 N N . PHE A 1 376 ? 21.035 15.054 -26.481 1.00 76.06 376 PHE A N 1
ATOM 3077 C CA . PHE A 1 376 ? 22.110 14.180 -25.994 1.00 76.06 376 PHE A CA 1
ATOM 3078 C C . PHE A 1 376 ? 23.492 14.613 -26.502 1.00 76.06 376 PHE A C 1
ATOM 3080 O O . PHE A 1 376 ? 23.646 15.071 -27.641 1.00 76.06 376 PHE A O 1
ATOM 3087 N N . ASP A 1 377 ? 24.518 14.412 -25.673 1.00 73.75 377 ASP A N 1
ATOM 3088 C CA . ASP A 1 377 ? 25.912 14.513 -26.106 1.00 73.75 377 ASP A CA 1
ATOM 3089 C C . ASP A 1 377 ? 26.275 13.410 -27.121 1.00 73.75 377 ASP A C 1
ATOM 3091 O O . ASP A 1 377 ? 25.544 12.438 -27.331 1.00 73.75 377 ASP A O 1
ATOM 3095 N N . TYR A 1 378 ? 27.426 13.560 -27.781 1.00 72.50 378 TYR A N 1
ATOM 3096 C CA . TYR A 1 378 ? 27.871 12.606 -28.798 1.00 72.50 378 TYR A CA 1
ATOM 3097 C C . TYR A 1 378 ? 28.040 11.179 -28.260 1.00 72.50 378 TYR A C 1
ATOM 3099 O O . TYR A 1 378 ? 27.710 10.236 -28.975 1.00 72.50 378 TYR A O 1
ATOM 3107 N N . GLN A 1 379 ? 28.530 10.995 -27.030 1.00 75.31 379 GLN A N 1
ATOM 3108 C CA . GLN A 1 379 ? 28.784 9.662 -26.473 1.00 75.31 379 GLN A CA 1
ATOM 3109 C C . GLN A 1 379 ? 27.471 8.914 -26.215 1.00 75.31 379 GLN A C 1
ATOM 3111 O O . GLN A 1 379 ? 27.321 7.762 -26.621 1.00 75.31 379 GLN A O 1
ATOM 3116 N N . ASN A 1 380 ? 26.482 9.592 -25.640 1.00 81.94 380 ASN A N 1
ATOM 3117 C CA . ASN A 1 380 ? 25.158 9.038 -25.391 1.00 81.94 380 ASN A CA 1
ATOM 3118 C C . ASN A 1 380 ? 24.368 8.818 -26.696 1.00 81.94 380 ASN A C 1
ATOM 3120 O O . ASN A 1 380 ? 23.645 7.829 -26.813 1.00 81.94 380 ASN A O 1
ATOM 3124 N N . LYS A 1 381 ? 24.576 9.637 -27.739 1.00 84.56 381 LYS A N 1
ATOM 3125 C CA . LYS A 1 381 ? 24.050 9.350 -29.091 1.00 84.56 381 LYS A CA 1
ATOM 3126 C C . LYS A 1 381 ? 24.591 8.041 -29.669 1.00 84.56 381 LYS A C 1
ATOM 3128 O O . LYS A 1 381 ? 23.838 7.298 -30.297 1.00 84.56 381 LYS A O 1
ATOM 3133 N N . TYR A 1 382 ? 25.868 7.725 -29.438 1.00 82.69 382 TYR A N 1
ATOM 3134 C CA . TYR A 1 382 ? 26.431 6.434 -29.843 1.00 82.69 382 TYR A CA 1
ATOM 3135 C C . TYR A 1 382 ? 25.823 5.265 -29.066 1.00 82.69 382 TYR A C 1
ATOM 3137 O O . TYR A 1 382 ? 25.540 4.235 -29.675 1.00 82.69 382 TYR A O 1
ATOM 3145 N N . ALA A 1 383 ? 25.571 5.426 -27.763 1.00 83.62 383 ALA A N 1
ATOM 3146 C CA . ALA A 1 383 ? 24.873 4.416 -26.969 1.00 83.62 383 ALA A CA 1
ATOM 3147 C C . ALA A 1 383 ? 23.490 4.098 -27.561 1.00 83.62 383 ALA A C 1
ATOM 3149 O O . ALA A 1 383 ? 23.165 2.933 -27.774 1.00 83.62 383 ALA A O 1
ATOM 3150 N N . ILE A 1 384 ? 22.712 5.129 -27.909 1.00 87.19 384 ILE A N 1
ATOM 3151 C CA . ILE A 1 384 ? 21.401 4.971 -28.555 1.00 87.19 384 ILE A CA 1
ATOM 3152 C C . ILE A 1 384 ? 21.533 4.243 -29.901 1.00 87.19 384 ILE A C 1
ATOM 3154 O O . ILE A 1 384 ? 20.762 3.325 -30.173 1.00 87.19 384 ILE A O 1
ATOM 3158 N N . ALA A 1 385 ? 22.512 4.608 -30.735 1.00 86.38 385 ALA A N 1
ATOM 3159 C CA . ALA A 1 385 ? 22.723 3.955 -32.027 1.00 86.38 385 ALA A CA 1
ATOM 3160 C C . ALA A 1 385 ? 23.007 2.445 -31.894 1.00 86.38 385 ALA A C 1
ATOM 3162 O O . ALA A 1 385 ? 22.512 1.667 -32.707 1.00 86.38 385 ALA A O 1
ATOM 3163 N N . GLU A 1 386 ? 23.741 2.018 -30.860 1.00 85.50 386 GLU A N 1
ATOM 3164 C CA . GLU A 1 386 ? 23.966 0.592 -30.568 1.00 85.50 386 GLU A CA 1
ATOM 3165 C C . GLU A 1 386 ? 22.668 -0.137 -30.191 1.00 85.50 386 GLU A C 1
ATOM 3167 O O . GLU A 1 386 ? 22.397 -1.221 -30.704 1.00 85.50 386 GLU A O 1
ATOM 3172 N N . TYR A 1 387 ? 21.807 0.473 -29.368 1.00 87.25 387 TYR A N 1
ATOM 3173 C CA . TYR A 1 387 ? 20.495 -0.108 -29.055 1.00 87.25 387 TYR A CA 1
ATOM 3174 C C . TYR A 1 387 ? 19.603 -0.225 -30.293 1.00 87.25 387 TYR A C 1
ATOM 3176 O O . TYR A 1 387 ? 18.954 -1.250 -30.499 1.00 87.25 387 TYR A O 1
ATOM 3184 N N . LEU A 1 388 ? 19.589 0.801 -31.146 1.00 88.62 388 LEU A N 1
ATOM 3185 C CA . LEU A 1 388 ? 18.838 0.770 -32.400 1.00 88.62 388 LEU A CA 1
ATOM 3186 C C . LEU A 1 388 ? 19.363 -0.317 -33.343 1.00 88.62 388 LEU A C 1
ATOM 3188 O O . LEU A 1 388 ? 18.561 -0.984 -33.997 1.00 88.62 388 LEU A O 1
ATOM 3192 N N . LYS A 1 389 ? 20.681 -0.559 -33.349 1.00 86.25 389 LYS A N 1
ATOM 3193 C CA . LYS A 1 389 ? 21.284 -1.682 -34.073 1.00 86.25 389 LYS A CA 1
ATOM 3194 C C . LYS A 1 389 ? 20.794 -3.025 -33.542 1.00 86.25 389 LYS A C 1
ATOM 3196 O O . LYS A 1 389 ? 20.333 -3.851 -34.324 1.00 86.25 389 LYS A O 1
ATOM 3201 N N . GLU A 1 390 ? 20.764 -3.231 -32.230 1.00 84.88 390 GLU A N 1
ATOM 3202 C CA . GLU A 1 390 ? 20.224 -4.478 -31.676 1.00 84.88 390 GLU A CA 1
ATOM 3203 C C . GLU A 1 390 ? 18.747 -4.721 -31.995 1.00 84.88 390 GLU A C 1
ATOM 3205 O O . GLU A 1 390 ? 18.340 -5.871 -32.203 1.00 84.88 390 GLU A O 1
ATOM 3210 N N . ILE A 1 391 ? 17.936 -3.658 -32.001 1.00 88.75 391 ILE A N 1
ATOM 3211 C CA . ILE A 1 391 ? 16.535 -3.738 -32.426 1.00 88.75 391 ILE A CA 1
ATOM 3212 C C . ILE A 1 391 ? 16.487 -4.159 -33.897 1.00 88.75 391 ILE A C 1
ATOM 3214 O O . ILE A 1 391 ? 15.736 -5.069 -34.243 1.00 88.75 391 ILE A O 1
ATOM 3218 N N . SER A 1 392 ? 17.331 -3.545 -34.731 1.00 84.44 392 SER A N 1
ATOM 3219 C CA . SER A 1 392 ? 17.423 -3.809 -36.168 1.00 84.44 392 SER A CA 1
ATOM 3220 C C . SER A 1 392 ? 17.858 -5.240 -36.502 1.00 84.44 392 SER A C 1
ATOM 3222 O O . SER A 1 392 ? 17.363 -5.813 -37.470 1.00 84.44 392 SER A O 1
ATOM 3224 N N . ASP A 1 393 ? 18.722 -5.843 -35.683 1.00 85.25 393 ASP A N 1
ATOM 3225 C CA . ASP A 1 393 ? 19.212 -7.215 -35.863 1.00 85.25 393 ASP A CA 1
ATOM 3226 C C . ASP A 1 393 ? 18.221 -8.280 -35.354 1.00 85.25 393 ASP A C 1
ATOM 3228 O O . ASP A 1 393 ? 18.416 -9.479 -35.563 1.00 85.25 393 ASP A O 1
ATOM 3232 N N . THR A 1 394 ? 17.138 -7.874 -34.686 1.00 87.69 394 THR A N 1
ATOM 3233 C CA . THR A 1 394 ? 16.128 -8.795 -34.154 1.00 87.69 394 THR A CA 1
ATOM 3234 C C . THR A 1 394 ? 15.015 -9.022 -35.186 1.00 87.69 394 THR A C 1
ATOM 3236 O O . THR A 1 394 ? 14.256 -8.116 -35.520 1.00 87.69 394 THR A O 1
ATOM 3239 N N . SER A 1 395 ? 14.873 -10.258 -35.676 1.00 87.12 395 SER A N 1
ATOM 3240 C CA . SER A 1 395 ? 14.025 -10.590 -36.839 1.00 87.12 395 SER A CA 1
ATOM 3241 C C . SER A 1 395 ? 12.527 -10.294 -36.676 1.00 87.12 395 SER A C 1
ATOM 3243 O O . SER A 1 395 ? 11.852 -9.987 -37.658 1.00 87.12 395 SER A O 1
ATOM 3245 N N . PHE A 1 396 ? 11.999 -10.357 -35.453 1.00 87.50 396 PHE A N 1
ATOM 3246 C CA . PHE A 1 396 ? 10.591 -10.080 -35.126 1.00 87.50 396 PHE A CA 1
ATOM 3247 C C . PHE A 1 396 ? 10.350 -8.644 -34.630 1.00 87.50 396 PHE A C 1
ATOM 3249 O O . PHE A 1 396 ? 9.236 -8.304 -34.227 1.00 87.50 396 PHE A O 1
ATOM 3256 N N . PHE A 1 397 ? 11.373 -7.791 -34.667 1.00 92.12 397 PHE A N 1
ATOM 3257 C CA . PHE A 1 397 ? 11.238 -6.361 -34.430 1.00 92.12 397 PHE A CA 1
ATOM 3258 C C . PHE A 1 397 ? 11.210 -5.589 -35.750 1.00 92.12 397 PHE A C 1
ATOM 3260 O O . PHE A 1 397 ? 11.746 -6.023 -36.770 1.00 92.12 397 PHE A O 1
ATOM 3267 N N . ARG A 1 398 ? 10.520 -4.450 -35.742 1.00 88.00 398 ARG A N 1
ATOM 3268 C CA . ARG A 1 398 ? 10.471 -3.473 -36.838 1.00 88.00 398 ARG A CA 1
ATOM 3269 C C . ARG A 1 398 ? 10.603 -2.080 -36.253 1.00 88.00 398 ARG A C 1
ATOM 3271 O O . ARG A 1 398 ? 10.140 -1.860 -35.137 1.00 88.00 398 ARG A O 1
ATOM 3278 N N . SER A 1 399 ? 11.201 -1.148 -36.982 1.00 88.12 399 SER A N 1
ATOM 3279 C CA . SER A 1 399 ? 11.408 0.214 -36.493 1.00 88.12 399 SER A CA 1
ATOM 3280 C C . SER A 1 399 ? 11.061 1.265 -37.549 1.00 88.12 399 SER A C 1
ATOM 3282 O O . SER A 1 399 ? 11.299 1.095 -38.746 1.00 88.12 399 SER A O 1
ATOM 3284 N N . ILE A 1 400 ? 10.470 2.357 -37.071 1.00 89.69 400 ILE A N 1
ATOM 3285 C CA . ILE A 1 400 ? 10.316 3.632 -37.765 1.00 89.69 400 ILE A CA 1
ATOM 3286 C C . ILE A 1 400 ? 11.050 4.653 -36.910 1.00 89.69 400 ILE A C 1
ATOM 3288 O O . ILE A 1 400 ? 10.661 4.877 -35.764 1.00 89.69 400 ILE A O 1
ATOM 3292 N N . ILE A 1 401 ? 12.116 5.242 -37.442 1.00 88.44 401 ILE A N 1
ATOM 3293 C CA . ILE A 1 401 ? 12.935 6.218 -36.723 1.00 88.44 401 ILE A CA 1
ATOM 3294 C C . ILE A 1 401 ? 12.793 7.567 -37.414 1.00 88.44 401 ILE A C 1
ATOM 3296 O O . ILE A 1 401 ? 13.103 7.706 -38.596 1.00 88.44 401 ILE A O 1
ATOM 3300 N N . LEU A 1 402 ? 12.336 8.555 -36.656 1.00 88.94 402 LEU A N 1
ATOM 3301 C CA . LEU A 1 402 ? 12.215 9.947 -37.056 1.00 88.94 402 LEU A CA 1
ATOM 3302 C C . LEU A 1 402 ? 13.286 10.740 -36.313 1.00 88.94 402 LEU A C 1
ATOM 3304 O O . LEU A 1 402 ? 13.503 10.537 -35.121 1.00 88.94 402 LEU A O 1
ATOM 3308 N N . THR A 1 403 ? 13.996 11.615 -37.008 1.00 85.56 403 THR A N 1
ATOM 3309 C CA . THR A 1 403 ? 14.998 12.486 -36.388 1.00 85.56 403 THR A CA 1
ATOM 3310 C C . THR A 1 403 ? 15.107 13.767 -37.187 1.00 85.56 403 THR A C 1
ATOM 3312 O O . THR A 1 403 ? 15.127 13.730 -38.414 1.00 85.56 403 THR A O 1
ATOM 3315 N N . HIS A 1 404 ? 15.224 14.908 -36.517 1.00 84.19 404 HIS A N 1
ATOM 3316 C CA . HIS A 1 404 ? 15.612 16.151 -37.190 1.00 84.19 404 HIS A CA 1
ATOM 3317 C C . HIS A 1 404 ? 17.143 16.336 -37.189 1.00 84.19 404 HIS A C 1
ATOM 3319 O O . HIS A 1 404 ? 17.684 17.185 -37.896 1.00 84.19 404 HIS A O 1
ATOM 3325 N N . ASN A 1 405 ? 17.871 15.515 -36.420 1.00 82.62 405 ASN A N 1
ATOM 3326 C CA . ASN A 1 405 ? 19.324 15.555 -36.332 1.00 82.62 405 ASN A CA 1
ATOM 3327 C C . ASN A 1 405 ? 19.983 14.794 -37.498 1.00 82.62 405 ASN A C 1
ATOM 3329 O O . ASN A 1 405 ? 19.990 13.558 -37.527 1.00 82.62 405 ASN A O 1
ATOM 3333 N N . PHE A 1 406 ? 20.578 15.541 -38.430 1.00 80.25 406 PHE A N 1
ATOM 3334 C CA . PHE A 1 406 ? 21.239 14.992 -39.618 1.00 80.25 406 PHE A CA 1
ATOM 3335 C C . PHE A 1 406 ? 22.478 14.136 -39.302 1.00 80.25 406 PHE A C 1
ATOM 3337 O O . PHE A 1 406 ? 22.672 13.074 -39.895 1.00 80.25 406 PHE A O 1
ATOM 3344 N N . ASP A 1 407 ? 23.314 14.552 -38.347 1.00 80.81 407 ASP A N 1
ATOM 3345 C CA . ASP A 1 407 ? 24.505 13.785 -37.961 1.00 80.81 407 ASP A CA 1
ATOM 3346 C C . ASP A 1 407 ? 24.136 12.436 -37.343 1.00 80.81 407 ASP A C 1
ATOM 3348 O O . ASP A 1 407 ? 24.773 11.414 -37.623 1.00 80.81 407 ASP A O 1
ATOM 3352 N N . PHE A 1 408 ? 23.072 12.415 -36.539 1.00 83.94 408 PHE A N 1
ATOM 3353 C CA . PHE A 1 408 ? 22.524 11.183 -35.992 1.00 83.94 408 PHE A CA 1
ATOM 3354 C C . PHE A 1 408 ? 21.948 10.293 -37.098 1.00 83.94 408 PHE A C 1
ATOM 3356 O O . PHE A 1 408 ? 22.284 9.112 -37.154 1.00 83.94 408 PHE A O 1
ATOM 3363 N N . PHE A 1 409 ? 21.183 10.858 -38.039 1.00 84.00 409 PHE A N 1
ATOM 3364 C CA . PHE A 1 409 ? 20.687 10.133 -39.215 1.00 84.00 409 PHE A CA 1
ATOM 3365 C C . PHE A 1 409 ? 21.820 9.474 -40.019 1.00 84.00 409 PHE A C 1
ATOM 3367 O O . PHE A 1 409 ? 21.757 8.279 -40.313 1.00 84.00 409 PHE A O 1
ATOM 3374 N N . ARG A 1 410 ? 22.897 10.214 -40.316 1.00 80.38 410 ARG A N 1
ATOM 3375 C CA . ARG A 1 410 ? 24.079 9.682 -41.014 1.00 80.38 410 ARG A CA 1
ATOM 3376 C C . ARG A 1 410 ? 24.750 8.559 -40.221 1.00 80.38 410 ARG A C 1
ATOM 3378 O O . ARG A 1 410 ? 25.117 7.539 -40.802 1.00 80.38 410 ARG A O 1
ATOM 3385 N N . THR A 1 411 ? 24.876 8.732 -38.906 1.00 83.56 411 THR A N 1
ATOM 3386 C CA . THR A 1 411 ? 25.444 7.715 -38.009 1.00 83.56 411 THR A CA 1
ATOM 3387 C C . THR A 1 411 ? 24.612 6.431 -38.032 1.00 83.56 411 THR A C 1
ATOM 3389 O O . THR A 1 411 ? 25.177 5.345 -38.150 1.00 83.56 411 THR A O 1
ATOM 3392 N N . LEU A 1 412 ? 23.280 6.537 -37.984 1.00 84.69 412 LEU A N 1
ATOM 3393 C CA . LEU A 1 412 ? 22.380 5.385 -38.072 1.00 84.69 412 LEU A CA 1
ATOM 3394 C C . LEU A 1 412 ? 22.466 4.697 -39.434 1.00 84.69 412 LEU A C 1
ATOM 3396 O O . LEU A 1 412 ? 22.653 3.485 -39.481 1.00 84.69 412 LEU A O 1
ATOM 3400 N N . LYS A 1 413 ? 22.416 5.455 -40.535 1.00 80.19 413 LYS A N 1
ATOM 3401 C CA . LYS A 1 413 ? 22.551 4.902 -41.893 1.00 80.19 413 LYS A CA 1
ATOM 3402 C C . LYS A 1 413 ? 23.837 4.085 -42.053 1.00 80.19 413 LYS A C 1
ATOM 3404 O O . LYS A 1 413 ? 23.821 3.033 -42.683 1.00 80.19 413 LYS A O 1
ATOM 3409 N N . GLN A 1 414 ? 24.940 4.544 -41.461 1.00 80.56 414 GLN A N 1
ATOM 3410 C CA . GLN A 1 414 ? 26.215 3.825 -41.488 1.00 80.56 414 GLN A CA 1
ATOM 3411 C C . GLN A 1 414 ? 26.233 2.600 -40.566 1.00 80.56 414 GLN A C 1
ATOM 3413 O O . GLN A 1 414 ? 26.702 1.547 -40.980 1.00 80.56 414 GLN A O 1
ATOM 3418 N N . ARG A 1 415 ? 25.742 2.717 -39.324 1.00 79.62 415 ARG A N 1
ATOM 3419 C CA . ARG A 1 415 ? 25.863 1.649 -38.313 1.00 79.62 415 ARG A CA 1
ATOM 3420 C C . ARG A 1 415 ? 24.858 0.520 -38.457 1.00 79.62 415 ARG A C 1
ATOM 3422 O O . ARG A 1 415 ? 25.200 -0.621 -38.137 1.00 79.62 415 ARG A O 1
ATOM 3429 N N . LEU A 1 416 ? 23.636 0.834 -38.881 1.00 77.88 416 LEU A N 1
ATOM 3430 C CA . LEU A 1 416 ? 22.588 -0.167 -39.051 1.00 77.88 416 LEU A CA 1
ATOM 3431 C C . LEU A 1 416 ? 22.860 -1.054 -40.282 1.00 77.88 416 LEU A C 1
ATOM 3433 O O . LEU A 1 416 ? 22.304 -2.143 -40.379 1.00 77.88 416 LEU A O 1
ATOM 3437 N N . GLU A 1 417 ? 23.723 -0.606 -41.208 1.00 69.50 417 GLU A N 1
ATOM 3438 C CA . GLU A 1 417 ? 24.151 -1.351 -42.408 1.00 69.50 417 GLU A CA 1
ATOM 3439 C C . GLU A 1 417 ? 22.975 -1.919 -43.222 1.00 69.50 417 GLU A C 1
ATOM 3441 O O . GLU A 1 417 ? 23.078 -2.945 -43.902 1.00 69.50 417 GLU A O 1
ATOM 3446 N N . ILE A 1 418 ? 21.822 -1.254 -43.145 1.00 66.00 418 ILE A N 1
ATOM 3447 C CA . ILE A 1 418 ? 20.598 -1.756 -43.745 1.00 66.00 418 ILE A CA 1
ATOM 3448 C C . ILE A 1 418 ? 20.634 -1.416 -45.232 1.00 66.00 418 ILE A C 1
ATOM 3450 O O . ILE A 1 418 ? 20.549 -0.246 -45.609 1.00 66.00 418 ILE A O 1
ATOM 3454 N N . LYS A 1 419 ? 20.773 -2.445 -46.069 1.00 62.12 419 LYS A N 1
ATOM 3455 C CA . LYS A 1 419 ? 20.636 -2.340 -47.521 1.00 62.12 419 LYS A CA 1
ATOM 3456 C C . LYS A 1 419 ? 19.208 -2.705 -47.895 1.00 62.12 419 LYS A C 1
ATOM 3458 O O . LYS A 1 419 ? 18.761 -3.801 -47.566 1.00 62.12 419 LYS A O 1
ATOM 3463 N N . ALA A 1 420 ? 18.519 -1.789 -48.564 1.00 59.31 420 ALA A N 1
ATOM 3464 C CA . ALA A 1 420 ? 17.245 -2.101 -49.186 1.00 59.31 420 ALA A CA 1
ATOM 3465 C C . ALA A 1 420 ? 17.451 -3.176 -50.273 1.00 59.31 420 ALA A C 1
ATOM 3467 O O . ALA A 1 420 ? 18.409 -3.060 -51.047 1.00 59.31 420 ALA A O 1
ATOM 3468 N N . PRO A 1 421 ? 16.593 -4.209 -50.349 1.00 58.97 421 PRO A N 1
ATOM 3469 C CA . PRO A 1 421 ? 16.519 -5.088 -51.507 1.00 58.97 421 PRO A CA 1
ATOM 3470 C C . PRO A 1 421 ? 16.274 -4.249 -52.762 1.00 58.97 421 PRO A C 1
ATOM 3472 O O . PRO A 1 421 ? 15.466 -3.319 -52.730 1.00 58.97 421 PRO A O 1
ATOM 3475 N N . GLU A 1 422 ? 16.929 -4.591 -53.874 1.00 56.16 422 GLU A N 1
ATOM 3476 C CA . GLU A 1 422 ? 16.780 -3.865 -55.148 1.00 56.16 422 GLU A CA 1
ATOM 3477 C C . GLU A 1 422 ? 15.307 -3.777 -55.612 1.00 56.16 422 GLU A C 1
ATOM 3479 O O . GLU A 1 422 ? 14.941 -2.850 -56.335 1.00 56.16 422 GLU A O 1
ATOM 3484 N N . GLU A 1 423 ? 14.457 -4.697 -55.141 1.00 53.00 423 GLU A N 1
ATOM 3485 C CA . GLU A 1 423 ? 13.036 -4.826 -55.483 1.00 53.00 423 GLU A CA 1
ATOM 3486 C C . GLU A 1 423 ? 12.060 -4.118 -54.510 1.00 53.00 423 GLU A C 1
ATOM 3488 O O . GLU A 1 423 ? 10.937 -3.816 -54.911 1.00 53.00 423 GLU A O 1
ATOM 3493 N N . GLU A 1 424 ? 12.446 -3.813 -53.258 1.00 56.78 424 GLU A N 1
ATOM 3494 C CA . GLU A 1 424 ? 11.524 -3.305 -52.209 1.00 56.78 424 GLU A CA 1
ATOM 3495 C C . GLU A 1 424 ? 11.540 -1.770 -52.024 1.00 56.78 424 GLU A C 1
ATOM 3497 O O . GLU A 1 424 ? 10.735 -1.225 -51.264 1.00 56.78 424 GLU A O 1
ATOM 3502 N N . GLY A 1 425 ? 12.395 -1.045 -52.752 1.00 60.91 425 GLY A N 1
ATOM 3503 C CA . GLY A 1 425 ? 12.490 0.419 -52.668 1.00 60.91 425 GLY A CA 1
ATOM 3504 C C . GLY A 1 425 ? 13.270 0.922 -51.447 1.00 60.91 425 GLY A C 1
ATOM 3505 O O . GLY A 1 425 ? 13.804 0.148 -50.663 1.00 60.91 425 GLY A O 1
ATOM 3506 N N . ASP A 1 426 ? 13.397 2.242 -51.303 1.00 68.94 426 ASP A N 1
ATOM 3507 C CA . ASP A 1 426 ? 14.321 2.839 -50.331 1.00 68.94 426 ASP A CA 1
ATOM 3508 C C . ASP A 1 426 ? 13.797 2.842 -48.904 1.00 68.94 426 ASP A C 1
ATOM 3510 O O . ASP A 1 426 ? 12.598 2.902 -48.663 1.00 68.94 426 ASP A O 1
ATOM 3514 N N . TRP A 1 427 ? 14.719 2.811 -47.947 1.00 77.88 427 TRP A N 1
ATOM 3515 C CA . TRP A 1 427 ? 14.432 2.729 -46.510 1.00 77.88 427 TRP A CA 1
ATOM 3516 C C . TRP A 1 427 ? 14.872 3.980 -45.737 1.00 77.88 427 TRP A C 1
ATOM 3518 O O . TRP A 1 427 ? 14.604 4.119 -44.546 1.00 77.88 427 TRP A O 1
ATOM 3528 N N . TYR A 1 428 ? 15.501 4.928 -46.434 1.00 83.19 428 TYR A N 1
ATOM 3529 C CA . TYR A 1 428 ? 15.985 6.196 -45.896 1.00 83.19 428 TYR A CA 1
ATOM 3530 C C . TYR A 1 428 ? 15.370 7.345 -46.687 1.00 83.19 428 TYR A C 1
ATOM 3532 O O . TYR A 1 428 ? 15.532 7.412 -47.907 1.00 83.19 428 TYR A O 1
ATOM 3540 N N . PHE A 1 429 ? 14.699 8.260 -45.994 1.00 84.56 429 PHE A N 1
ATOM 3541 C CA . PHE A 1 429 ? 13.951 9.342 -46.618 1.00 84.56 429 PHE A CA 1
ATOM 3542 C C . PHE A 1 429 ? 14.201 10.679 -45.925 1.00 84.56 429 PHE A C 1
ATOM 3544 O O . PHE A 1 429 ? 14.366 10.756 -44.707 1.00 84.56 429 PHE A O 1
ATOM 3551 N N . LEU A 1 430 ? 14.176 11.739 -46.724 1.00 84.12 430 LEU A N 1
ATOM 3552 C CA . LEU A 1 430 ? 14.085 13.123 -46.292 1.00 84.12 430 LEU A CA 1
ATOM 3553 C C . LEU A 1 430 ? 12.646 13.597 -46.487 1.00 84.12 430 LEU A C 1
ATOM 3555 O O . LEU A 1 430 ? 12.131 13.560 -47.601 1.00 84.12 430 LEU A O 1
ATOM 3559 N N . ALA A 1 431 ? 11.988 14.027 -45.421 1.00 83.62 431 ALA A N 1
ATOM 3560 C CA . ALA A 1 431 ? 10.689 14.670 -45.494 1.00 83.62 431 ALA A CA 1
ATOM 3561 C C . ALA A 1 431 ? 10.879 16.168 -45.755 1.00 83.62 431 ALA A C 1
ATOM 3563 O O . ALA A 1 431 ? 11.451 16.873 -44.926 1.00 83.62 431 ALA A O 1
ATOM 3564 N N . GLU A 1 432 ? 10.375 16.644 -46.893 1.00 81.44 432 GLU A N 1
ATOM 3565 C CA . GLU A 1 432 ? 10.384 18.054 -47.290 1.00 81.44 432 GLU A CA 1
ATOM 3566 C C . GLU A 1 432 ? 8.950 18.578 -47.399 1.00 81.44 432 GLU A C 1
ATOM 3568 O O . GLU A 1 432 ? 8.078 17.931 -47.990 1.00 81.44 432 GLU A O 1
ATOM 3573 N N . LYS A 1 433 ? 8.701 19.789 -46.893 1.00 80.94 433 LYS A N 1
ATOM 3574 C CA . LYS A 1 433 ? 7.436 20.490 -47.131 1.00 80.94 433 LYS A CA 1
ATOM 3575 C C . LYS A 1 433 ? 7.482 21.218 -48.477 1.00 80.94 433 LYS A C 1
ATOM 3577 O O . LYS A 1 433 ? 8.263 22.149 -48.660 1.00 80.94 433 LYS A O 1
ATOM 3582 N N . ARG A 1 434 ? 6.608 20.835 -49.410 1.00 83.88 434 ARG A N 1
ATOM 3583 C CA . ARG A 1 434 ? 6.435 21.489 -50.718 1.00 83.88 434 ARG A CA 1
ATOM 3584 C C . ARG A 1 434 ? 5.016 22.047 -50.816 1.00 83.88 434 ARG A C 1
ATOM 3586 O O . ARG A 1 434 ? 4.071 21.325 -51.123 1.00 83.88 434 ARG A O 1
ATOM 3593 N N . GLY A 1 435 ? 4.861 23.339 -50.518 1.00 84.69 435 GLY A N 1
ATOM 3594 C CA . GLY A 1 435 ? 3.540 23.968 -50.390 1.00 84.69 435 GLY A CA 1
ATOM 3595 C C . GLY A 1 435 ? 2.749 23.372 -49.219 1.00 84.69 435 GLY A C 1
ATOM 3596 O O . GLY A 1 435 ? 3.238 23.377 -48.089 1.00 84.69 435 GLY A O 1
ATOM 3597 N N . ASP A 1 436 ? 1.562 22.828 -49.502 1.00 87.38 436 ASP A N 1
ATOM 3598 C CA . ASP A 1 436 ? 0.671 22.182 -48.519 1.00 87.38 436 ASP A CA 1
ATOM 3599 C C . ASP A 1 436 ? 0.870 20.656 -48.409 1.00 87.38 436 ASP A C 1
ATOM 3601 O O . ASP A 1 436 ? 0.074 19.965 -47.776 1.00 87.38 436 ASP A O 1
ATOM 3605 N N . GLN A 1 437 ? 1.918 20.104 -49.030 1.00 85.19 437 GLN A N 1
ATOM 3606 C CA . GLN A 1 437 ? 2.199 18.665 -49.029 1.00 85.19 437 GLN A CA 1
ATOM 3607 C C . GLN A 1 437 ? 3.548 18.347 -48.380 1.00 85.19 437 GLN A C 1
ATOM 3609 O O . GLN A 1 437 ? 4.491 19.138 -48.444 1.00 85.19 437 GLN A O 1
ATOM 3614 N N . ILE A 1 438 ? 3.639 17.158 -47.779 1.00 83.00 438 ILE A N 1
ATOM 3615 C CA . ILE A 1 438 ? 4.897 16.562 -47.321 1.00 83.00 438 ILE A CA 1
ATOM 3616 C C . ILE A 1 438 ? 5.327 15.539 -48.369 1.00 83.00 438 ILE A C 1
ATOM 3618 O O . ILE A 1 438 ? 4.584 14.605 -48.673 1.00 83.00 438 ILE A O 1
ATOM 3622 N N . CYS A 1 439 ? 6.522 15.715 -48.922 1.00 81.44 439 CYS A N 1
ATOM 3623 C CA . CYS A 1 439 ? 7.121 14.794 -49.878 1.00 81.44 439 CYS A CA 1
ATOM 3624 C C . CYS A 1 439 ? 8.266 14.033 -49.207 1.00 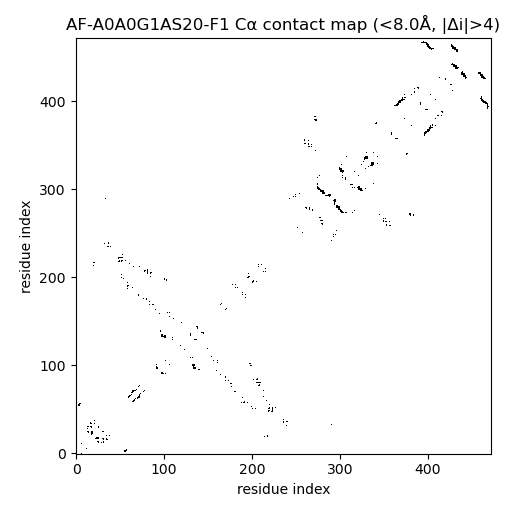81.44 439 CYS A C 1
ATOM 3626 O O . CYS A 1 439 ? 9.132 14.645 -48.588 1.00 81.44 439 CYS A O 1
ATOM 3628 N N . LEU A 1 440 ? 8.286 12.707 -49.357 1.00 82.62 440 LEU A N 1
ATOM 3629 C CA . LEU A 1 440 ? 9.395 11.868 -48.910 1.00 82.62 440 LEU A CA 1
ATOM 3630 C C . LEU A 1 440 ? 10.365 11.654 -50.074 1.00 82.62 440 LEU A C 1
ATOM 3632 O O . LEU A 1 440 ? 10.036 10.994 -51.059 1.00 82.62 440 LEU A O 1
ATOM 3636 N N . VAL A 1 441 ? 11.557 12.230 -49.962 1.00 81.94 441 VAL A N 1
ATOM 3637 C CA . VAL A 1 441 ? 12.632 12.131 -50.949 1.00 81.94 441 VAL A CA 1
ATOM 3638 C C . VAL A 1 441 ? 13.597 11.037 -50.518 1.00 81.94 441 VAL A C 1
ATOM 3640 O O . VAL A 1 441 ? 14.223 11.117 -49.462 1.00 81.94 441 VAL A O 1
ATOM 3643 N N . SER A 1 442 ? 13.714 10.001 -51.339 1.00 80.00 442 SER A N 1
ATOM 3644 C CA . SER A 1 442 ? 14.617 8.880 -51.090 1.00 80.00 442 SER A CA 1
ATOM 3645 C C . SER A 1 442 ? 16.094 9.299 -51.047 1.00 80.00 442 SER A C 1
ATOM 3647 O O . SER A 1 442 ? 16.549 10.114 -51.849 1.00 80.00 442 SER A O 1
ATOM 3649 N N . GLN A 1 443 ? 16.853 8.677 -50.139 1.00 75.19 443 GLN A N 1
ATOM 3650 C CA . GLN A 1 443 ? 18.294 8.856 -49.965 1.00 75.19 443 GLN A CA 1
ATOM 3651 C C . GLN A 1 443 ? 19.067 7.584 -50.372 1.00 75.19 443 GLN A C 1
ATOM 3653 O O . GLN A 1 443 ? 19.684 6.930 -49.524 1.00 75.19 443 GLN A O 1
ATOM 3658 N N . LYS A 1 444 ? 19.039 7.234 -51.669 1.00 63.78 444 LYS A N 1
ATOM 3659 C CA . LYS A 1 444 ? 19.721 6.052 -52.252 1.00 63.78 444 LYS A CA 1
ATOM 3660 C C . LYS A 1 444 ? 21.237 6.045 -52.063 1.00 63.78 444 LYS A C 1
ATOM 3662 O O . LYS A 1 444 ? 21.806 5.010 -51.725 1.00 63.78 444 LYS A O 1
ATOM 3667 N N . ASP A 1 445 ? 21.891 7.191 -52.231 1.00 57.19 445 ASP A N 1
ATOM 3668 C CA . ASP A 1 445 ? 23.353 7.249 -52.225 1.00 57.19 445 ASP A CA 1
ATOM 3669 C C . ASP A 1 445 ? 23.947 7.278 -50.810 1.00 57.19 445 ASP A C 1
ATOM 3671 O O . ASP A 1 445 ? 23.452 7.929 -49.883 1.00 57.19 445 ASP A O 1
ATOM 3675 N N . THR A 1 446 ? 25.053 6.555 -50.627 1.00 50.50 446 THR A N 1
ATOM 3676 C CA . THR A 1 446 ? 25.831 6.511 -49.375 1.00 50.50 446 THR A CA 1
ATOM 3677 C C . THR A 1 446 ? 26.609 7.802 -49.115 1.00 50.50 446 THR A C 1
ATOM 3679 O O . THR A 1 446 ? 27.028 8.042 -47.984 1.00 50.50 446 THR A O 1
ATOM 3682 N N . ASN A 1 447 ? 26.771 8.646 -50.137 1.00 50.56 447 ASN A N 1
ATOM 3683 C CA . ASN A 1 447 ? 27.463 9.927 -50.063 1.00 50.56 447 ASN A CA 1
ATOM 3684 C C . ASN A 1 447 ? 26.445 11.062 -49.976 1.00 50.56 447 ASN A C 1
ATOM 3686 O O . ASN A 1 447 ? 26.136 11.704 -50.975 1.00 50.56 447 ASN A O 1
ATOM 3690 N N . ILE A 1 448 ? 25.927 11.319 -48.776 1.00 55.44 448 ILE A N 1
ATOM 3691 C CA . ILE A 1 448 ? 25.184 12.558 -48.538 1.00 55.44 448 ILE A CA 1
ATOM 3692 C C . ILE A 1 448 ? 26.229 13.664 -48.375 1.00 55.44 448 ILE A C 1
ATOM 3694 O O . ILE A 1 448 ? 26.875 13.774 -47.329 1.00 55.44 448 ILE A O 1
ATOM 3698 N N . ILE A 1 449 ? 26.475 14.388 -49.467 1.00 50.72 449 ILE A N 1
ATOM 3699 C CA . ILE A 1 449 ? 27.445 15.477 -49.542 1.00 50.72 449 ILE A CA 1
ATOM 3700 C C . ILE A 1 449 ? 26.746 16.762 -49.088 1.00 50.72 449 ILE A C 1
ATOM 3702 O O . ILE A 1 449 ? 25.695 17.119 -49.596 1.00 50.72 449 ILE A O 1
ATOM 3706 N N . ASP A 1 450 ? 27.373 17.401 -48.105 1.00 54.78 450 ASP A N 1
ATOM 3707 C CA . ASP A 1 450 ? 27.158 18.756 -47.596 1.00 54.78 450 ASP A CA 1
ATOM 3708 C C . ASP A 1 450 ? 25.787 19.116 -46.940 1.00 54.78 450 ASP A C 1
ATOM 3710 O O . ASP A 1 450 ? 24.796 19.377 -47.623 1.00 54.78 450 ASP A O 1
ATOM 3714 N N . PRO A 1 451 ? 25.720 19.256 -45.594 1.00 50.12 451 PRO A N 1
ATOM 3715 C CA . PRO A 1 451 ? 24.526 19.743 -44.887 1.00 50.12 451 PRO A CA 1
ATOM 3716 C C . PRO A 1 451 ? 24.153 21.204 -45.207 1.00 50.12 451 PRO A C 1
ATOM 3718 O O . PRO A 1 451 ? 23.094 21.673 -44.782 1.00 50.12 451 PRO A O 1
ATOM 3721 N N . PHE A 1 452 ? 25.004 21.949 -45.918 1.00 51.91 452 PHE A N 1
ATOM 3722 C CA . PHE A 1 452 ? 24.751 23.338 -46.293 1.00 51.91 452 PHE A CA 1
ATOM 3723 C C . PHE A 1 452 ? 23.972 23.498 -47.610 1.00 51.91 452 PHE A C 1
ATOM 3725 O O . PHE A 1 452 ? 23.430 24.583 -47.826 1.00 51.91 452 PHE A O 1
ATOM 3732 N N . GLU A 1 453 ? 23.821 22.452 -48.435 1.00 55.94 453 GLU A N 1
ATOM 3733 C CA . GLU A 1 453 ? 22.998 22.514 -49.662 1.00 55.94 453 GLU A CA 1
ATOM 3734 C C . GLU A 1 453 ? 21.484 22.563 -49.376 1.00 55.94 453 GLU A C 1
ATOM 3736 O O . GLU A 1 453 ? 20.719 23.098 -50.175 1.00 55.94 453 GLU A O 1
ATOM 3741 N N . PHE A 1 454 ? 21.047 22.090 -48.203 1.00 53.28 454 PHE A N 1
ATOM 3742 C CA . PHE A 1 454 ? 19.630 22.009 -47.810 1.00 53.28 454 PHE A CA 1
ATOM 3743 C C . PHE A 1 454 ? 19.178 23.130 -46.854 1.00 53.28 454 PHE A C 1
ATOM 3745 O O . PHE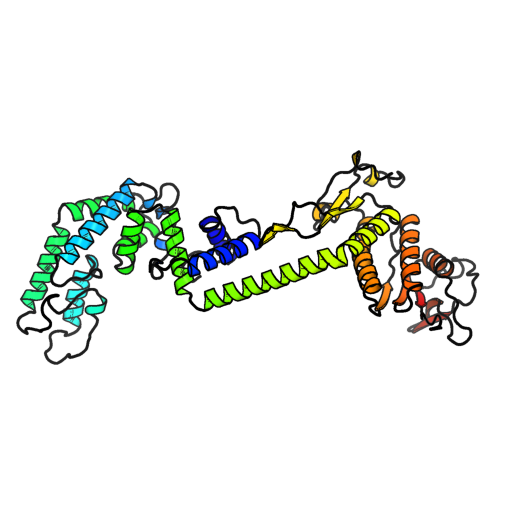 A 1 454 ? 18.060 23.105 -46.331 1.00 53.28 454 PHE A O 1
ATOM 3752 N N . ARG A 1 455 ? 20.025 24.139 -46.593 1.00 41.28 455 ARG A N 1
ATOM 3753 C CA . ARG A 1 455 ? 19.689 25.242 -45.674 1.00 41.28 455 ARG A CA 1
ATOM 3754 C C . ARG A 1 455 ? 18.528 26.086 -46.215 1.00 41.28 455 ARG A C 1
ATOM 3756 O O . ARG A 1 455 ? 18.699 26.854 -47.156 1.00 41.28 455 ARG A O 1
ATOM 3763 N N . GLY A 1 456 ? 17.373 25.988 -45.555 1.00 47.38 456 GLY A N 1
ATOM 3764 C CA . GLY A 1 456 ? 16.170 26.781 -45.844 1.00 47.38 456 GLY A CA 1
ATOM 3765 C C . GLY A 1 456 ? 14.862 25.984 -45.884 1.00 47.38 456 GLY A C 1
ATOM 3766 O O . GLY A 1 456 ? 13.810 26.590 -46.067 1.00 47.38 456 GLY A O 1
ATOM 3767 N N . GLN A 1 457 ? 14.908 24.658 -45.715 1.00 50.09 457 GLN A N 1
ATOM 3768 C CA . GLN A 1 457 ? 13.725 23.796 -45.652 1.00 50.09 457 GLN A CA 1
ATOM 3769 C C . GLN A 1 457 ? 13.557 23.205 -44.245 1.00 50.09 457 GLN A C 1
ATOM 3771 O O . GLN A 1 457 ? 14.523 22.723 -43.656 1.00 50.09 457 GLN A O 1
ATOM 3776 N N . ASP A 1 458 ? 12.330 23.222 -43.715 1.00 51.47 458 ASP A N 1
ATOM 3777 C CA . ASP A 1 458 ? 11.954 22.461 -42.517 1.00 51.47 458 ASP A CA 1
ATOM 3778 C C . ASP A 1 458 ? 11.975 20.969 -42.874 1.00 51.47 458 ASP A C 1
ATOM 3780 O O . ASP A 1 458 ? 10.987 20.424 -43.373 1.00 51.47 458 ASP A O 1
ATOM 3784 N N . SER A 1 459 ? 13.128 20.323 -42.706 1.00 56.53 459 SER A N 1
ATOM 3785 C CA . SER A 1 459 ? 13.334 18.942 -43.134 1.00 56.53 459 SER A CA 1
ATOM 3786 C C . SER A 1 459 ? 13.434 17.984 -41.948 1.00 56.53 459 SER A C 1
ATOM 3788 O O . SER A 1 459 ? 14.248 18.194 -41.048 1.00 56.53 459 SER A O 1
ATOM 3790 N N . CYS A 1 460 ? 12.644 16.909 -41.967 1.00 57.06 460 CYS A N 1
ATOM 3791 C CA . CYS A 1 460 ? 12.737 15.798 -41.012 1.00 57.06 460 CYS A CA 1
ATOM 3792 C C . CYS A 1 460 ? 13.299 14.559 -41.710 1.00 57.06 460 CYS A C 1
ATOM 3794 O O . CYS A 1 460 ? 12.958 14.283 -42.856 1.00 57.06 460 CYS A O 1
ATOM 3796 N N . PHE A 1 461 ? 14.136 13.784 -41.031 1.00 70.19 461 PHE A N 1
ATOM 3797 C CA . PHE A 1 461 ? 14.703 12.553 -41.573 1.00 70.19 461 PHE A CA 1
ATOM 3798 C C . PHE A 1 461 ? 13.929 11.344 -41.061 1.00 70.19 461 PHE A C 1
ATOM 3800 O O . PHE A 1 461 ? 13.534 11.281 -39.897 1.00 70.19 461 PHE A O 1
ATOM 3807 N N . PHE A 1 462 ? 13.729 10.377 -41.947 1.00 70.06 462 PHE A N 1
ATOM 3808 C CA . PHE A 1 462 ? 12.934 9.186 -41.705 1.00 70.06 462 PHE A CA 1
ATOM 3809 C C . PHE A 1 462 ? 13.731 7.943 -42.108 1.00 70.06 462 PHE A C 1
ATOM 3811 O O . PHE A 1 462 ? 14.315 7.880 -43.194 1.00 70.06 462 PHE A O 1
ATOM 3818 N N . ILE A 1 463 ? 13.740 6.943 -41.234 1.00 68.50 463 ILE A N 1
ATOM 3819 C CA . ILE A 1 463 ? 14.306 5.620 -41.484 1.00 68.50 463 ILE A CA 1
ATOM 3820 C C . ILE A 1 463 ? 13.194 4.602 -41.246 1.00 68.50 463 ILE A C 1
ATOM 3822 O O . ILE A 1 463 ? 12.659 4.514 -40.141 1.00 68.50 463 ILE A O 1
ATOM 3826 N N . TYR A 1 464 ? 12.856 3.831 -42.274 1.00 69.56 464 TYR A N 1
ATOM 3827 C CA . TYR A 1 464 ? 11.969 2.679 -42.158 1.00 69.56 464 TYR A CA 1
ATOM 3828 C C . TYR A 1 464 ? 12.773 1.406 -42.302 1.00 69.56 464 TYR A C 1
ATOM 3830 O O . TYR A 1 464 ? 13.531 1.262 -43.252 1.00 69.56 464 TYR A O 1
ATOM 3838 N N . GLN A 1 465 ? 12.568 0.460 -41.394 1.00 64.12 465 GLN A N 1
ATOM 3839 C CA . GLN A 1 465 ? 13.202 -0.840 -41.492 1.00 64.12 465 GLN A CA 1
ATOM 3840 C C . GLN A 1 465 ? 12.171 -1.962 -41.612 1.00 64.12 465 GLN A C 1
ATOM 3842 O O . GLN A 1 465 ? 11.370 -2.193 -40.701 1.00 64.12 465 GLN A O 1
ATOM 3847 N N . ASN A 1 466 ? 12.291 -2.744 -42.689 1.00 54.78 466 ASN A N 1
ATOM 3848 C CA . ASN A 1 466 ? 11.644 -4.043 -42.825 1.00 54.78 466 ASN A CA 1
ATOM 3849 C C . ASN A 1 466 ? 12.676 -5.168 -42.617 1.00 54.78 466 ASN A C 1
ATOM 3851 O O . ASN A 1 466 ? 13.564 -5.350 -43.445 1.00 54.78 466 ASN A O 1
ATOM 3855 N N . CYS A 1 467 ? 12.600 -5.944 -41.530 1.00 49.94 467 CYS A N 1
ATOM 3856 C CA . CYS A 1 467 ? 13.476 -7.116 -41.375 1.00 49.94 467 CYS A CA 1
ATOM 3857 C C . CYS A 1 467 ? 12.923 -8.322 -42.147 1.00 49.94 467 CYS A C 1
ATOM 3859 O O . CYS A 1 467 ? 12.431 -9.272 -41.545 1.00 49.94 467 CYS A O 1
ATOM 3861 N N . ASN A 1 468 ? 13.025 -8.312 -43.472 1.00 46.62 468 ASN A N 1
ATOM 3862 C CA . ASN A 1 468 ? 13.112 -9.561 -44.228 1.00 46.62 468 ASN A CA 1
ATOM 3863 C C . ASN A 1 468 ? 14.597 -9.870 -44.439 1.00 46.62 468 ASN A C 1
ATOM 3865 O O . ASN A 1 468 ? 15.153 -9.647 -45.507 1.00 46.62 468 ASN A O 1
ATOM 3869 N N . ARG A 1 469 ? 15.264 -10.335 -43.378 1.00 45.91 469 ARG A N 1
ATOM 3870 C CA . ARG A 1 469 ? 16.455 -11.169 -43.552 1.00 45.91 469 ARG A CA 1
ATOM 3871 C C . ARG A 1 469 ? 15.958 -12.600 -43.448 1.00 45.91 469 ARG A C 1
ATOM 3873 O O . ARG A 1 469 ? 15.449 -12.984 -42.399 1.00 45.91 469 ARG A O 1
ATOM 3880 N N . ASP A 1 470 ? 16.005 -13.274 -44.585 1.00 38.09 470 ASP A N 1
ATOM 3881 C CA . ASP A 1 470 ? 15.611 -14.649 -44.870 1.00 38.09 470 ASP A CA 1
ATOM 3882 C C . ASP A 1 470 ? 15.356 -15.545 -43.648 1.00 38.09 470 ASP A C 1
ATOM 3884 O O . ASP A 1 470 ? 16.238 -15.826 -42.836 1.00 38.09 470 ASP A O 1
ATOM 3888 N N . LEU A 1 471 ? 14.128 -16.064 -43.574 1.00 38.31 471 LEU A N 1
ATOM 3889 C CA . LEU A 1 471 ? 13.864 -17.365 -42.969 1.00 38.31 471 LEU A CA 1
ATOM 3890 C C . LEU A 1 471 ? 14.511 -18.424 -43.876 1.00 38.31 471 LEU A C 1
ATOM 3892 O O . LEU A 1 471 ? 13.847 -18.963 -44.761 1.00 38.31 471 LEU A O 1
ATOM 3896 N N . SER A 1 472 ? 15.804 -18.684 -43.682 1.00 29.77 472 SER A N 1
ATOM 3897 C CA . SER A 1 472 ? 16.474 -19.894 -44.176 1.00 29.77 472 SER A CA 1
ATOM 3898 C C . SER A 1 472 ? 16.839 -20.801 -43.015 1.00 29.77 472 SER A C 1
ATOM 3900 O O . SER A 1 472 ? 17.577 -20.305 -42.129 1.00 29.77 472 SER A O 1
#

Nearest PDB structures (foldseek):
  3qkr-assembly1_B  TM=3.996E-01  e=5.627E-02  Pyrococcus furiosus
  8wjn-assembly1_A  TM=2.764E-01  e=1.002E-02  Saccharomyces cerevisiae S288C
  4jkq-assembly1_A  TM=2.794E-01  e=6.559E+00  Homo sapiens

Solvent-accessible surface area (backbone atoms only — not comparable to full-atom values): 27388 Å² total; per-residue (Å²): 106,92,56,46,60,92,62,87,52,71,67,60,53,42,36,52,48,14,41,68,74,61,70,43,84,69,84,47,71,65,52,32,53,53,35,51,56,53,49,50,56,51,56,79,72,50,95,77,73,63,92,39,56,86,49,58,43,45,64,53,68,34,58,71,34,53,28,91,91,8,52,58,60,41,65,67,49,26,47,44,51,27,53,41,47,53,52,49,51,51,58,32,69,75,39,60,41,42,42,81,47,54,39,90,81,45,55,66,56,48,55,52,50,46,64,74,62,54,62,84,49,96,77,64,92,59,96,62,72,47,66,80,58,17,40,47,94,33,50,81,88,43,96,66,87,67,92,83,48,62,67,56,48,52,49,49,52,51,47,52,50,45,52,59,64,65,30,66,66,54,42,50,40,48,51,53,54,47,54,61,44,54,78,66,67,42,78,63,46,54,52,34,57,62,47,67,59,36,44,85,35,45,65,57,48,46,47,49,40,75,47,54,68,69,56,47,51,44,49,39,53,49,18,44,50,59,72,46,43,67,64,44,53,50,51,51,51,53,49,53,50,52,49,53,52,49,53,53,48,53,55,47,43,64,74,70,44,50,64,57,53,49,53,42,39,54,52,44,58,72,47,48,85,60,53,55,45,64,42,78,38,82,72,88,74,87,48,71,44,84,93,69,45,62,64,79,46,80,42,40,33,36,29,71,74,38,75,77,38,92,83,55,82,74,84,74,55,70,92,66,41,45,79,46,53,68,58,54,47,68,22,75,93,80,61,44,77,48,52,75,46,49,49,50,52,57,53,45,52,60,52,47,46,53,53,50,54,34,58,77,68,66,50,74,44,79,46,79,42,72,44,83,58,66,80,49,55,73,66,44,40,51,34,52,50,53,53,53,33,56,47,64,73,33,69,59,34,33,43,38,42,36,31,69,51,62,70,58,50,53,51,43,60,63,70,55,64,76,73,59,55,94,85,76,51,80,40,38,30,40,35,39,69,61,87,98,41,80,44,77,44,71,57,87,66,90,74,81,76,61,85,72,82,62,72,88,61,82,55,40,37,38,39,51,50,81,54,81,72,76,97,123

Secondary structure (DSSP, 8-state):
-TTSTT--SHHHHHHHHIIIII-S---SHHHHHHHHHHHHHHHHH-S-----TTS-HHHHSSTTTTSTT-TTTSHHHHHHHHHHHHHHHHHHHH-SSB-TT--TTHHHHHHHHHHHTTTTSTT--S--STGGGTB-SS-TT-----TT-SHHHHHHHHHHHHHHHH-HHHHHHHHHHHHHHHTT--HHHHHHHHHHT-HHHHHHHHHHTTS-HHHHHHHHHHHHHHHTTHHHHHHHHHHHHHHHHHHHHHHHIIIIIHHHHHHHHHHHHHH---SEEEEEE-STTS-B-GGGPBPPEEEEEE-TTGGG-TT------GGG-EEE-HHHHHTSTT--SS-HHHHHHHHHHHHHHHHHHHHHTT--EEEEEESTTTT--HHHHHHHHHHHHHHHT-TTEEEEEEES-HHHHHHHHHHS--PPPTTT--SEEEEEEETTEEEEEE---S----TTTTTTS-EEEEEEE-------